Protein 7EFZ (pdb70)

Organism: Thermotoga maritima (strain ATCC 43589 / DSM 3109 / JCM 10099 / NBRC 100826 / MSB8) (NCBI:txid243274)

Foldseek 3Di:
DFAAAAEACQQPDCPHPLADDLVLLVVVLVLVGAEYEYAHEQCVQAPLVGLQGGNPVSCVSVVVVLVSSVVRRHAYEYEHCHAQQDHLDVPDDHPHHCLPDPRSLVSLLSVLLVVLQVCLVPAQSRYAYASYFEAAAQPVVRHHLCSVQVSVVVSLVSSCVNRVRHAYEYAAYNRRQHDNDPNLDPRYAYAHAACPACLFAVAVPPSDPRPPADQQAPQQHDHPHDTHHLVNVLVSVVVVCVCVVSVHHYAHEEHFHFQVHDPVRRLVSLLSNVVSCVVSVHYYHYHHCQECRHQKVNPHPPAPFDDDPNITGRVSVSVSSSVD/DFAAAAEACQQPDPPHDLADDLVLLVVVLVLPGAEYEYAHEQCVQAPLVQLQGGNPVSCVSVVVVLVSSVVRNHAYEYEHCHAQADHLQVPDDHPHHCLPDPRSLVSLLSVLLVVLLVCAVVAQSRYAYESYFEAAAQPVVRHHLCSVQVSVVVSLVSSCVNHVRHAYEYAAYRRRQHDNDPNLDPRYAYAHAACPACLFAVAVPPSDPRPPADQAAPQQHDHPHDGHHLVNLLVRVVVVCVCVVSVHHYAHEEHFHFQAHDPVRRLVSVLSNVVSCVVSVHYYHYHHCQECRHQKVNPHPHADFDDDPNITGRVSVSVSSSVD

Secondary structure (DSSP, 8-state):
---EEEE--TTSSTT------HHHHHHHHHTT--EEEEEEEGGGTS-SS-TT---GGGHHHHHHHHHHHHHHT-EEEEEEEEETTEES-TTS--SS-TTT-HHHHHHHHHHHHHHHHHTTTS-TTTEEEE-SS------TTT--HHHHHHHHHHHHHHHHHH-TT--EEEE-HHHHTB--TT---TTEEEEEEE---HHHHSTT-TTS--TT-----SSSEEETTEEE-HHHHHHHHHHHHGGGGGT-EEEEEEE---TTS-HHHHHHHHHHHHHHHHHHT-EEEES-SBSTTSSBS---TT--PEEETTEEE-HHHHHHHHH-/---EEEE--TTSSTT------HHHHHHHHHTT--EEEEEEEGGGTS-SS-TT---GGGGHHHHHHHHHHHHHT-EEEEEEEEETTEES-TTS--SS-TTT-HHHHHHHHHHHHHHHHHTTTS-TTTEEEE-SS------TTT--HHHHHHHHHHHHHHHHHH-TT--EEEE-HHHHTB--TT---TTEEEEEEE---HHHHSTT-TTS--TTPPPP-SSSEEETTEEE-HHHHHHHHHHHHGGGGGT-EEEEEEE---TTS-HHHHHHHHHHHHHHHHHHT-EEEES-SBSTTSSBS---TT--PEEETTEEE-HHHHHHHHH-

Solvent-accessible surface area: 25927 Å² total; per-residue (Å²): 133,58,40,32,1,0,0,5,50,32,0,42,18,72,177,28,92,0,66,13,89,53,61,0,0,83,24,0,28,69,10,102,6,40,0,0,3,0,0,0,1,3,19,31,1,4,55,115,78,64,32,74,61,40,106,60,103,21,0,87,56,0,52,118,0,7,118,31,1,71,119,43,54,2,11,1,0,0,0,0,8,3,0,2,4,25,22,57,30,96,72,24,163,45,104,67,40,0,2,50,52,70,79,2,23,93,0,0,23,77,0,0,24,51,0,0,164,86,9,46,79,45,62,26,102,67,0,0,0,0,2,4,0,18,0,14,32,25,26,46,64,89,0,22,71,102,13,1,10,43,2,2,91,105,0,6,69,54,1,40,147,43,15,87,129,2,22,0,2,4,3,0,5,9,68,0,38,61,37,2,67,66,0,75,39,83,72,9,17,0,1,0,2,0,23,8,0,27,1,0,0,10,38,122,1,131,143,40,114,15,166,113,27,55,112,7,90,15,82,72,1,57,31,46,27,72,124,29,66,94,132,75,0,61,55,32,0,75,68,0,32,84,8,75,159,93,72,3,76,2,7,0,0,6,0,1,2,17,13,91,3,54,13,94,16,1,30,83,0,1,43,26,0,0,50,1,0,77,95,16,84,0,2,0,0,2,28,6,1,65,12,52,7,0,0,0,46,0,143,11,114,81,25,178,52,63,116,34,156,77,40,96,0,1,78,143,3,0,63,26,0,78,124,29,137,62,40,33,1,0,1,5,50,36,0,44,19,42,170,29,81,1,69,12,86,50,65,0,0,82,23,0,28,85,6,98,6,42,0,0,4,0,0,0,1,3,21,33,0,4,59,166,69,63,31,70,65,40,114,46,113,20,0,92,62,0,50,113,0,18,115,23,1,106,114,44,50,1,9,1,1,0,0,0,8,3,0,2,4,26,21,56,29,97,72,14,93,53,110,69,39,0,2,50,50,72,78,2,22,93,0,0,20,71,0,0,16,34,0,0,134,83,9,117,74,57,57,27,109,61,0,0,0,0,1,4,0,18,0,14,17,20,25,58,68,90,0,23,73,107,12,0,8,41,1,1,78,106,0,8,72,55,1,40,149,34,13,9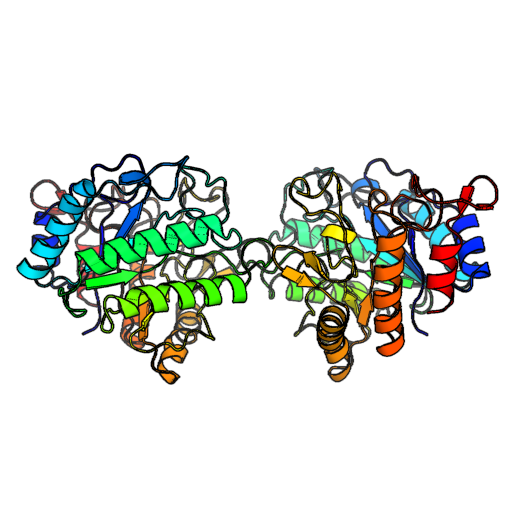0,94,2,22,0,4,2,3,0,5,0,62,0,35,66,21,2,103,91,0,79,37,82,72,6,13,0,1,0,2,0,23,8,0,26,1,0,0,10,30,119,1,133,140,45,113,15,163,113,25,52,109,9,94,16,83,73,0,54,32,42,27,84,135,40,60,87,130,28,0,56,124,36,0,75,76,1,32,86,7,77,155,104,67,2,78,3,7,0,0,6,0,1,3,18,12,90,2,56,16,93,18,1,33,83,0,2,63,30,0,0,53,1,0,127,93,17,86,0,3,0,0,2,28,6,1,64,14,49,7,0,0,0,46,0,140,9,113,80,24,105,53,64,119,23,160,74,44,93,0,1,75,145,2,0,67,20,1,81,140,20

Structure (mmCIF, N/CA/C/O backbone):
data_7EFZ
#
_entry.id   7EFZ
#
_cell.length_a   61.000
_cell.length_b   61.610
_cell.length_c   201.680
_cell.angle_alpha   90.000
_cell.angle_beta   90.000
_cell.angle_gamma   90.000
#
_symmetry.space_group_name_H-M   'P 21 21 21'
#
loop_
_entity.id
_entity.type
_entity.pdbx_description
1 polymer Endoglucanase
2 non-polymer 2-AMINO-2-HYDROXYMETHYL-PROPANE-1,3-DIOL
3 non-polymer 'ISOPROPYL ALCOHOL'
4 water water
#
loop_
_atom_site.group_PDB
_atom_site.id
_atom_site.type_symbol
_atom_site.label_atom_id
_atom_site.label_alt_id
_atom_site.label_comp_id
_atom_site.label_asym_id
_atom_site.label_entity_id
_atom_site.label_seq_id
_atom_site.pdbx_PDB_ins_code
_atom_site.Cartn_x
_atom_site.Cartn_y
_atom_site.Cartn_z
_atom_site.occupancy
_atom_site.B_iso_or_equiv
_atom_site.auth_seq_id
_atom_site.auth_comp_id
_atom_site.auth_asym_id
_atom_site.auth_atom_id
_atom_site.pdbx_PDB_model_num
ATOM 1 N N . PRO A 1 18 ? 0.730 26.435 17.685 1.00 30.46 6 PRO A N 1
ATOM 2 C CA . PRO A 1 18 ? 0.709 26.007 16.275 1.00 43.83 6 PRO A CA 1
ATOM 3 C C . PRO A 1 18 ? 0.693 24.481 16.128 1.00 31.84 6 PRO A C 1
ATOM 4 O O . PRO A 1 18 ? 1.217 23.790 17.002 1.00 28.71 6 PRO A O 1
ATOM 7 N N . ARG A 1 19 ? 0.095 23.974 15.051 1.00 23.72 7 ARG A N 1
ATOM 8 C CA . ARG A 1 19 ? -0.036 22.527 14.878 1.00 15.31 7 ARG A CA 1
ATOM 9 C C . ARG A 1 19 ? 1.341 21.864 14.856 1.00 12.25 7 ARG A C 1
ATOM 10 O O . ARG A 1 19 ? 2.259 22.336 14.172 1.00 12.96 7 ARG A O 1
ATOM 31 N N . TRP A 1 20 ? 1.492 20.789 15.628 1.00 11.35 8 TRP A N 1
ATOM 32 C CA . TRP A 1 20 ? 2.749 20.065 15.704 1.00 11.14 8 TRP A CA 1
ATOM 33 C C . TRP A 1 20 ? 2.926 19.193 14.466 1.00 11.37 8 TRP A C 1
ATOM 34 O O . TRP A 1 20 ? 2.009 18.455 14.082 1.00 8.64 8 TRP A O 1
ATOM 55 N N . ARG A 1 21 ? 4.104 19.306 13.842 1.00 8.35 9 ARG A N 1
ATOM 56 C CA . ARG A 1 21 ? 4.479 18.524 12.671 1.00 7.87 9 ARG A CA 1
ATOM 57 C C . ARG A 1 21 ? 5.930 18.097 12.805 1.00 8.18 9 ARG A C 1
ATOM 58 O O . ARG A 1 21 ? 6.821 18.954 12.882 1.00 10.55 9 ARG A O 1
ATOM 79 N N . GLY A 1 22 ? 6.178 16.791 12.797 1.00 7.40 10 GLY A N 1
ATOM 80 C CA . GLY A 1 22 ? 7.546 16.324 12.974 1.00 7.34 10 GLY A CA 1
ATOM 81 C C . GLY A 1 22 ? 7.723 14.829 13.058 1.00 9.41 10 GLY A C 1
ATOM 82 O O . GLY A 1 22 ? 7.142 14.077 12.270 1.00 6.60 10 GLY A O 1
ATOM 86 N N . PHE A 1 23 ? 8.542 14.393 14.021 1.00 8.50 11 PHE A N 1
ATOM 87 C CA . PHE A 1 23 ? 9.054 13.035 14.055 1.00 8.81 11 PHE A CA 1
ATOM 88 C C . PHE A 1 23 ? 9.197 12.525 15.479 1.00 6.80 11 PHE A C 1
ATOM 89 O O . PHE A 1 23 ? 9.248 13.299 16.432 1.00 9.62 11 PHE A O 1
ATOM 106 N N . ASN A 1 24 ? 9.290 11.196 15.589 1.00 6.79 12 ASN A N 1
ATOM 107 C CA . ASN A 1 24 ? 9.838 10.543 16.767 1.00 5.65 12 ASN A CA 1
ATOM 108 C C . ASN A 1 24 ? 11.323 10.260 16.544 1.00 8.59 12 ASN A C 1
ATOM 109 O O . ASN A 1 24 ? 11.742 9.898 15.436 1.00 8.26 12 ASN A O 1
ATOM 120 N N . LEU A 1 25 ? 12.112 10.413 17.610 1.00 8.94 13 LEU A N 1
ATOM 121 C CA . LEU A 1 25 ? 13.534 10.086 17.618 1.00 7.77 13 LEU A CA 1
ATOM 122 C C . LEU A 1 25 ? 13.725 8.952 18.620 1.00 9.51 13 LEU A C 1
ATOM 123 O O . LEU A 1 25 ? 13.179 9.014 19.736 1.00 9.31 13 LEU A O 1
ATOM 139 N N . LEU A 1 26 ? 14.482 7.934 18.229 1.00 10.59 14 LEU A N 1
ATOM 140 C CA . LEU A 1 26 ? 14.498 6.657 18.925 1.00 8.65 14 LEU A CA 1
ATOM 141 C C . LEU A 1 26 ? 15.820 6.356 19.652 1.00 10.25 14 LEU A C 1
ATOM 142 O O . LEU A 1 26 ? 16.066 5.207 20.045 1.00 11.07 14 LEU A O 1
ATOM 158 N N . GLU A 1 27 ? 16.647 7.369 19.898 1.00 8.75 15 GLU A N 1
ATOM 159 C CA . GLU A 1 27 ? 17.928 7.090 20.539 1.00 8.37 15 GLU A CA 1
ATOM 160 C C . GLU A 1 27 ? 17.804 6.741 22.019 1.00 10.23 15 GLU A C 1
ATOM 161 O O . GLU A 1 27 ? 18.828 6.405 22.626 1.00 9.52 15 GLU A O 1
ATOM 173 N N . ALA A 1 28 ? 16.607 6.801 22.619 1.00 8.03 16 ALA A N 1
ATOM 174 C CA . ALA A 1 28 ? 16.391 6.279 23.966 1.00 10.05 16 ALA A CA 1
ATOM 175 C C . ALA A 1 28 ? 15.268 5.240 23.998 1.00 7.63 16 ALA A C 1
ATOM 176 O O . ALA A 1 28 ? 14.664 5.002 25.045 1.00 9.01 16 ALA A O 1
ATOM 183 N N . PHE A 1 29 ? 15.020 4.589 22.863 1.00 7.11 17 PHE A N 1
ATOM 184 C CA . PHE A 1 29 ? 13.849 3.725 22.678 1.00 8.26 17 PHE A CA 1
ATOM 185 C C . PHE A 1 29 ? 14.012 2.324 23.258 1.00 11.48 17 PHE A C 1
ATOM 186 O O . PHE A 1 29 ? 13.035 1.758 23.779 1.00 9.55 17 PHE A O 1
ATOM 203 N N . SER A 1 30 ? 15.203 1.724 23.131 1.00 11.06 18 SER A N 1
ATOM 204 C CA . SER A 1 30 ? 15.452 0.321 23.446 1.00 10.10 18 SER A CA 1
ATOM 205 C C . SER A 1 30 ? 16.462 0.189 24.586 1.00 11.27 18 SER A C 1
ATOM 206 O O . SER A 1 30 ? 17.256 1.094 24.845 1.00 9.54 18 SER A O 1
ATOM 214 N N . ILE A 1 31 ? 16.441 -0.975 25.253 1.00 10.35 19 ILE A N 1
ATOM 215 C CA . ILE A 1 31 ? 17.440 -1.259 26.274 1.00 11.15 19 ILE A CA 1
ATOM 216 C C . ILE A 1 31 ? 18.846 -1.245 25.700 1.00 12.25 19 ILE A C 1
ATOM 217 O O . ILE A 1 31 ? 19.825 -1.118 26.448 1.00 12.33 19 ILE A O 1
ATOM 233 N N . LYS A 1 32 ? 18.980 -1.387 24.394 1.00 12.59 20 LYS A N 1
ATOM 234 C CA . LYS A 1 32 ? 20.297 -1.347 23.759 1.00 15.38 20 LYS A CA 1
ATOM 235 C C . LYS A 1 32 ? 20.620 0.025 23.182 1.00 14.00 20 LYS A C 1
ATOM 236 O O . LYS A 1 32 ? 21.700 0.201 22.607 1.00 14.82 20 LYS A O 1
ATOM 255 N N . SER A 1 33 ? 19.735 1.003 23.351 1.00 10.68 21 SER A N 1
ATOM 256 C CA . SER A 1 33 ? 19.960 2.326 22.773 1.00 10.20 21 SER A CA 1
ATOM 257 C C . SER A 1 33 ? 21.066 3.070 23.513 1.00 12.44 21 SER A C 1
ATOM 258 O O . SER A 1 33 ? 21.311 2.843 24.700 1.00 15.42 21 SER A O 1
ATOM 266 N N . THR A 1 34 ? 21.739 3.971 22.782 1.00 13.66 22 THR A N 1
ATOM 267 C CA . THR A 1 34 ? 22.858 4.731 23.325 1.00 18.84 22 THR A CA 1
ATOM 268 C C . THR A 1 34 ? 22.417 5.910 24.172 1.00 18.52 22 THR A C 1
ATOM 269 O O . THR A 1 34 ? 23.200 6.391 24.999 1.00 17.77 22 THR A O 1
ATOM 280 N N . GLY A 1 35 ? 21.212 6.424 23.943 1.00 16.09 23 GLY A N 1
ATOM 281 C CA . GLY A 1 35 ? 20.787 7.647 24.578 1.00 14.17 23 GLY A CA 1
ATOM 282 C C . GLY A 1 35 ? 21.340 8.914 23.961 1.00 12.77 23 GLY A C 1
ATOM 283 O O . GLY A 1 35 ? 20.973 10.011 24.404 1.00 19.53 23 GLY A O 1
ATOM 287 N N . ASN A 1 36 ? 22.182 8.812 22.940 1.00 13.65 24 ASN A N 1
ATOM 288 C CA . ASN A 1 36 ? 22.866 9.970 22.377 1.00 20.06 24 ASN A CA 1
ATOM 289 C C . ASN A 1 36 ? 22.154 10.439 21.114 1.00 13.73 24 ASN A C 1
ATOM 290 O O . ASN A 1 36 ? 22.383 9.938 20.015 1.00 14.13 24 ASN A O 1
ATOM 301 N N . PHE A 1 37 ? 21.323 11.441 21.282 1.00 11.76 25 PHE A N 1
ATOM 302 C CA . PHE A 1 37 ? 20.626 12.015 20.158 1.00 10.52 25 PHE A CA 1
ATOM 303 C C . PHE A 1 37 ? 21.573 12.866 19.334 1.00 10.67 25 PHE A C 1
ATOM 304 O O . PHE A 1 37 ? 22.626 13.310 19.801 1.00 11.73 25 PHE A O 1
ATOM 321 N N . LYS A 1 38 ? 21.192 13.061 18.080 1.00 12.13 26 LYS A N 1
ATOM 322 C CA . LYS A 1 38 ? 22.043 13.690 17.079 1.00 12.19 26 LYS A CA 1
ATOM 323 C C . LYS A 1 38 ? 21.532 15.097 16.814 1.00 13.58 26 LYS A C 1
ATOM 324 O O . LYS A 1 38 ?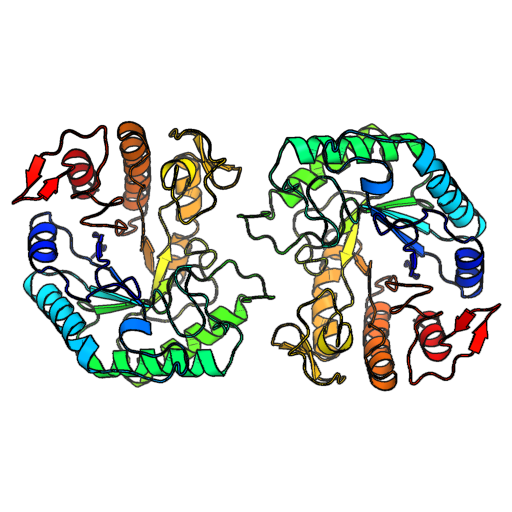 20.408 15.276 16.315 1.00 13.08 26 LYS A O 1
ATOM 343 N N . GLU A 1 39 ? 22.363 16.088 17.101 1.00 14.23 27 GLU A N 1
ATOM 344 C CA . GLU A 1 39 ? 21.945 17.466 16.896 1.00 13.78 27 GLU A CA 1
ATOM 345 C C . GLU A 1 39 ? 21.535 17.728 15.456 1.00 13.98 27 GLU A C 1
ATOM 346 O O . GLU A 1 39 ? 20.587 18.484 15.205 1.00 13.92 27 GLU A O 1
ATOM 358 N N . GLU A 1 40 ? 22.212 17.102 14.490 1.00 12.75 28 GLU A N 1
ATOM 359 C CA . GLU A 1 40 ? 21.907 17.422 13.096 1.00 14.13 28 GLU A CA 1
ATOM 360 C C . GLU A 1 40 ? 20.486 17.021 12.722 1.00 10.90 28 GLU A C 1
ATOM 361 O O . GLU A 1 40 ? 19.903 17.611 11.797 1.00 10.93 28 GLU A O 1
ATOM 373 N N . ASP A 1 41 ? 19.898 16.028 13.419 1.00 10.39 29 ASP A N 1
ATOM 374 C CA . ASP A 1 41 ? 18.492 15.697 13.179 1.00 10.12 29 ASP A CA 1
ATOM 375 C C . ASP A 1 41 ? 17.615 16.923 13.399 1.00 12.22 29 ASP A C 1
ATOM 376 O O . ASP A 1 41 ? 16.710 17.206 12.602 1.00 9.92 29 ASP A O 1
ATOM 385 N N . PHE A 1 42 ? 17.882 17.671 14.472 1.00 9.92 30 PHE A N 1
ATOM 386 C CA . PHE A 1 42 ? 17.080 18.845 14.806 1.00 9.98 30 PHE A CA 1
ATOM 387 C C . PHE A 1 42 ? 17.334 19.969 13.822 1.00 10.50 30 PHE A C 1
ATOM 388 O O . PHE A 1 42 ? 16.403 20.640 13.377 1.00 13.48 30 PHE A O 1
ATOM 405 N N . LEU A 1 43 ? 18.609 20.186 13.473 1.00 11.00 31 LEU A N 1
ATOM 406 C CA . LEU A 1 43 ? 18.957 21.170 12.462 1.00 11.57 31 LEU A CA 1
ATOM 407 C C . LEU A 1 43 ? 18.223 20.891 11.159 1.00 11.38 31 LEU A C 1
ATOM 408 O O . LEU A 1 43 ? 17.624 21.794 10.559 1.00 11.99 31 LEU A O 1
ATOM 424 N N . TRP A 1 44 ? 18.277 19.648 10.694 1.00 11.05 32 TRP A N 1
ATOM 425 C CA . TRP A 1 44 ? 17.690 19.328 9.402 1.00 10.98 32 TRP A CA 1
ATOM 426 C C . TRP A 1 44 ? 16.179 19.475 9.430 1.00 12.33 32 TRP A C 1
ATOM 427 O O . TRP A 1 44 ? 15.583 20.074 8.517 1.00 11.66 32 TRP A O 1
ATOM 448 N N . MET A 1 45 ? 15.521 18.935 10.467 1.00 11.58 33 MET A N 1
ATOM 449 C CA . MET A 1 45 ? 14.070 19.045 10.484 1.00 9.91 33 MET A CA 1
ATOM 450 C C . MET A 1 45 ? 13.640 20.501 10.633 1.00 10.29 33 MET A C 1
ATOM 451 O O . MET A 1 45 ? 12.641 20.916 10.037 1.00 10.78 33 MET A O 1
ATOM 465 N N . ALA A 1 46 ? 14.411 21.324 11.334 1.00 10.61 34 ALA A N 1
ATOM 466 C CA . ALA A 1 46 ? 14.069 22.744 11.393 1.00 11.90 34 ALA A CA 1
ATOM 467 C C . ALA A 1 46 ? 14.230 23.421 10.033 1.00 12.20 34 ALA A C 1
ATOM 468 O O . ALA A 1 46 ? 13.400 24.252 9.651 1.00 14.68 34 ALA A O 1
ATOM 475 N N . GLN A 1 47 ? 15.295 23.098 9.295 1.00 11.79 35 GLN A N 1
ATOM 476 C CA . GLN A 1 47 ? 15.473 23.690 7.978 1.00 12.30 35 GLN A CA 1
ATOM 477 C C . GLN A 1 47 ? 14.365 23.248 7.022 1.00 16.16 35 GLN A C 1
ATOM 478 O O . GLN A 1 47 ? 14.078 23.950 6.046 1.00 15.44 35 GLN A O 1
ATOM 482 N N . TRP A 1 48 ? 13.750 22.102 7.287 1.00 11.81 36 TRP A N 1
ATOM 483 C CA . TRP A 1 48 ? 12.607 21.621 6.523 1.00 11.71 36 TRP A CA 1
ATOM 484 C C . TRP A 1 48 ? 11.282 22.107 7.096 1.00 14.53 36 TRP A C 1
ATOM 485 O O . TRP A 1 48 ? 10.223 21.680 6.625 1.00 12.33 36 TRP A O 1
ATOM 506 N N . ASP A 1 49 ? 11.331 23.000 8.086 1.00 11.48 37 ASP A N 1
ATOM 507 C CA . ASP A 1 49 ? 10.180 23.715 8.631 1.00 11.70 37 ASP A CA 1
ATOM 508 C C . ASP A 1 49 ? 9.287 22.855 9.521 1.00 11.18 37 ASP A C 1
ATOM 509 O O . ASP A 1 49 ? 8.108 23.179 9.706 1.00 11.53 37 ASP A O 1
ATOM 518 N N . PHE A 1 50 ? 9.819 21.789 10.108 1.00 10.63 38 PHE A N 1
ATOM 519 C CA . PHE A 1 50 ? 9.116 21.006 11.126 1.00 10.19 38 PHE A CA 1
ATOM 520 C C . PHE A 1 50 ? 9.343 21.625 12.502 1.00 10.57 38 PHE A C 1
ATOM 521 O O . PHE A 1 50 ? 10.262 22.414 12.705 1.00 10.94 38 PHE A O 1
ATOM 538 N N . ASN A 1 51 ? 8.467 21.271 13.457 1.00 10.06 39 ASN A N 1
ATOM 539 C CA . ASN A 1 51 ? 8.490 21.985 14.730 1.00 10.26 39 ASN A CA 1
ATOM 540 C C . ASN A 1 51 ? 8.233 21.088 15.945 1.00 9.82 39 ASN A C 1
ATOM 541 O O . ASN A 1 51 ? 7.957 21.616 17.037 1.00 11.03 39 ASN A O 1
ATOM 552 N N . PHE A 1 52 ? 8.360 19.769 15.805 1.00 9.30 40 PHE A N 1
ATOM 553 C CA . PHE A 1 52 ? 8.001 18.852 16.873 1.00 8.95 40 PHE A CA 1
ATOM 554 C C . PHE A 1 52 ? 8.811 17.569 16.836 1.00 10.71 40 PHE A C 1
ATOM 555 O O . PHE A 1 52 ? 8.974 16.957 15.775 1.00 10.11 40 PHE A O 1
ATOM 572 N N . VAL A 1 53 ? 9.271 17.111 18.013 1.00 8.99 41 VAL A N 1
ATOM 573 C CA . VAL A 1 53 ? 9.782 15.750 18.141 1.00 7.98 41 VAL A CA 1
ATOM 574 C C . VAL A 1 53 ? 9.218 15.110 19.395 1.00 7.81 41 VAL A C 1
ATOM 575 O O . VAL A 1 53 ? 9.126 15.753 20.450 1.00 7.92 41 VAL A O 1
ATOM 588 N N . ARG A 1 54 ? 8.886 13.833 19.266 1.00 7.61 42 ARG A N 1
ATOM 589 C CA . ARG A 1 54 ? 8.535 12.958 20.377 1.00 7.48 42 ARG A CA 1
ATOM 590 C C . ARG A 1 54 ? 9.698 12.023 20.652 1.00 10.60 42 ARG A C 1
ATOM 591 O O . ARG A 1 54 ? 10.329 11.499 19.724 1.00 7.38 42 ARG A O 1
ATOM 612 N N . ILE A 1 55 ? 9.987 11.839 21.936 1.00 8.07 43 ILE A N 1
ATOM 613 C CA . ILE A 1 55 ? 11.082 11.009 22.409 1.00 8.28 43 ILE A CA 1
ATOM 614 C C . ILE A 1 55 ? 10.536 9.796 23.161 1.00 8.09 43 ILE A C 1
ATOM 615 O O . ILE A 1 55 ? 10.302 9.882 24.374 1.00 8.28 43 ILE A O 1
ATOM 631 N N . PRO A 1 56 ? 10.302 8.663 22.493 1.00 7.31 44 PRO A N 1
ATOM 632 C CA . PRO A 1 56 ? 9.828 7.470 23.209 1.00 7.38 44 PRO A CA 1
ATOM 633 C C . PRO A 1 56 ? 10.962 6.840 24.008 1.00 8.36 44 PRO A C 1
ATOM 634 O O . PRO A 1 56 ? 11.922 6.350 23.399 1.00 7.64 44 PRO A O 1
ATOM 645 N N . MET A 1 57 ? 10.882 6.857 25.335 1.00 8.26 45 MET A N 1
ATOM 646 C CA . MET A 1 57 ? 11.995 6.449 26.190 1.00 9.79 45 MET A CA 1
ATOM 647 C C . MET A 1 57 ? 11.732 5.117 26.881 1.00 10.77 45 MET A C 1
ATOM 648 O O . MET A 1 57 ? 10.605 4.815 27.294 1.00 8.27 45 MET A O 1
ATOM 662 N N . CYS A 1 58 ? 12.792 4.337 27.031 1.00 8.19 46 CYS A N 1
ATOM 663 C CA . CYS A 1 58 ? 12.753 3.054 27.730 1.00 8.45 46 CYS A CA 1
ATOM 664 C C . CYS A 1 58 ? 13.307 3.243 29.139 1.00 8.56 46 CYS A C 1
ATOM 665 O O . CYS A 1 58 ? 14.520 3.471 29.309 1.00 9.21 46 CYS A O 1
ATOM 673 N N . HIS A 1 59 ? 12.456 3.080 30.164 1.00 9.09 47 HIS A N 1
ATOM 674 C CA . HIS A 1 59 ? 12.891 3.433 31.518 1.00 8.65 47 HIS A CA 1
ATOM 675 C C . HIS A 1 59 ? 14.041 2.555 31.987 1.00 10.34 47 HIS A C 1
ATOM 676 O O . HIS A 1 59 ? 14.794 2.980 32.868 1.00 9.27 47 HIS A O 1
ATOM 690 N N . LEU A 1 60 ? 14.195 1.350 31.432 1.00 9.42 48 LEU A N 1
ATOM 691 C CA . LEU A 1 60 ? 15.311 0.494 31.836 1.00 11.15 48 LEU A CA 1
ATOM 692 C C . LEU A 1 60 ? 16.668 1.090 31.479 1.00 11.48 48 LEU A C 1
ATOM 693 O O . LEU A 1 60 ? 17.699 0.626 32.012 1.00 13.62 48 LEU A O 1
ATOM 709 N N . LEU A 1 61 ? 16.709 2.118 30.629 1.00 10.47 49 LEU A N 1
ATOM 710 C CA . LEU A 1 61 ? 17.985 2.789 30.367 1.00 10.20 49 LEU A CA 1
ATOM 711 C C . LEU A 1 61 ? 18.510 3.487 31.611 1.00 12.48 49 LEU A C 1
ATOM 712 O O . LEU A 1 61 ? 19.721 3.682 31.732 1.00 12.86 49 LEU A O 1
ATOM 728 N N . TRP A 1 62 ? 17.622 3.871 32.531 1.00 9.83 50 TRP A N 1
ATOM 729 C CA . TRP A 1 62 ? 18.021 4.482 33.785 1.00 10.04 50 TRP A CA 1
ATOM 730 C C . TRP A 1 62 ? 17.496 3.746 35.007 1.00 10.19 50 TRP A C 1
ATOM 731 O O . TRP A 1 62 ? 17.674 4.237 36.122 1.00 10.38 50 TRP A O 1
ATOM 752 N N . SER A 1 63 ? 16.872 2.586 34.837 1.00 10.23 51 SER A N 1
ATOM 753 C CA . SER A 1 63 ? 16.272 1.864 35.953 1.00 11.57 51 SER A CA 1
ATOM 754 C C . SER A 1 63 ? 16.645 0.383 35.859 1.00 10.91 51 SER A C 1
ATOM 755 O O . SER A 1 63 ? 17.610 -0.003 35.185 1.00 16.13 51 SER A O 1
ATOM 763 N N . ASP A 1 64 ? 15.872 -0.473 36.543 1.00 13.40 52 ASP A N 1
ATOM 764 C CA A ASP A 1 64 ? 16.192 -1.889 36.701 0.50 15.28 52 ASP A CA 1
ATOM 765 C CA B ASP A 1 64 ? 16.193 -1.887 36.658 0.50 15.00 52 ASP A CA 1
ATOM 766 C C . ASP A 1 64 ? 14.953 -2.742 36.461 1.00 14.86 52 ASP A C 1
ATOM 767 O O . ASP A 1 64 ? 13.849 -2.379 36.891 1.00 14.27 52 ASP A O 1
ATOM 784 N N . ARG A 1 65 ? 15.143 -3.897 35.803 1.00 16.89 53 ARG A N 1
ATOM 785 C CA . ARG A 1 65 ? 14.028 -4.823 35.587 1.00 18.25 53 ARG A CA 1
ATOM 786 C C . ARG A 1 65 ? 13.489 -5.347 36.907 1.00 20.99 53 ARG A C 1
ATOM 787 O O . ARG A 1 65 ? 12.275 -5.560 37.060 1.00 17.37 53 ARG A O 1
ATOM 797 N N . GLY A 1 66 ? 14.389 -5.586 37.859 1.00 14.96 54 GLY A N 1
ATOM 798 C CA . GLY A 1 66 ? 14.040 -6.194 39.122 1.00 16.09 54 GLY A CA 1
ATOM 799 C C . GLY A 1 66 ? 13.641 -5.198 40.193 1.00 21.88 54 GLY A C 1
ATOM 800 O O . GLY A 1 66 ? 13.032 -5.568 41.196 1.00 29.04 54 GLY A O 1
ATOM 804 N N . ASN A 1 67 ? 13.973 -3.924 39.993 1.00 14.49 55 ASN A N 1
ATOM 805 C CA . ASN A 1 67 ? 13.657 -2.884 40.971 1.00 13.08 55 ASN A CA 1
ATOM 806 C C . ASN A 1 67 ? 13.260 -1.617 40.223 1.00 11.63 55 ASN A C 1
ATOM 807 O O . ASN A 1 67 ? 14.129 -0.849 39.781 1.00 11.72 55 ASN A O 1
ATOM 818 N N . PRO A 1 68 ? 11.957 -1.352 40.078 1.00 11.30 56 PRO A N 1
ATOM 819 C CA . PRO A 1 68 ? 11.518 -0.223 39.255 1.00 12.91 56 PRO A CA 1
ATOM 820 C C . PRO A 1 68 ? 11.681 1.135 39.904 1.00 14.06 56 PRO A C 1
ATOM 821 O O . PRO A 1 68 ? 11.357 2.137 39.260 1.00 11.53 56 PRO A O 1
ATOM 832 N N . PHE A 1 69 ? 12.158 1.203 41.153 1.00 10.82 57 PHE A N 1
ATOM 833 C CA . PHE A 1 69 ? 12.381 2.467 41.825 1.00 11.55 57 PHE A CA 1
ATOM 834 C C . PHE A 1 69 ? 13.786 3.015 41.613 1.00 14.51 57 PHE A C 1
ATOM 835 O O . PHE A 1 69 ? 14.071 4.126 42.065 1.00 12.37 57 PHE A O 1
ATOM 852 N N . ILE A 1 70 ? 14.662 2.264 40.944 1.00 12.74 58 ILE A N 1
ATOM 853 C CA . ILE A 1 70 ? 16.014 2.737 40.675 1.00 11.18 58 ILE A CA 1
ATOM 854 C C . ILE A 1 70 ? 15.953 3.855 39.639 1.00 12.10 58 ILE A C 1
ATOM 855 O O . ILE A 1 70 ? 15.282 3.728 38.606 1.00 12.50 58 ILE A O 1
ATOM 871 N N . ILE A 1 71 ? 16.647 4.960 39.913 1.00 13.39 59 ILE A N 1
ATOM 872 C CA . ILE A 1 71 ? 16.830 6.007 38.919 1.00 10.93 59 ILE A CA 1
ATOM 873 C C . ILE A 1 71 ? 18.303 6.371 38.895 1.00 11.02 59 ILE A C 1
ATOM 874 O O . ILE A 1 71 ? 18.850 6.818 39.911 1.00 12.68 59 ILE A O 1
ATOM 890 N N . ARG A 1 72 ? 18.943 6.171 37.749 1.00 11.95 60 ARG A N 1
ATOM 891 C CA . ARG A 1 72 ? 20.312 6.630 37.519 1.00 15.38 60 ARG A CA 1
ATOM 892 C C . ARG A 1 72 ? 20.197 7.991 36.843 1.00 12.38 60 ARG A C 1
ATOM 893 O O . ARG A 1 72 ? 19.980 8.083 35.633 1.00 14.85 60 ARG A O 1
ATOM 914 N N . GLU A 1 73 ? 20.370 9.060 37.630 1.00 16.51 61 GLU A N 1
ATOM 915 C CA . GLU A 1 73 ? 20.019 10.392 37.147 1.00 15.32 61 GLU A CA 1
ATOM 916 C C . GLU A 1 73 ? 20.949 10.859 36.036 1.00 17.20 61 GLU A C 1
ATOM 917 O O . GLU A 1 73 ? 20.552 11.686 35.208 1.00 17.06 61 GLU A O 1
ATOM 924 N N . ASP A 1 74 ? 22.184 10.339 36.002 1.00 21.50 62 ASP A N 1
ATOM 925 C CA . ASP A 1 74 ? 23.157 10.787 35.011 1.00 19.83 62 ASP A CA 1
ATOM 926 C C . ASP A 1 74 ? 22.646 10.585 33.595 1.00 15.97 62 ASP A C 1
ATOM 927 O O . ASP A 1 74 ? 23.015 11.339 32.678 1.00 17.87 62 ASP A O 1
ATOM 936 N N . PHE A 1 75 ? 21.784 9.583 33.390 1.00 15.27 63 PHE A N 1
ATOM 937 C CA . PHE A 1 75 ? 21.230 9.361 32.071 1.00 14.55 63 PHE A CA 1
ATOM 938 C C . PHE A 1 75 ? 20.578 10.632 31.521 1.00 14.08 63 PHE A C 1
ATOM 939 O O . PHE A 1 75 ? 20.649 10.911 30.323 1.00 15.43 63 PHE A O 1
ATOM 956 N N . PHE A 1 76 ? 19.935 11.414 32.389 1.00 11.86 64 PHE A N 1
ATOM 957 C CA . PHE A 1 76 ? 19.149 12.537 31.902 1.00 11.37 64 PHE A CA 1
ATOM 958 C C . PHE A 1 76 ? 19.995 13.713 31.451 1.00 11.70 64 PHE A C 1
ATOM 959 O O . PHE A 1 76 ? 19.450 14.661 30.880 1.00 11.55 64 PHE A O 1
ATOM 976 N N . GLU A 1 77 ? 21.311 13.653 31.644 1.00 12.48 65 GLU A N 1
ATOM 977 C CA . GLU A 1 77 ? 22.169 14.625 30.978 1.00 14.10 65 GLU A CA 1
ATOM 978 C C . GLU A 1 77 ? 21.978 14.560 29.472 1.00 16.15 65 GLU A C 1
ATOM 979 O O . GLU A 1 77 ? 22.048 15.586 28.787 1.00 13.18 65 GLU A O 1
ATOM 991 N N . LYS A 1 78 ? 21.652 13.370 28.943 1.00 14.60 66 LYS A N 1
ATOM 992 C CA . LYS A 1 78 ? 21.432 13.227 27.501 1.00 15.68 66 LYS A CA 1
ATOM 993 C C . LYS A 1 78 ? 20.127 13.880 27.067 1.00 12.95 66 LYS A C 1
ATOM 994 O O . LYS A 1 78 ? 20.049 14.480 25.989 1.00 12.90 66 LYS A O 1
ATOM 1013 N N . ILE A 1 79 ? 19.082 13.755 27.886 1.00 12.15 67 ILE A N 1
ATOM 1014 C CA . ILE A 1 79 ? 17.810 14.383 27.581 1.00 13.54 67 ILE A CA 1
ATOM 1015 C C . ILE A 1 79 ? 17.901 15.900 27.732 1.00 13.88 67 ILE A C 1
ATOM 1016 O O . ILE A 1 79 ? 17.224 16.655 27.010 1.00 11.37 67 ILE A O 1
ATOM 1032 N N . ASP A 1 80 ? 18.723 16.373 28.658 1.00 10.74 68 ASP A N 1
ATOM 1033 C CA . ASP A 1 80 ? 18.961 17.806 28.765 1.00 11.03 68 ASP A CA 1
ATOM 1034 C C . ASP A 1 80 ? 19.430 18.371 27.431 1.00 11.80 68 ASP A C 1
ATOM 1035 O O . ASP A 1 80 ? 19.032 19.472 27.026 1.00 12.09 68 ASP A O 1
ATOM 1044 N N . ARG A 1 81 ? 20.307 17.629 26.737 1.00 12.86 69 ARG A N 1
ATOM 1045 C CA . ARG A 1 81 ? 20.807 18.102 25.455 1.00 12.59 69 ARG A CA 1
ATOM 1046 C C . ARG A 1 81 ? 19.674 18.227 24.449 1.00 10.62 69 ARG A C 1
ATOM 1047 O O . ARG A 1 81 ? 19.621 19.199 23.688 1.00 11.93 69 ARG A O 1
ATOM 1068 N N . VAL A 1 82 ? 18.778 17.234 24.429 1.00 10.08 70 VAL A N 1
ATOM 1069 C CA . VAL A 1 82 ? 17.640 17.254 23.513 1.00 9.95 70 VAL A CA 1
ATOM 1070 C C . VAL A 1 82 ? 16.807 18.496 23.739 1.00 11.41 70 VAL A C 1
ATOM 1071 O O . VAL A 1 82 ? 16.369 19.163 22.786 1.00 10.24 70 VAL A O 1
ATOM 1084 N N . ILE A 1 83 ? 16.573 18.838 25.002 1.00 11.26 71 ILE A N 1
ATOM 1085 C CA . ILE A 1 83 ? 15.773 20.028 25.305 1.00 11.38 71 ILE A CA 1
ATOM 1086 C C . ILE A 1 83 ? 16.490 21.275 24.822 1.00 10.92 71 ILE A C 1
ATOM 1087 O O . ILE A 1 83 ? 15.873 22.171 24.232 1.00 12.31 71 ILE A O 1
ATOM 1103 N N . PHE A 1 84 ? 17.810 21.340 25.021 1.00 10.72 72 PHE A N 1
ATOM 1104 C CA . PHE A 1 84 ? 18.563 22.471 24.493 1.00 11.25 72 PHE A CA 1
ATOM 1105 C C . PHE A 1 84 ? 18.402 22.570 22.983 1.00 11.09 72 PHE A C 1
ATOM 1106 O O . PHE A 1 84 ? 18.173 23.657 22.444 1.00 11.34 72 PHE A O 1
ATOM 1123 N N . TRP A 1 85 ? 18.551 21.448 22.276 1.00 10.97 73 TRP A N 1
ATOM 1124 C CA . TRP A 1 85 ? 18.424 21.497 20.828 1.00 13.01 73 TRP A CA 1
ATOM 1125 C C . TRP A 1 85 ? 16.994 21.835 20.418 1.00 10.45 73 TRP A C 1
ATOM 1126 O O . TRP A 1 85 ? 16.791 22.528 19.423 1.00 12.07 73 TRP A O 1
ATOM 1147 N N . GLY A 1 86 ? 16.005 21.387 21.188 1.00 11.42 74 GLY A N 1
ATOM 1148 C CA . GLY A 1 86 ? 14.640 21.804 20.914 1.00 9.86 74 GLY A CA 1
ATOM 1149 C C . GLY A 1 86 ? 14.484 23.309 20.969 1.00 10.31 74 GLY A C 1
ATOM 1150 O O . GLY A 1 86 ? 13.877 23.920 20.084 1.00 12.01 74 GLY A O 1
ATOM 1154 N N . GLU A 1 87 ? 15.058 23.931 21.995 1.00 12.14 75 GLU A N 1
ATOM 1155 C CA . GLU A 1 87 ? 14.986 25.380 22.122 1.00 18.95 75 GLU A CA 1
ATOM 1156 C C . GLU A 1 87 ? 15.793 26.078 21.037 1.00 17.51 75 GLU A C 1
ATOM 1157 O O . GLU A 1 87 ? 15.335 27.066 20.453 1.00 16.73 75 GLU A O 1
ATOM 1169 N N . LYS A 1 88 ? 16.983 25.558 20.736 1.00 14.64 76 LYS A N 1
ATOM 1170 C CA . LYS A 1 88 ? 17.845 26.194 19.748 1.00 19.80 76 LYS A CA 1
ATOM 1171 C C . LYS A 1 88 ? 17.199 26.206 18.370 1.00 17.64 76 LYS A C 1
ATOM 1172 O O . LYS A 1 88 ? 17.314 27.199 17.633 1.00 17.99 76 LYS A O 1
ATOM 1191 N N . TYR A 1 89 ? 16.511 25.126 18.003 1.00 11.96 77 TYR A N 1
ATOM 1192 C CA . TYR A 1 89 ? 16.023 24.949 16.636 1.00 15.38 77 TYR A CA 1
ATOM 1193 C C . TYR A 1 89 ? 14.517 25.139 16.502 1.00 13.76 77 TYR A C 1
ATOM 1194 O O . TYR A 1 89 ? 13.972 24.949 15.403 1.00 16.24 77 TYR A O 1
ATOM 1212 N N . GLY A 1 90 ? 13.825 25.521 17.574 1.00 14.24 78 GLY A N 1
ATOM 1213 C CA . GLY A 1 90 ? 12.393 25.772 17.481 1.00 13.22 78 GLY A CA 1
ATOM 1214 C C . GLY A 1 90 ? 11.551 24.524 17.347 1.00 13.86 78 GLY A C 1
ATOM 1215 O O . GLY A 1 90 ? 10.514 24.540 16.657 1.00 15.05 78 GLY A O 1
ATOM 1219 N N . ILE A 1 91 ? 11.951 23.446 18.025 1.00 10.35 79 ILE A N 1
ATOM 1220 C CA . ILE A 1 91 ? 11.318 22.141 17.930 1.00 10.20 79 ILE A CA 1
ATOM 1221 C C . ILE A 1 91 ? 10.786 21.808 19.313 1.00 13.81 79 ILE A C 1
ATOM 1222 O O . ILE A 1 91 ? 11.555 21.692 20.272 1.00 11.35 79 ILE A O 1
ATOM 1238 N N . HIS A 1 92 ? 9.476 21.682 19.416 1.00 10.43 80 HIS A N 1
ATOM 1239 C CA . HIS A 1 92 ? 8.895 21.244 20.678 1.00 9.37 80 HIS A CA 1
ATOM 1240 C C . HIS A 1 92 ? 9.328 19.819 21.004 1.00 8.84 80 HIS A C 1
ATOM 1241 O O . HIS A 1 92 ? 9.347 18.950 20.129 1.00 9.09 80 HIS A O 1
ATOM 1255 N N . ILE A 1 93 ? 9.636 19.570 22.280 1.00 8.73 81 ILE A N 1
ATOM 1256 C CA . ILE A 1 93 ? 10.056 18.255 22.758 1.00 8.38 81 ILE A CA 1
ATOM 1257 C C . ILE A 1 93 ? 8.936 17.634 23.577 1.00 8.30 81 ILE A C 1
ATOM 1258 O O . ILE A 1 93 ? 8.543 18.180 24.615 1.00 10.25 81 ILE A O 1
ATOM 1274 N N . CYS A 1 94 ? 8.469 16.470 23.153 1.00 7.98 82 CYS A N 1
ATOM 1275 C CA . CYS A 1 94 ? 7.528 15.679 23.935 1.00 7.88 82 CYS A CA 1
ATOM 1276 C C . CYS A 1 94 ? 8.249 14.427 24.421 1.00 10.35 82 CYS A C 1
ATOM 1277 O O . CYS A 1 94 ? 8.555 13.546 23.615 1.00 9.26 82 CYS A O 1
ATOM 1285 N N . ILE A 1 95 ? 8.509 14.328 25.734 1.00 8.75 83 ILE A N 1
ATOM 1286 C CA . ILE A 1 95 ? 9.164 13.144 26.276 1.00 8.23 83 ILE A CA 1
ATOM 1287 C C . ILE A 1 95 ? 8.102 12.146 26.728 1.00 7.65 83 ILE A C 1
ATOM 1288 O O . ILE A 1 95 ? 7.109 12.518 27.360 1.00 8.81 83 ILE A O 1
ATOM 1304 N N . SER A 1 96 ? 8.301 10.905 26.362 1.00 9.34 84 SER A N 1
ATOM 1305 C CA . SER A 1 96 ? 7.316 9.846 26.525 1.00 7.32 84 SER A CA 1
ATOM 1306 C C . SER A 1 96 ? 7.955 8.625 27.156 1.00 8.77 84 SER A C 1
ATOM 1307 O O . SER A 1 96 ? 9.102 8.296 26.886 1.00 7.87 84 SER A O 1
ATOM 1315 N N . LEU A 1 97 ? 7.190 7.897 27.960 1.00 7.81 85 LEU A N 1
ATOM 1316 C CA . LEU A 1 97 ? 7.655 6.600 28.456 1.00 7.54 85 LEU A CA 1
ATOM 1317 C C . LEU A 1 97 ? 7.098 5.519 27.532 1.00 7.84 85 LEU A C 1
ATOM 1318 O O . LEU A 1 97 ? 5.902 5.205 27.574 1.00 9.10 85 LEU A O 1
ATOM 1334 N N . HIS A 1 98 ? 7.960 4.988 26.669 1.00 7.55 86 HIS A N 1
ATOM 1335 C CA . HIS A 1 98 ? 7.597 3.872 25.818 1.00 7.45 86 HIS A CA 1
ATOM 1336 C C . HIS A 1 98 ? 7.602 2.578 26.606 1.00 7.79 86 HIS A C 1
ATOM 1337 O O . HIS A 1 98 ? 6.774 1.696 26.374 1.00 8.61 86 HIS A O 1
ATOM 1351 N N . ARG A 1 99 ? 8.538 2.454 27.545 1.00 8.12 87 ARG A N 1
ATOM 1352 C CA . ARG A 1 99 ? 8.484 1.423 28.571 1.00 8.12 87 ARG A CA 1
ATOM 1353 C C . ARG A 1 99 ? 8.537 2.128 29.916 1.00 8.25 87 ARG A C 1
ATOM 1354 O O . ARG A 1 99 ? 9.364 3.025 30.113 1.00 8.43 87 ARG A O 1
ATOM 1375 N N . ALA A 1 100 ? 7.637 1.746 30.798 1.00 9.16 88 ALA A N 1
ATOM 1376 C CA . ALA A 1 100 ? 7.577 2.220 32.176 1.00 9.84 88 ALA A CA 1
ATOM 1377 C C . ALA A 1 100 ? 7.442 0.992 33.044 1.00 10.73 88 ALA A C 1
ATOM 1378 O O . ALA A 1 100 ? 7.177 -0.106 32.546 1.00 8.80 88 ALA A O 1
ATOM 1385 N N . PRO A 1 101 ? 7.601 1.142 34.362 1.00 9.64 89 PRO A N 1
ATOM 1386 C CA . PRO A 1 101 ? 7.387 -0.004 35.252 1.00 11.88 89 PRO A CA 1
ATOM 1387 C C . PRO A 1 101 ? 6.024 -0.627 35.003 1.00 10.55 89 PRO A C 1
ATOM 1388 O O . PRO A 1 101 ? 4.999 0.043 35.132 1.00 13.94 89 PRO A O 1
ATOM 1399 N N . GLY A 1 102 ? 6.006 -1.884 34.592 1.00 10.88 90 GLY A N 1
ATOM 1400 C CA . GLY A 1 102 ? 4.765 -2.601 34.415 1.00 11.93 90 GLY A CA 1
ATOM 1401 C C . GLY A 1 102 ? 4.097 -2.434 33.063 1.00 11.13 90 GLY A C 1
ATOM 1402 O O . GLY A 1 102 ? 2.997 -2.970 32.870 1.00 10.44 90 GLY A O 1
ATOM 1406 N N . TYR A 1 103 ? 4.699 -1.721 32.113 1.00 8.89 91 TYR A N 1
ATOM 1407 C CA . TYR A 1 103 ? 4.042 -1.655 30.801 1.00 10.20 91 TYR A CA 1
ATOM 1408 C C . TYR A 1 103 ? 4.968 -1.251 29.666 1.00 9.24 91 TYR A C 1
ATOM 1409 O O . TYR A 1 103 ? 5.663 -0.234 29.751 1.00 8.28 91 TYR A O 1
ATOM 1427 N N . SER A 1 104 ? 4.891 -1.986 28.559 1.00 7.20 92 SER A N 1
ATOM 1428 C CA . SER A 1 104 ? 5.418 -1.537 27.276 1.00 6.68 92 SER A CA 1
ATOM 1429 C C . SER A 1 104 ? 4.808 -2.408 26.183 1.00 7.94 92 SER A C 1
ATOM 1430 O O . SER A 1 104 ? 4.613 -3.597 26.385 1.00 8.74 92 SER A O 1
ATOM 1438 N N . VAL A 1 105 ? 4.549 -1.802 25.020 1.00 6.84 93 VAL A N 1
ATOM 1439 C CA . VAL A 1 105 ? 4.233 -2.599 23.843 1.00 7.22 93 VAL A CA 1
ATOM 1440 C C . VAL A 1 105 ? 5.453 -3.292 23.272 1.00 11.09 93 VAL A C 1
ATOM 1441 O O . VAL A 1 105 ? 5.311 -4.198 22.433 1.00 9.92 93 VAL A O 1
ATOM 1454 N N . ASN A 1 106 ? 6.656 -2.867 23.673 1.00 10.58 94 ASN A N 1
ATOM 1455 C CA . ASN A 1 106 ? 7.885 -3.442 23.142 1.00 8.85 94 ASN A CA 1
ATOM 1456 C C . ASN A 1 106 ? 8.157 -4.787 23.816 1.00 10.18 94 ASN A C 1
ATOM 1457 O O . ASN A 1 106 ? 8.248 -4.857 25.042 1.00 11.72 94 ASN A O 1
ATOM 1468 N N . LYS A 1 107 ? 8.289 -5.844 23.020 1.00 11.02 95 LYS A N 1
ATOM 1469 C CA . LYS A 1 107 ? 8.463 -7.196 23.553 1.00 11.66 95 LYS A CA 1
ATOM 1470 C C . LYS A 1 107 ? 9.918 -7.549 23.862 1.00 14.68 95 LYS A C 1
ATOM 1471 O O . LYS A 1 107 ? 10.192 -8.686 24.258 1.00 15.24 95 LYS A O 1
ATOM 1475 N N . GLU A 1 108 ? 10.861 -6.617 23.690 1.00 11.27 96 GLU A N 1
ATOM 1476 C CA . GLU A 1 108 ? 12.271 -6.977 23.867 1.00 16.08 96 GLU A CA 1
ATOM 1477 C C . GLU A 1 108 ? 12.540 -7.420 25.303 1.00 13.24 96 GLU A C 1
ATOM 1478 O O . GLU A 1 108 ? 13.466 -8.216 25.550 1.00 13.59 96 GLU A O 1
ATOM 1490 N N . VAL A 1 109 ? 11.740 -6.909 26.240 1.00 15.02 97 VAL A N 1
ATOM 1491 C CA . VAL A 1 109 ? 11.716 -7.311 27.640 1.00 15.19 97 VAL A CA 1
ATOM 1492 C C . VAL A 1 109 ? 10.259 -7.517 28.041 1.00 13.99 97 VAL A C 1
ATOM 1493 O O . VAL A 1 109 ? 9.405 -6.670 27.758 1.00 15.43 97 VAL A O 1
ATOM 1506 N N . GLU A 1 110 ? 9.986 -8.625 28.728 1.00 15.72 98 GLU A N 1
ATOM 1507 C CA . GLU A 1 110 ? 8.668 -8.898 29.277 1.00 21.20 98 GLU A CA 1
ATOM 1508 C C . GLU A 1 110 ? 8.572 -8.272 30.664 1.00 18.38 98 GLU A C 1
ATOM 1509 O O . GLU A 1 110 ? 9.380 -8.576 31.548 1.00 18.00 98 GLU A O 1
ATOM 1521 N N . GLU A 1 111 ? 7.608 -7.384 30.850 1.00 13.90 99 GLU A N 1
ATOM 1522 C CA . GLU A 1 111 ? 7.366 -6.825 32.175 1.00 13.61 99 GLU A CA 1
ATOM 1523 C C . GLU A 1 111 ? 6.813 -7.909 33.091 1.00 13.44 99 GLU A C 1
ATOM 1524 O O . GLU A 1 111 ? 5.921 -8.674 32.701 1.00 21.03 99 GLU A O 1
ATOM 1536 N N . LYS A 1 112 ? 7.364 -7.996 34.302 1.00 15.65 100 LYS A N 1
ATOM 1537 C CA . LYS A 1 112 ? 6.902 -8.963 35.292 1.00 29.92 100 LYS A CA 1
ATOM 1538 C C . LYS A 1 112 ? 5.656 -8.503 36.034 1.00 22.53 100 LYS A C 1
ATOM 1539 O O . LYS A 1 112 ? 5.019 -9.318 36.709 1.00 24.92 100 LYS A O 1
ATOM 1543 N N . THR A 1 113 ? 5.316 -7.222 35.951 1.00 16.56 101 THR A N 1
ATOM 1544 C CA . THR A 1 113 ? 4.187 -6.642 36.649 1.00 13.93 101 THR A CA 1
ATOM 1545 C C . THR A 1 113 ? 3.291 -5.960 35.629 1.00 13.20 101 THR A C 1
ATOM 1546 O O . THR A 1 113 ? 3.679 -5.765 34.473 1.00 12.10 101 THR A O 1
ATOM 1557 N N . ASN A 1 114 ? 2.080 -5.608 36.076 1.00 11.33 102 ASN A N 1
ATOM 1558 C CA . ASN A 1 114 ? 1.072 -4.982 35.227 1.00 9.60 102 ASN A CA 1
ATOM 1559 C C . ASN A 1 114 ? 0.771 -3.589 35.779 1.00 11.31 102 ASN A C 1
ATOM 1560 O O . ASN A 1 114 ? 0.096 -3.452 36.804 1.00 12.55 102 ASN A O 1
ATOM 1571 N N . LEU A 1 115 ? 1.276 -2.558 35.094 1.00 11.62 103 LEU A N 1
ATOM 1572 C CA . LEU A 1 115 ? 1.112 -1.184 35.556 1.00 8.12 103 LEU A CA 1
ATOM 1573 C C . LEU A 1 115 ? -0.345 -0.855 35.850 1.00 9.01 103 LEU A C 1
ATOM 1574 O O . LEU A 1 115 ? -0.650 -0.102 36.785 1.00 11.20 103 LEU A O 1
ATOM 1590 N N . TRP A 1 116 ? -1.261 -1.392 35.049 1.00 10.69 104 TRP A N 1
ATOM 1591 C CA . TRP A 1 116 ? -2.648 -0.974 35.139 1.00 11.63 104 TRP A CA 1
ATOM 1592 C C . TRP A 1 116 ? -3.358 -1.538 36.358 1.00 14.03 104 TRP A C 1
ATOM 1593 O O . TRP A 1 116 ? -4.447 -1.063 36.691 1.00 15.63 104 TRP A O 1
ATOM 1614 N N . LYS A 1 117 ? -2.776 -2.549 37.013 1.00 11.74 105 LYS A N 1
ATOM 1615 C CA . LYS A 1 117 ? -3.386 -3.196 38.165 1.00 16.05 105 LYS A CA 1
ATOM 1616 C C . LYS A 1 117 ? -2.539 -3.182 39.427 1.00 14.98 105 LYS A C 1
ATOM 1617 O O . LYS A 1 117 ? -3.099 -3.317 40.524 1.00 17.11 105 LYS A O 1
ATOM 1636 N N . ASP A 1 118 ? -1.222 -3.069 39.304 1.00 14.52 106 ASP A N 1
ATOM 1637 C CA A ASP A 1 118 ? -0.312 -3.329 40.411 0.50 13.79 106 ASP A CA 1
ATOM 1638 C CA B ASP A 1 118 ? -0.289 -3.324 40.396 0.50 13.81 106 ASP A CA 1
ATOM 1639 C C . ASP A 1 118 ? 0.066 -2.019 41.103 1.00 14.99 106 ASP A C 1
ATOM 1640 O O . ASP A 1 118 ? 0.654 -1.115 40.489 1.00 12.99 106 ASP A O 1
ATOM 1657 N N . GLU A 1 119 ? -0.278 -1.933 42.391 1.00 16.55 107 GLU A N 1
ATOM 1658 C CA . GLU A 1 119 ? -0.025 -0.717 43.163 1.00 17.88 107 GLU A CA 1
ATOM 1659 C C . GLU A 1 119 ? 1.456 -0.371 43.185 1.00 12.97 107 GLU A C 1
ATOM 1660 O O . GLU A 1 119 ? 1.819 0.805 43.153 1.00 15.73 107 GLU A O 1
ATOM 1664 N N . THR A 1 120 ? 2.333 -1.380 43.277 1.00 14.57 108 THR A N 1
ATOM 1665 C CA . THR A 1 120 ? 3.764 -1.098 43.353 1.00 13.65 108 THR A CA 1
ATOM 1666 C C . THR A 1 120 ? 4.281 -0.519 42.038 1.00 13.44 108 THR A C 1
ATOM 1667 O O . THR A 1 120 ? 5.060 0.439 42.028 1.00 12.60 108 THR A O 1
ATOM 1678 N N . ALA A 1 121 ? 3.851 -1.084 40.905 1.00 14.28 109 ALA A N 1
ATOM 1679 C CA . ALA A 1 121 ? 4.275 -0.529 39.617 1.00 9.66 109 ALA A CA 1
ATOM 1680 C C . ALA A 1 121 ? 3.797 0.909 39.452 1.00 11.07 109 ALA A C 1
ATOM 1681 O O . ALA A 1 121 ? 4.510 1.753 38.897 1.00 10.72 109 ALA A O 1
ATOM 1688 N N . GLN A 1 122 ? 2.594 1.208 39.943 1.00 10.79 110 GLN A N 1
ATOM 1689 C CA . GLN A 1 122 ? 2.051 2.556 39.840 1.00 11.32 110 GLN A CA 1
ATOM 1690 C C . GLN A 1 122 ? 2.838 3.525 40.713 1.00 11.32 110 GLN A C 1
ATOM 1691 O O . GLN A 1 122 ? 3.116 4.650 40.292 1.00 12.54 110 GLN A O 1
ATOM 1705 N N . GLU A 1 123 ? 3.228 3.088 41.908 1.00 12.23 111 GLU A N 1
ATOM 1706 C CA . GLU A 1 123 ? 4.103 3.914 42.735 1.00 12.95 111 GLU A CA 1
ATOM 1707 C C . GLU A 1 123 ? 5.386 4.227 41.988 1.00 13.74 111 GLU A C 1
ATOM 1708 O O . GLU A 1 123 ? 5.876 5.367 42.009 1.00 13.92 111 GLU A O 1
ATOM 1720 N N . ALA A 1 124 ? 5.971 3.214 41.342 1.00 12.31 112 ALA A N 1
ATOM 1721 C CA . ALA A 1 124 ? 7.229 3.441 40.637 1.00 10.47 112 ALA A CA 1
ATOM 1722 C C . ALA A 1 124 ? 7.022 4.366 39.452 1.00 10.78 112 ALA A C 1
ATOM 1723 O O . ALA A 1 124 ? 7.832 5.271 39.220 1.00 11.14 112 ALA A O 1
ATOM 1730 N N . PHE A 1 125 ? 5.941 4.148 38.689 1.00 10.21 113 PHE A N 1
ATOM 1731 C CA . PHE A 1 125 ? 5.549 5.041 37.602 1.00 7.95 113 PHE A CA 1
ATOM 1732 C C . PHE A 1 125 ? 5.528 6.489 38.046 1.00 10.92 113 PHE A C 1
ATOM 1733 O O . PHE A 1 125 ? 6.113 7.375 37.396 1.00 8.97 113 PHE A O 1
ATOM 1750 N N . ILE A 1 126 ? 4.869 6.752 39.176 1.00 12.29 114 ILE A N 1
ATOM 1751 C CA . ILE A 1 126 ? 4.729 8.120 39.670 1.00 11.91 114 ILE A CA 1
ATOM 1752 C C . ILE A 1 126 ? 6.067 8.645 40.164 1.00 13.40 114 ILE A C 1
ATOM 1753 O O . ILE A 1 126 ? 6.391 9.828 39.983 1.00 12.93 114 ILE A O 1
ATOM 1769 N N . HIS A 1 127 ? 6.873 7.766 40.770 1.00 12.01 115 HIS A N 1
ATOM 1770 C CA . HIS A 1 127 ? 8.234 8.110 41.183 1.00 14.31 115 HIS A CA 1
ATOM 1771 C C . HIS A 1 127 ? 9.071 8.597 39.996 1.00 12.18 115 HIS A C 1
ATOM 1772 O O . HIS A 1 127 ? 9.747 9.631 40.082 1.00 13.61 115 HIS A O 1
ATOM 1786 N N . HIS A 1 128 ? 9.033 7.872 38.871 1.00 10.09 116 HIS A N 1
ATOM 1787 C CA . HIS A 1 128 ? 9.765 8.310 37.686 1.00 7.75 116 HIS A CA 1
ATOM 1788 C C . HIS A 1 128 ? 9.233 9.630 37.147 1.00 9.84 116 HIS A C 1
ATOM 1789 O O . HIS A 1 128 ? 10.005 10.532 36.798 1.00 11.76 116 HIS A O 1
ATOM 1803 N N . TRP A 1 129 ? 7.919 9.759 37.035 1.00 9.28 117 TRP A N 1
ATOM 1804 C CA . TRP A 1 129 ? 7.397 10.996 36.458 1.00 7.99 117 TRP A CA 1
ATOM 1805 C C . TRP A 1 129 ? 7.593 12.176 37.393 1.00 10.26 117 TRP A C 1
ATOM 1806 O O . TRP A 1 129 ? 7.771 13.304 36.924 1.00 10.38 117 TRP A O 1
ATOM 1827 N N . SER A 1 130 ? 7.611 11.937 38.702 1.00 11.07 118 SER A N 1
ATOM 1828 C CA . SER A 1 130 ? 7.902 12.999 39.647 1.00 10.41 118 SER A CA 1
ATOM 1829 C C . SER A 1 130 ? 9.343 13.462 39.504 1.00 11.54 118 SER A C 1
ATOM 1830 O O . SER A 1 130 ? 9.623 14.661 39.542 1.00 13.24 118 SER A O 1
ATOM 1838 N N . PHE A 1 131 ? 10.261 12.512 39.330 1.00 11.61 119 PHE A N 1
ATOM 1839 C CA . PHE A 1 131 ? 11.655 12.862 39.125 1.00 12.61 119 PHE A CA 1
ATOM 1840 C C . PHE A 1 131 ? 11.818 13.739 37.898 1.00 15.22 119 PHE A C 1
ATOM 1841 O O . PHE A 1 131 ? 12.499 14.777 37.942 1.00 13.73 119 PHE A O 1
ATOM 1858 N N . ILE A 1 132 ? 11.183 13.338 36.792 1.00 12.43 120 ILE A N 1
ATOM 1859 C CA . ILE A 1 132 ? 11.307 14.067 35.535 1.00 12.29 120 ILE A CA 1
ATOM 1860 C C . ILE A 1 132 ? 10.646 15.436 35.636 1.00 11.48 120 ILE A C 1
ATOM 1861 O O . ILE A 1 132 ? 11.196 16.450 35.151 1.00 9.37 120 ILE A O 1
ATOM 1877 N N . ALA A 1 133 ? 9.469 15.497 36.260 1.00 9.35 121 ALA A N 1
ATOM 1878 C CA . ALA A 1 133 ? 8.787 16.772 36.460 1.00 10.84 121 ALA A CA 1
ATOM 1879 C C . ALA A 1 133 ? 9.656 17.749 37.235 1.00 12.79 121 ALA A C 1
ATOM 1880 O O . ALA A 1 133 ? 9.768 18.925 36.872 1.00 12.25 121 ALA A O 1
ATOM 1887 N N . ARG A 1 134 ? 10.275 17.279 38.323 1.00 11.07 122 ARG A N 1
ATOM 1888 C CA . ARG A 1 134 ? 11.131 18.140 39.117 1.00 14.24 122 ARG A CA 1
ATOM 1889 C C . ARG A 1 134 ? 12.329 18.620 38.313 1.00 12.00 122 ARG A C 1
ATOM 1890 O O . ARG A 1 134 ? 12.705 19.797 38.394 1.00 12.81 122 ARG A O 1
ATOM 1911 N N . ARG A 1 135 ? 12.943 17.728 37.534 1.00 10.58 123 ARG A N 1
ATOM 1912 C CA . ARG A 1 135 ? 14.154 18.106 36.808 1.00 10.42 123 ARG A CA 1
ATOM 1913 C C . ARG A 1 135 ? 13.891 19.253 35.843 1.00 11.51 123 ARG A C 1
ATOM 1914 O O . ARG A 1 135 ? 14.725 20.155 35.712 1.00 13.41 123 ARG A O 1
ATOM 1935 N N . TYR A 1 136 ? 12.729 19.247 35.174 1.00 13.19 124 TYR A N 1
ATOM 1936 C CA . TYR A 1 136 ? 12.429 20.208 34.116 1.00 13.23 124 TYR A CA 1
ATOM 1937 C C . TYR A 1 136 ? 11.358 21.227 34.517 1.00 13.35 124 TYR A C 1
ATOM 1938 O O . TYR A 1 136 ? 10.765 21.861 33.639 1.00 12.80 124 TYR A O 1
ATOM 1956 N N . LYS A 1 137 ? 11.152 21.448 35.827 1.00 11.58 125 LYS A N 1
ATOM 1957 C CA . LYS A 1 137 ? 10.137 22.395 36.292 1.00 19.16 125 LYS A CA 1
ATOM 1958 C C . LYS A 1 137 ? 10.326 23.789 35.691 1.00 17.45 125 LYS A C 1
ATOM 1959 O O . LYS A 1 137 ? 9.348 24.520 35.496 1.00 19.99 125 LYS A O 1
ATOM 1963 N N . GLY A 1 138 ? 11.560 24.175 35.394 1.00 16.12 126 GLY A N 1
ATOM 1964 C CA . GLY A 1 138 ? 11.803 25.489 34.834 1.00 20.90 126 GLY A CA 1
ATOM 1965 C C . GLY A 1 138 ? 11.610 25.634 33.331 1.00 21.10 126 GLY A C 1
ATOM 1966 O O . GLY A 1 138 ? 11.788 26.731 32.788 1.00 20.52 126 GLY A O 1
ATOM 1970 N N . ILE A 1 139 ? 11.231 24.567 32.646 1.00 13.09 127 ILE A N 1
ATOM 1971 C CA . ILE A 1 139 ? 11.117 24.551 31.193 1.00 17.35 127 ILE A CA 1
ATOM 1972 C C . ILE A 1 139 ? 9.644 24.687 30.838 1.00 12.82 127 ILE A C 1
ATOM 1973 O O . ILE A 1 139 ? 8.819 23.852 31.249 1.00 12.41 127 ILE A O 1
ATOM 1989 N N . SER A 1 140 ? 9.333 25.714 30.047 1.00 14.04 128 SER A N 1
ATOM 1990 C CA A SER A 1 140 ? 7.959 26.014 29.652 0.50 12.03 128 SER A CA 1
ATOM 1991 C CA B SER A 1 140 ? 7.951 25.996 29.688 0.50 13.26 128 SER A CA 1
ATOM 1992 C C . SER A 1 140 ? 7.361 24.899 28.801 1.00 13.27 128 SER A C 1
ATOM 1993 O O . SER A 1 140 ? 8.067 24.169 28.093 1.00 11.91 128 SER A O 1
ATOM 2008 N N . SER A 1 141 ? 6.028 24.792 28.846 1.00 13.54 129 SER A N 1
ATOM 2009 C CA . SER A 1 141 ? 5.329 23.831 27.992 1.00 11.96 129 SER A CA 1
ATOM 2010 C C . SER A 1 141 ? 5.342 24.231 26.516 1.00 15.69 129 SER A C 1
ATOM 2011 O O . SER A 1 141 ? 5.044 23.393 25.665 1.00 15.79 129 SER A O 1
ATOM 2019 N N . THR A 1 142 ? 5.638 25.496 26.196 1.00 15.80 130 THR A N 1
ATOM 2020 C CA . THR A 1 142 ? 5.988 25.838 24.819 1.00 14.90 130 THR A CA 1
ATOM 2021 C C . THR A 1 142 ? 7.086 24.917 24.289 1.00 12.87 130 THR A C 1
ATOM 2022 O O . THR A 1 142 ? 7.038 24.461 23.134 1.00 13.02 130 THR A O 1
ATOM 2033 N N . HIS A 1 143 ? 8.066 24.606 25.131 1.00 12.32 131 HIS A N 1
ATOM 2034 C CA . HIS A 1 143 ? 9.229 23.826 24.730 1.00 10.66 131 HIS A CA 1
ATOM 2035 C C . HIS A 1 143 ? 9.146 22.349 25.094 1.00 12.51 131 HIS A C 1
ATOM 2036 O O . HIS A 1 143 ? 9.878 21.541 24.501 1.00 11.84 131 HIS A O 1
ATOM 2050 N N . LEU A 1 144 ? 8.309 21.970 26.058 1.00 10.42 132 LEU A N 1
ATOM 2051 C CA . LEU A 1 144 ? 8.388 20.632 26.634 1.00 8.88 132 LEU A CA 1
ATOM 2052 C C . LEU A 1 144 ? 7.033 20.139 27.127 1.00 8.37 132 LEU A C 1
ATOM 2053 O O . LEU A 1 144 ? 6.352 20.825 27.896 1.00 11.29 132 LEU A O 1
ATOM 2069 N N . SER A 1 145 ? 6.656 18.958 26.681 1.00 7.49 133 SER A N 1
ATOM 2070 C CA . SER A 1 145 ? 5.473 18.270 27.167 1.00 7.74 133 SER A CA 1
ATOM 2071 C C . SER A 1 145 ? 5.839 16.853 27.598 1.00 6.76 133 SER A C 1
ATOM 2072 O O . SER A 1 145 ? 6.873 16.314 27.202 1.00 9.34 133 SER A O 1
ATOM 2080 N N . PHE A 1 146 ? 4.949 16.253 28.409 1.00 7.65 134 PHE A N 1
ATOM 2081 C CA . PHE A 1 146 ? 5.103 14.899 28.929 1.00 11.64 134 PHE A CA 1
ATOM 2082 C C . PHE A 1 146 ? 3.984 14.014 28.398 1.00 10.77 134 PHE A C 1
ATOM 2083 O O . PHE A 1 146 ? 2.807 14.320 28.597 1.00 10.65 134 PHE A O 1
ATOM 2100 N N . ASN A 1 147 ? 4.354 12.895 27.792 1.00 9.40 135 ASN A N 1
ATOM 2101 C CA . ASN A 1 147 ? 3.416 11.864 27.318 1.00 11.71 135 ASN A CA 1
ATOM 2102 C C . ASN A 1 147 ? 3.589 10.672 28.255 1.00 8.64 135 ASN A C 1
ATOM 2103 O O . ASN A 1 147 ? 4.575 9.941 28.176 1.00 7.15 135 ASN A O 1
ATOM 2114 N N . LEU A 1 148 ? 2.629 10.483 29.172 1.00 9.98 136 LEU A N 1
ATOM 2115 C CA . LEU A 1 148 ? 2.903 9.686 30.362 1.00 11.32 136 LEU A CA 1
ATOM 2116 C C . LEU A 1 148 ? 3.202 8.225 30.023 1.00 7.24 136 LEU A C 1
ATOM 2117 O O . LEU A 1 148 ? 4.054 7.595 30.669 1.00 8.07 136 LEU A O 1
ATOM 2133 N N . ILE A 1 149 ? 2.506 7.661 29.041 1.00 8.83 137 ILE A N 1
ATOM 2134 C CA . ILE A 1 149 ? 2.701 6.248 28.715 1.00 10.04 137 ILE A CA 1
ATOM 2135 C C . ILE A 1 149 ? 2.265 6.009 27.281 1.00 10.49 137 ILE A C 1
ATOM 2136 O O . ILE A 1 149 ? 1.211 6.484 26.841 1.00 10.62 137 ILE A O 1
ATOM 2152 N N . ASN A 1 150 ? 3.078 5.250 26.566 1.00 8.26 138 ASN A N 1
ATOM 2153 C CA . ASN A 1 150 ? 2.826 4.974 25.168 1.00 7.39 138 ASN A CA 1
ATOM 2154 C C . ASN A 1 150 ? 1.841 3.820 25.012 1.00 8.17 138 ASN A C 1
ATOM 2155 O O . ASN A 1 150 ? 2.019 2.756 25.622 1.00 7.78 138 ASN A O 1
ATOM 2166 N N . GLU A 1 151 ? 0.820 4.040 24.199 1.00 8.35 139 GLU A N 1
ATOM 2167 C CA . GLU A 1 151 ? -0.080 3.027 23.644 1.00 8.46 139 GLU A CA 1
ATOM 2168 C C . GLU A 1 151 ? -0.631 2.032 24.671 1.00 10.31 139 GLU A C 1
ATOM 2169 O O . GLU A 1 151 ? -0.321 0.834 24.605 1.00 8.75 139 GLU A O 1
ATOM 2181 N N . PRO A 1 152 ? -1.482 2.478 25.596 1.00 7.99 140 PRO A N 1
ATOM 2182 C CA . PRO A 1 152 ? -2.227 1.528 26.445 1.00 6.58 140 PRO A CA 1
ATOM 2183 C C . PRO A 1 152 ? -3.043 0.590 25.570 1.00 7.45 140 PRO A C 1
ATOM 2184 O O . PRO A 1 152 ? -3.423 0.967 24.458 1.00 8.44 140 PRO A O 1
ATOM 2195 N N . PRO A 1 153 ? -3.367 -0.598 26.056 1.00 9.88 141 PRO A N 1
ATOM 2196 C CA . PRO A 1 153 ? -4.062 -1.595 25.233 1.00 9.83 141 PRO A CA 1
ATOM 2197 C C . PRO A 1 153 ? -5.559 -1.305 25.160 1.00 10.10 141 PRO A C 1
ATOM 2198 O O . PRO A 1 153 ? -6.051 -0.308 25.677 1.00 9.54 141 PRO A O 1
ATOM 2209 N N . PHE A 1 154 ? -6.278 -2.178 24.472 1.00 10.40 142 PHE A N 1
ATOM 2210 C CA A PHE A 1 154 ? -7.729 -2.136 24.533 0.50 10.40 142 PHE A CA 1
ATOM 2211 C CA B PHE A 1 154 ? -7.731 -2.120 24.536 0.50 10.46 142 PHE A CA 1
ATOM 2212 C C . PHE A 1 154 ? -8.167 -2.382 25.975 1.00 9.75 142 PHE A C 1
ATOM 2213 O O . PHE A 1 154 ? -7.539 -3.177 26.672 1.00 10.26 142 PHE A O 1
ATOM 2244 N N . PRO A 1 155 ? -9.235 -1.714 26.463 1.00 10.57 143 PRO A N 1
ATOM 2245 C CA . PRO A 1 155 ? -9.532 -1.773 27.907 1.00 12.04 143 PRO A CA 1
ATOM 2246 C C . PRO A 1 155 ? -10.311 -3.015 28.330 1.00 12.96 143 PRO A C 1
ATOM 2247 O O . PRO A 1 155 ? -11.435 -2.941 28.830 1.00 16.06 143 PRO A O 1
ATOM 2258 N N . ASP A 1 156 ? -9.707 -4.172 28.119 1.00 13.81 144 ASP A N 1
ATOM 2259 C CA . ASP A 1 156 ? -10.156 -5.427 28.717 1.00 16.39 144 ASP A CA 1
ATOM 2260 C C . ASP A 1 156 ? -9.927 -5.366 30.221 1.00 17.24 144 ASP A C 1
ATOM 2261 O O . ASP A 1 156 ? -8.782 -5.270 30.645 1.00 15.09 144 ASP A O 1
ATOM 2270 N N . PRO A 1 157 ? -10.972 -5.416 31.062 1.00 15.31 145 PRO A N 1
ATOM 2271 C CA . PRO A 1 157 ? -10.768 -5.126 32.497 1.00 17.41 145 PRO A CA 1
ATOM 2272 C C . PRO A 1 157 ? -10.042 -6.225 33.255 1.00 17.32 145 PRO A C 1
ATOM 2273 O O . PRO A 1 157 ? -9.722 -6.032 34.436 1.00 16.71 145 PRO A O 1
ATOM 2284 N N . GLN A 1 158 ? -9.753 -7.355 32.624 1.00 18.16 146 GLN A N 1
ATOM 2285 C CA . GLN A 1 158 ? -8.845 -8.326 33.227 1.00 15.40 146 GLN A CA 1
ATOM 2286 C C . GLN A 1 158 ? -7.386 -7.901 33.101 1.00 15.57 146 GLN A C 1
ATOM 2287 O O . GLN A 1 158 ? -6.526 -8.473 33.779 1.00 15.54 146 GLN A O 1
ATOM 2301 N N . ILE A 1 159 ? -7.097 -6.889 32.291 1.00 15.53 147 ILE A N 1
ATOM 2302 C CA . ILE A 1 159 ? -5.756 -6.337 32.142 1.00 12.88 147 ILE A CA 1
ATOM 2303 C C . ILE A 1 159 ? -5.729 -4.854 32.502 1.00 11.17 147 ILE A C 1
ATOM 2304 O O . ILE A 1 159 ? -4.917 -4.413 33.326 1.00 12.55 147 ILE A O 1
ATOM 2320 N N . MET A 1 160 ? -6.648 -4.075 31.922 1.00 12.91 148 MET A N 1
ATOM 2321 C CA . MET A 1 160 ? -6.726 -2.637 32.168 1.00 13.10 148 MET A CA 1
ATOM 2322 C C . MET A 1 160 ? -8.159 -2.218 31.875 1.00 12.53 148 MET A C 1
ATOM 2323 O O . MET A 1 160 ? -8.568 -2.210 30.707 1.00 11.61 148 MET A O 1
ATOM 2337 N N . SER A 1 161 ? -8.902 -1.841 32.911 1.00 10.53 149 SER A N 1
ATOM 2338 C CA . SER A 1 161 ? -10.200 -1.249 32.648 1.00 12.19 149 SER A CA 1
ATOM 2339 C C . SER A 1 161 ? -10.041 0.223 32.269 1.00 10.30 149 SER A C 1
ATOM 2340 O O . SER A 1 161 ? -9.027 0.861 32.541 1.00 9.71 149 SER A O 1
ATOM 2348 N N . VAL A 1 162 ? -11.095 0.781 31.667 1.00 11.91 150 VAL A N 1
ATOM 2349 C CA . VAL A 1 162 ? -11.073 2.216 31.399 1.00 11.15 150 VAL A CA 1
ATOM 2350 C C . VAL A 1 162 ? -10.823 2.973 32.692 1.00 12.93 150 VAL A C 1
ATOM 2351 O O . VAL A 1 162 ? -10.051 3.946 32.714 1.00 14.15 150 VAL A O 1
ATOM 2364 N N . GLU A 1 163 ? -11.441 2.518 33.797 1.00 14.15 151 GLU A N 1
ATOM 2365 C CA A GLU A 1 163 ? -11.293 3.214 35.072 0.50 13.39 151 GLU A CA 1
ATOM 2366 C CA B GLU A 1 163 ? -11.287 3.228 35.062 0.50 13.38 151 GLU A CA 1
ATOM 2367 C C . GLU A 1 163 ? -9.886 3.047 35.632 1.00 15.16 151 GLU A C 1
ATOM 2368 O O . GLU A 1 163 ? -9.348 3.982 36.249 1.00 13.25 151 GLU A O 1
ATOM 2391 N N . ASP A 1 164 ? -9.268 1.872 35.418 1.00 12.64 152 ASP A N 1
ATOM 2392 C CA . ASP A 1 164 ? -7.878 1.683 35.825 1.00 12.29 152 ASP A CA 1
ATOM 2393 C C . ASP A 1 164 ? -7.006 2.741 35.173 1.00 13.81 152 ASP A C 1
ATOM 2394 O O . ASP A 1 164 ? -6.168 3.381 35.826 1.00 11.17 152 ASP A O 1
ATOM 2403 N N . HIS A 1 165 ? -7.163 2.883 33.861 1.00 10.42 153 HIS A N 1
ATOM 2404 C CA . HIS A 1 165 ? -6.340 3.808 33.095 1.00 9.51 153 HIS A CA 1
ATOM 2405 C C . HIS A 1 165 ? -6.578 5.233 33.546 1.00 14.78 153 HIS A C 1
ATOM 2406 O O . HIS A 1 165 ? -5.631 5.972 33.833 1.00 11.94 153 HIS A O 1
ATOM 2420 N N . ASN A 1 166 ? -7.848 5.636 33.611 1.00 10.39 154 ASN A N 1
ATOM 2421 C CA . ASN A 1 166 ? -8.130 7.043 33.903 1.00 14.89 154 ASN A CA 1
ATOM 2422 C C . ASN A 1 166 ? -7.715 7.407 35.323 1.00 12.07 154 ASN A C 1
ATOM 2423 O O . ASN A 1 166 ? -7.215 8.515 35.567 1.00 14.07 154 ASN A O 1
ATOM 2434 N N . SER A 1 167 ? -7.917 6.504 36.281 1.00 14.69 155 SER A N 1
ATOM 2435 C CA . SER A 1 167 ? -7.559 6.855 37.652 1.00 15.01 155 SER A CA 1
ATOM 2436 C C . SER A 1 167 ? -6.047 6.981 37.790 1.00 13.49 155 SER A C 1
ATOM 2437 O O . SER A 1 167 ? -5.557 7.877 38.490 1.00 14.25 155 SER A O 1
ATOM 2445 N N . LEU A 1 168 ? -5.290 6.141 37.082 1.00 14.79 156 LEU A N 1
ATOM 2446 C CA . LEU A 1 168 ? -3.837 6.230 37.164 1.00 11.55 156 LEU A CA 1
ATOM 2447 C C . LEU A 1 168 ? -3.331 7.489 36.482 1.00 15.27 156 LEU A C 1
ATOM 2448 O O . LEU A 1 168 ? -2.432 8.168 37.005 1.00 11.91 156 LEU A O 1
ATOM 2464 N N . ILE A 1 169 ? -3.874 7.809 35.309 1.00 10.84 157 ILE A N 1
ATOM 2465 C CA . ILE A 1 169 ? -3.423 9.006 34.601 1.00 11.21 157 ILE A CA 1
ATOM 2466 C C . ILE A 1 169 ? -3.764 10.246 35.421 1.00 9.61 157 ILE A C 1
ATOM 2467 O O . ILE A 1 169 ? -2.953 11.170 35.554 1.00 11.79 157 ILE A O 1
ATOM 2483 N N . LYS A 1 170 ? -4.958 10.269 36.019 1.00 10.41 158 LYS A N 1
ATOM 2484 C CA . LYS A 1 170 ? -5.339 11.411 36.851 1.00 11.58 158 LYS A CA 1
ATOM 2485 C C . LYS A 1 170 ? -4.406 11.557 38.049 1.00 13.58 158 LYS A C 1
ATOM 2486 O O . LYS A 1 170 ? -3.964 12.670 38.355 1.00 14.07 158 LYS A O 1
ATOM 2505 N N . ARG A 1 171 ? -4.079 10.442 38.719 1.00 11.79 159 ARG A N 1
ATOM 2506 C CA . ARG A 1 171 ? -3.195 10.479 39.888 1.00 12.30 159 ARG A CA 1
ATOM 2507 C C . ARG A 1 171 ? -1.816 10.984 39.501 1.00 11.57 159 ARG A C 1
ATOM 2508 O O . ARG A 1 171 ? -1.191 11.764 40.235 1.00 15.51 159 ARG A O 1
ATOM 2529 N N . THR A 1 172 ? -1.313 10.491 38.372 1.00 13.06 160 THR A N 1
ATOM 2530 C CA . THR A 1 172 ? 0.012 10.870 37.911 1.00 13.90 160 THR A CA 1
ATOM 2531 C C . THR A 1 172 ? 0.050 12.336 37.518 1.00 14.73 160 THR A C 1
ATOM 2532 O O . THR A 1 172 ? 0.966 13.055 37.910 1.00 12.31 160 THR A O 1
ATOM 2543 N N . ILE A 1 173 ? -0.964 12.810 36.800 1.00 11.00 161 ILE A N 1
ATOM 2544 C CA . ILE A 1 173 ? -1.017 14.230 36.473 1.00 12.39 161 ILE A CA 1
ATOM 2545 C C . ILE A 1 173 ? -1.083 15.066 37.745 1.00 10.78 161 ILE A C 1
ATOM 2546 O O . ILE A 1 173 ? -0.419 16.098 37.859 1.00 13.88 161 ILE A O 1
ATOM 2562 N N . THR A 1 174 ? -1.885 14.632 38.722 1.00 12.56 162 THR A N 1
ATOM 2563 C CA . THR A 1 174 ? -1.960 15.381 39.974 1.00 13.58 162 THR A CA 1
ATOM 2564 C C . THR A 1 174 ? -0.584 15.521 40.620 1.00 16.06 162 THR A C 1
ATOM 2565 O O . THR A 1 174 ? -0.212 16.607 41.071 1.00 14.20 162 THR A O 1
ATOM 2576 N N . GLU A 1 175 ? 0.190 14.431 40.670 1.00 12.16 163 GLU A N 1
ATOM 2577 C CA . GLU A 1 175 ? 1.502 14.514 41.306 1.00 16.17 163 GLU A CA 1
ATOM 2578 C C . GLU A 1 175 ? 2.467 15.360 40.479 1.00 13.69 163 GLU A C 1
ATOM 2579 O O . GLU A 1 175 ? 3.254 16.135 41.039 1.00 14.75 163 GLU A O 1
ATOM 2591 N N . ILE A 1 176 ? 2.427 15.226 39.149 1.00 13.33 164 ILE A N 1
ATOM 2592 C CA . ILE A 1 176 ? 3.274 16.067 38.303 1.00 12.19 164 ILE A CA 1
ATOM 2593 C C . ILE A 1 176 ? 2.970 17.542 38.546 1.00 14.96 164 ILE A C 1
ATOM 2594 O O . ILE A 1 176 ? 3.874 18.377 38.646 1.00 14.29 164 ILE A O 1
ATOM 2610 N N . ARG A 1 177 ? 1.690 17.883 38.663 1.00 11.36 165 ARG A N 1
ATOM 2611 C CA . ARG A 1 177 ? 1.333 19.299 38.751 1.00 12.75 165 ARG A CA 1
ATOM 2612 C C . ARG A 1 177 ? 1.426 19.855 40.153 1.00 15.06 165 ARG A C 1
ATOM 2613 O O . ARG A 1 177 ? 1.392 21.080 40.305 1.00 14.44 165 ARG A O 1
ATOM 2634 N N . LYS A 1 178 ? 1.572 19.013 41.176 1.00 15.93 166 LYS A N 1
ATOM 2635 C CA . LYS A 1 178 ? 2.011 19.540 42.464 1.00 16.98 166 LYS A CA 1
ATOM 2636 C C . LYS A 1 178 ? 3.427 20.087 42.358 1.00 14.01 166 LYS A C 1
ATOM 2637 O O . LYS A 1 178 ? 3.784 21.031 43.063 1.00 16.61 166 LYS A O 1
ATOM 2656 N N . ILE A 1 179 ? 4.226 19.507 41.475 1.00 16.27 167 ILE A N 1
ATOM 2657 C CA . ILE A 1 179 ? 5.608 19.930 41.281 1.00 16.70 167 ILE A CA 1
ATOM 2658 C C . ILE A 1 179 ? 5.696 21.072 40.279 1.00 17.39 167 ILE A C 1
ATOM 2659 O O . ILE A 1 179 ? 6.440 22.039 40.491 1.00 16.93 167 ILE A O 1
ATOM 2675 N N . ASP A 1 180 ? 4.944 20.961 39.184 1.00 13.47 168 ASP A N 1
ATOM 2676 C CA . ASP A 1 180 ? 4.985 21.918 38.078 1.00 13.94 168 ASP A CA 1
ATOM 2677 C C . ASP A 1 180 ? 3.559 22.118 37.594 1.00 12.26 168 ASP A C 1
ATOM 2678 O O . ASP A 1 180 ? 3.078 21.395 36.712 1.00 13.67 168 ASP A O 1
ATOM 2687 N N . PRO A 1 181 ? 2.852 23.109 38.140 1.00 15.77 169 PRO A N 1
ATOM 2688 C CA . PRO A 1 181 ? 1.412 23.221 37.870 1.00 13.47 169 PRO A CA 1
ATOM 2689 C C . PRO A 1 181 ? 1.045 23.439 36.424 1.00 16.37 169 PRO A C 1
ATOM 2690 O O . PRO A 1 181 ? -0.083 23.111 36.037 1.00 18.76 169 PRO A O 1
ATOM 2701 N N . GLU A 1 182 ? 1.944 23.974 35.609 1.00 19.02 170 GLU A N 1
ATOM 2702 C CA . GLU A 1 182 ? 1.600 24.372 34.253 1.00 22.46 170 GLU A CA 1
ATOM 2703 C C . GLU A 1 182 ? 2.010 23.354 33.196 1.00 17.89 170 GLU A C 1
ATOM 2704 O O . GLU A 1 182 ? 1.800 23.614 32.008 1.00 15.25 170 GLU A O 1
ATOM 2716 N N . ARG A 1 183 ? 2.553 22.206 33.583 1.00 11.27 171 ARG A N 1
ATOM 2717 C CA . ARG A 1 183 ? 3.098 21.272 32.603 1.00 10.50 171 ARG A CA 1
ATOM 2718 C C . ARG A 1 183 ? 2.000 20.675 31.724 1.00 10.20 171 ARG A C 1
ATOM 2719 O O . ARG A 1 183 ? 1.051 20.069 32.213 1.00 12.03 171 ARG A O 1
ATOM 2740 N N . LEU A 1 184 ? 2.175 20.822 30.414 1.00 12.58 172 LEU A N 1
ATOM 2741 C CA . LEU A 1 184 ? 1.305 20.202 29.424 1.00 10.22 172 LEU A CA 1
ATOM 2742 C C . LEU A 1 184 ? 1.504 18.689 29.363 1.00 10.83 172 LEU A C 1
ATOM 2743 O O . LEU A 1 184 ? 2.631 18.211 29.302 1.00 9.48 172 LEU A O 1
ATOM 2759 N N . ILE A 1 185 ? 0.397 17.935 29.353 1.00 9.85 173 ILE A N 1
ATOM 2760 C CA . ILE A 1 185 ? 0.428 16.483 29.347 1.00 8.22 173 ILE A CA 1
ATOM 2761 C C . ILE A 1 185 ? -0.257 15.957 28.093 1.00 10.51 173 ILE A C 1
ATOM 2762 O O . ILE A 1 185 ? -1.356 16.395 27.741 1.00 9.63 173 ILE A O 1
ATOM 2778 N N . ILE A 1 186 ? 0.375 14.969 27.458 1.00 7.59 174 ILE A N 1
ATOM 2779 C CA . ILE A 1 186 ? -0.143 14.299 26.264 1.00 9.67 174 ILE A CA 1
ATOM 2780 C C . ILE A 1 186 ? -0.579 12.899 26.671 1.00 8.66 174 ILE A C 1
ATOM 2781 O O . ILE A 1 186 ? 0.195 12.161 27.296 1.00 9.34 174 ILE A O 1
ATOM 2797 N N . ILE A 1 187 ? -1.810 12.535 26.318 1.00 8.21 175 ILE A N 1
ATOM 2798 C CA . ILE A 1 187 ? -2.445 11.285 26.742 1.00 8.34 175 ILE A CA 1
ATOM 2799 C C . ILE A 1 187 ? -2.773 10.437 25.514 1.00 7.64 175 ILE A C 1
ATOM 2800 O O . ILE A 1 187 ? -3.570 10.855 24.663 1.00 8.15 175 ILE A O 1
ATOM 2816 N N . ASP A 1 188 ? -2.131 9.274 25.404 1.00 7.09 176 ASP A N 1
ATOM 2817 C CA . ASP A 1 188 ? -2.380 8.377 24.279 1.00 6.55 176 ASP A CA 1
ATOM 2818 C C . ASP A 1 188 ? -3.787 7.796 24.391 1.00 7.47 176 ASP A C 1
ATOM 2819 O O . ASP A 1 188 ? -4.255 7.494 25.489 1.00 9.60 176 ASP A O 1
ATOM 2828 N N . GLY A 1 189 ? -4.433 7.609 23.248 1.00 6.70 177 GLY A N 1
ATOM 2829 C CA . GLY A 1 189 ? -5.690 6.887 23.221 1.00 12.01 177 GLY A CA 1
ATOM 2830 C C . GLY A 1 189 ? -5.540 5.429 23.631 1.00 7.60 177 GLY A C 1
ATOM 2831 O O . GLY A 1 189 ? -4.474 4.828 23.602 1.00 7.98 177 GLY A O 1
ATOM 2835 N N . LEU A 1 190 ? -6.672 4.836 24.032 1.00 8.64 178 LEU A N 1
ATOM 2836 C CA . LEU A 1 190 ? -6.675 3.415 24.338 1.00 9.11 178 LEU A CA 1
ATOM 2837 C C . LEU A 1 190 ? -6.641 2.612 23.033 1.00 7.03 178 LEU A C 1
ATOM 2838 O O . LEU A 1 190 ? -6.619 3.160 21.926 1.00 8.08 178 LEU A O 1
ATOM 2854 N N . GLY A 1 191 ? -6.599 1.298 23.157 1.00 9.17 179 GLY A N 1
ATOM 2855 C CA . GLY A 1 191 ? -6.493 0.481 21.955 1.00 13.80 179 GLY A CA 1
ATOM 2856 C C . GLY A 1 191 ? -5.250 0.832 21.169 1.00 13.93 179 GLY A C 1
ATOM 2857 O O . GLY A 1 191 ? -5.308 0.978 19.941 1.00 11.09 179 GLY A O 1
ATOM 2861 N N . TYR A 1 192 ? -4.124 0.992 21.865 1.00 10.99 180 TYR A N 1
ATOM 2862 C CA . TYR A 1 192 ? -2.841 1.310 21.255 1.00 7.83 180 TYR A CA 1
ATOM 2863 C C . TYR A 1 192 ? -2.892 2.638 20.510 1.00 9.70 180 TYR A C 1
ATOM 2864 O O . TYR A 1 192 ? -2.373 2.775 19.391 1.00 10.64 180 TYR A O 1
ATOM 2882 N N . GLY A 1 193 ? -3.493 3.640 21.139 1.00 10.17 181 GLY A N 1
ATOM 2883 C CA . GLY A 1 193 ? -3.477 4.980 20.567 1.00 10.00 181 GLY A CA 1
ATOM 2884 C C . GLY A 1 193 ? -4.544 5.213 19.525 1.00 9.88 181 GLY A C 1
ATOM 2885 O O . GLY A 1 193 ? -4.464 6.189 18.772 1.00 8.42 181 GLY A O 1
ATOM 2889 N N . ASN A 1 194 ? -5.566 4.353 19.459 1.00 9.39 182 ASN A N 1
ATOM 2890 C CA . ASN A 1 194 ? -6.596 4.504 18.436 1.00 7.10 182 ASN A CA 1
ATOM 2891 C C . ASN A 1 194 ? -7.982 4.913 18.927 1.00 12.45 182 ASN A C 1
ATOM 2892 O O . ASN A 1 194 ? -8.830 5.256 18.088 1.00 10.86 182 ASN A O 1
ATOM 2903 N N . ILE A 1 195 ? -8.250 4.864 20.222 1.00 11.26 183 ILE A N 1
ATOM 2904 C CA . ILE A 1 195 ? -9.577 5.104 20.781 1.00 8.78 183 ILE A CA 1
ATOM 2905 C C . ILE A 1 195 ? -9.518 6.347 21.663 1.00 9.13 183 ILE A C 1
ATOM 2906 O O . ILE A 1 195 ? -8.773 6.355 22.643 1.00 10.79 183 ILE A O 1
ATOM 2922 N N . PRO A 1 196 ? -10.300 7.387 21.394 1.00 9.54 184 PRO A N 1
ATOM 2923 C CA . PRO A 1 196 ? -10.311 8.550 22.292 1.00 10.02 184 PRO A CA 1
ATOM 2924 C C . PRO A 1 196 ? -10.731 8.158 23.700 1.00 10.75 184 PRO A C 1
ATOM 2925 O O . PRO A 1 196 ? -11.524 7.230 23.906 1.00 11.93 184 PRO A O 1
ATOM 2936 N N . VAL A 1 197 ? -10.188 8.869 24.683 1.00 13.90 185 VAL A N 1
ATOM 2937 C CA . VAL A 1 197 ? -10.518 8.642 26.087 1.00 12.65 185 VAL A CA 1
ATOM 2938 C C . VAL A 1 197 ? -11.616 9.627 26.481 1.00 15.46 185 VAL A C 1
ATOM 2939 O O . VAL A 1 197 ? -11.375 10.834 26.618 1.00 13.03 185 VAL A O 1
ATOM 2952 N N . ASP A 1 198 ? -12.834 9.110 26.681 1.00 22.07 186 ASP A N 1
ATOM 2953 C CA . ASP A 1 198 ? -14.001 9.981 26.831 1.00 29.18 186 ASP A CA 1
ATOM 2954 C C . ASP A 1 198 ? -13.965 10.787 28.126 1.00 25.13 186 ASP A C 1
ATOM 2955 O O . ASP A 1 198 ? -14.292 11.981 28.125 1.00 38.13 186 ASP A O 1
ATOM 2959 N N . ASP A 1 199 ? -13.595 10.167 29.246 1.00 23.14 187 ASP A N 1
ATOM 2960 C CA . ASP A 1 199 ? -13.776 10.798 30.553 1.00 28.07 187 ASP A CA 1
ATOM 2961 C C . ASP A 1 199 ? -12.476 11.352 31.137 1.00 34.24 187 ASP A C 1
ATOM 2962 O O . ASP A 1 199 ? -12.320 11.403 32.359 1.00 34.18 187 ASP A O 1
ATOM 2966 N N . LEU A 1 200 ? -11.532 11.761 30.289 1.00 32.75 188 LEU A N 1
ATOM 2967 C CA . LEU A 1 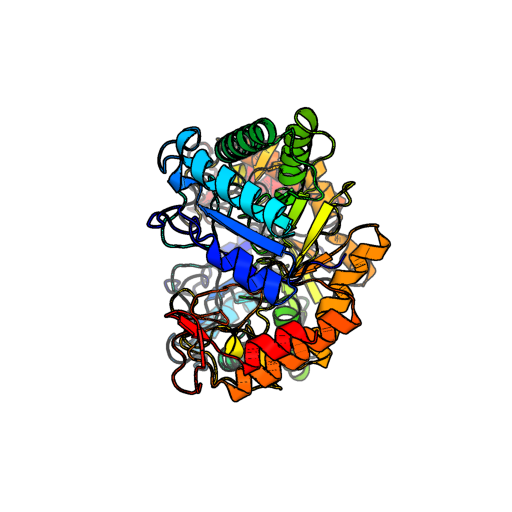200 ? -10.313 12.445 30.720 1.00 29.33 188 LEU A CA 1
ATOM 2968 C C . LEU A 1 200 ? -10.346 13.843 30.109 1.00 35.80 188 LEU A C 1
ATOM 2969 O O . LEU A 1 200 ? -9.686 14.110 29.104 1.00 45.93 188 LEU A O 1
ATOM 2985 N N . THR A 1 201 ? -11.129 14.730 30.711 1.00 26.66 189 THR A N 1
ATOM 2986 C CA . THR A 1 201 ? -11.215 16.120 30.269 1.00 32.27 189 THR A CA 1
ATOM 2987 C C . THR A 1 201 ? -10.504 16.965 31.321 1.00 36.09 189 THR A C 1
ATOM 2988 O O . THR A 1 201 ? -11.126 17.580 32.191 1.00 35.10 189 THR A O 1
ATOM 2999 N N . ILE A 1 202 ? -9.175 16.952 31.249 1.00 27.11 190 ILE A N 1
ATOM 3000 C CA . ILE A 1 202 ? -8.303 17.600 32.217 1.00 21.77 190 ILE A CA 1
ATOM 3001 C C . ILE A 1 202 ? -7.694 18.821 31.550 1.00 16.54 190 ILE A C 1
ATOM 3002 O O . ILE A 1 202 ? -7.269 18.756 30.391 1.00 20.42 190 ILE A O 1
ATOM 3018 N N . GLU A 1 203 ? -7.620 19.924 32.292 1.00 16.59 191 GLU A N 1
ATOM 3019 C CA . GLU A 1 203 ? -7.086 21.161 31.730 1.00 16.35 191 GLU A CA 1
ATOM 3020 C C . GLU A 1 203 ? -5.671 20.950 31.206 1.00 16.83 191 GLU A C 1
ATOM 3021 O O . GLU A 1 203 ? -4.877 20.215 31.797 1.00 16.27 191 GLU A O 1
ATOM 3025 N N . ASN A 1 204 ? -5.361 21.604 30.080 1.00 16.96 192 ASN A N 1
ATOM 3026 C CA . ASN A 1 204 ? -3.996 21.660 29.560 1.00 15.57 192 ASN A CA 1
ATOM 3027 C C . ASN A 1 204 ? -3.486 20.261 29.231 1.00 16.19 192 ASN A C 1
ATOM 3028 O O . ASN A 1 204 ? -2.362 19.876 29.572 1.00 13.73 192 ASN A O 1
ATOM 3039 N N . THR A 1 205 ? -4.340 19.488 28.571 1.00 14.33 193 THR A N 1
ATOM 3040 C CA . THR A 1 205 ? -3.930 18.205 28.027 1.00 12.04 193 THR A CA 1
ATOM 3041 C C . THR A 1 205 ? -4.323 18.091 26.567 1.00 14.46 193 THR A C 1
ATOM 3042 O O . THR A 1 205 ? -5.210 18.782 26.061 1.00 12.49 193 THR A O 1
ATOM 3053 N N . VAL A 1 206 ? -3.632 17.186 25.896 1.00 11.43 194 VAL A N 1
ATOM 3054 C CA . VAL A 1 206 ? -3.849 16.837 24.505 1.00 11.38 194 VAL A CA 1
ATOM 3055 C C . VAL A 1 206 ? -3.921 15.322 24.420 1.00 9.44 194 VAL A C 1
ATOM 3056 O O . VAL A 1 206 ? -3.131 14.630 25.060 1.00 10.43 194 VAL A O 1
ATOM 3069 N N . GLN A 1 207 ? -4.861 14.793 23.631 1.00 9.33 195 GLN A N 1
ATOM 3070 C CA . GLN A 1 207 ? -4.890 13.353 23.411 1.00 9.52 195 GLN A CA 1
ATOM 3071 C C . GLN A 1 207 ? -4.226 13.026 22.079 1.00 8.28 195 GLN A C 1
ATOM 3072 O O . GLN A 1 207 ? -4.280 13.808 21.129 1.00 9.86 195 GLN A O 1
ATOM 3086 N N . SER A 1 208 ? -3.610 11.856 22.027 1.00 8.64 196 SER A N 1
ATOM 3087 C CA . SER A 1 208 ? -2.770 11.465 20.903 1.00 7.71 196 SER A CA 1
ATOM 3088 C C . SER A 1 208 ? -3.284 10.180 20.266 1.00 7.74 196 SER A C 1
ATOM 3089 O O . SER A 1 208 ? -3.409 9.146 20.938 1.00 7.17 196 SER A O 1
ATOM 3097 N N . CYS A 1 209 ? -3.561 10.253 18.965 1.00 9.95 197 CYS A N 1
ATOM 3098 C CA . CYS A 1 209 ? -4.031 9.133 18.182 1.00 8.82 197 CYS A CA 1
ATOM 3099 C C . CYS A 1 209 ? -2.869 8.541 17.370 1.00 10.10 197 CYS A C 1
ATOM 3100 O O . CYS A 1 209 ? -1.687 8.841 17.600 1.00 8.53 197 CYS A O 1
ATOM 3108 N N . ARG A 1 210 ? -3.201 7.681 16.402 1.00 8.18 198 ARG A N 1
ATOM 3109 C CA . ARG A 1 210 ? -2.184 6.942 15.659 1.00 6.53 198 ARG A CA 1
ATOM 3110 C C . ARG A 1 210 ? -2.549 6.926 14.183 1.00 6.42 198 ARG A C 1
ATOM 3111 O O . ARG A 1 210 ? -3.724 7.025 13.809 1.00 10.11 198 ARG A O 1
ATOM 3132 N N . GLY A 1 211 ? -1.527 6.806 13.342 1.00 6.80 199 GLY A N 1
ATOM 3133 C CA . GLY A 1 211 ? -1.680 6.759 11.908 1.00 6.71 199 GLY A CA 1
ATOM 3134 C C . GLY A 1 211 ? -1.019 5.546 11.285 1.00 8.43 199 GLY A C 1
ATOM 3135 O O . GLY A 1 211 ? -0.131 5.677 10.434 1.00 7.07 199 GLY A O 1
ATOM 3139 N N . TYR A 1 212 ? -1.445 4.359 11.715 1.00 7.46 200 TYR A N 1
ATOM 3140 C CA . TYR A 1 212 ? -0.942 3.095 11.192 1.00 8.51 200 TYR A CA 1
ATOM 3141 C C . TYR A 1 212 ? -2.043 2.304 10.516 1.00 8.56 200 TYR A C 1
ATOM 3142 O O . TYR A 1 212 ? -1.809 1.162 10.111 1.00 8.97 200 TYR A O 1
ATOM 3160 N N . ILE A 1 213 ? -3.245 2.873 10.410 1.00 9.50 201 ILE A N 1
ATOM 3161 C CA . ILE A 1 213 ? -4.356 2.209 9.760 1.00 9.76 201 ILE A CA 1
ATOM 3162 C C . ILE A 1 213 ? -4.186 2.431 8.263 1.00 8.49 201 ILE A C 1
ATOM 3163 O O . ILE A 1 213 ? -4.151 3.589 7.834 1.00 8.61 201 ILE A O 1
ATOM 3179 N N . PRO A 1 214 ? -4.093 1.376 7.427 1.00 8.79 202 PRO A N 1
ATOM 3180 C CA . PRO A 1 214 ? -4.224 -0.039 7.746 1.00 10.63 202 PRO A CA 1
ATOM 3181 C C . PRO A 1 214 ? -2.890 -0.783 7.832 1.00 8.83 202 PRO A C 1
ATOM 3182 O O . PRO A 1 214 ? -1.954 -0.454 7.101 1.00 7.85 202 PRO A O 1
ATOM 3193 N N . PHE A 1 215 ? -2.863 -1.823 8.665 1.00 9.96 203 PHE A N 1
ATOM 3194 C CA . PHE A 1 215 ? -1.648 -2.591 8.897 1.00 10.14 203 PHE A CA 1
ATOM 3195 C C . PHE A 1 215 ? -1.122 -3.278 7.638 1.00 8.35 203 PHE A C 1
ATOM 3196 O O . PHE A 1 215 ? 0.090 -3.456 7.497 1.00 9.82 203 PHE A O 1
ATOM 3213 N N . SER A 1 216 ? -1.988 -3.678 6.704 1.00 8.32 204 SER A N 1
ATOM 3214 C CA . SER A 1 216 ? -1.464 -4.345 5.519 1.00 8.96 204 SER A CA 1
ATOM 3215 C C . SER A 1 216 ? -0.566 -3.421 4.711 1.00 9.38 204 SER A C 1
ATOM 3216 O O . SER A 1 216 ? 0.299 -3.890 3.951 1.00 10.06 204 SER A O 1
ATOM 3224 N N . VAL A 1 217 ? -0.745 -2.113 4.872 1.00 10.19 205 VAL A N 1
ATOM 3225 C CA . VAL A 1 217 ? 0.125 -1.134 4.235 1.00 11.92 205 VAL A CA 1
ATOM 3226 C C . VAL A 1 217 ? 1.272 -0.742 5.150 1.00 9.42 205 VAL A C 1
ATOM 3227 O O . VAL A 1 217 ? 2.427 -0.635 4.704 1.00 12.72 205 VAL A O 1
ATOM 3240 N N . THR A 1 218 ? 0.971 -0.495 6.421 1.00 8.75 206 THR A N 1
ATOM 3241 C CA . THR A 1 218 ? 1.954 0.143 7.290 1.00 9.12 206 THR A CA 1
ATOM 3242 C C . THR A 1 218 ? 2.839 -0.850 8.005 1.00 11.03 206 THR A C 1
ATOM 3243 O O . THR A 1 218 ? 3.921 -0.462 8.460 1.00 8.94 206 THR A O 1
ATOM 3254 N N . HIS A 1 219 ? 2.403 -2.102 8.145 1.00 8.64 207 HIS A N 1
ATOM 3255 C CA . HIS A 1 219 ? 3.161 -3.096 8.896 1.00 10.44 207 HIS A CA 1
ATOM 3256 C C . HIS A 1 219 ? 3.387 -4.370 8.091 1.00 11.45 207 HIS A C 1
ATOM 3257 O O . HIS A 1 219 ? 3.639 -5.436 8.667 1.00 10.18 207 HIS A O 1
ATOM 3271 N N . TYR A 1 220 ? 3.330 -4.282 6.768 1.00 10.12 208 TYR A N 1
ATOM 3272 C CA . TYR A 1 220 ? 3.592 -5.438 5.923 1.00 12.88 208 TYR A CA 1
ATOM 3273 C C . TYR A 1 220 ? 4.964 -6.002 6.248 1.00 11.54 208 TYR A C 1
ATOM 3274 O O . TYR A 1 220 ? 5.958 -5.278 6.213 1.00 13.28 208 TYR A O 1
ATOM 3292 N N . LYS A 1 221 ? 5.007 -7.295 6.589 1.00 12.57 209 LYS A N 1
ATOM 3293 C CA . LYS A 1 221 ? 6.246 -8.018 6.886 1.00 12.60 209 LYS A CA 1
ATOM 3294 C C . LYS A 1 221 ? 6.973 -7.471 8.122 1.00 12.24 209 LYS A C 1
ATOM 3295 O O . LYS A 1 221 ? 8.181 -7.724 8.303 1.00 14.66 209 LYS A O 1
ATOM 3314 N N . ALA A 1 222 ? 6.266 -6.753 8.987 1.00 12.73 210 ALA A N 1
ATOM 3315 C CA . ALA A 1 222 ? 6.849 -6.307 10.249 1.00 11.33 210 ALA A CA 1
ATOM 3316 C C . ALA A 1 222 ? 7.085 -7.513 11.143 1.00 13.14 210 ALA A C 1
ATOM 3317 O O . ALA A 1 222 ? 6.200 -8.352 11.322 1.00 15.64 210 ALA A O 1
ATOM 3324 N N . GLU A 1 223 ? 8.297 -7.603 11.687 1.00 15.87 211 GLU A N 1
ATOM 3325 C CA . GLU A 1 223 ? 8.692 -8.772 12.447 1.00 20.78 211 GLU A CA 1
ATOM 3326 C C . GLU A 1 223 ? 8.076 -8.805 13.834 1.00 21.30 211 GLU A C 1
ATOM 3327 O O . GLU A 1 223 ? 7.934 -9.881 14.415 1.00 18.27 211 GLU A O 1
ATOM 3339 N N . TRP A 1 224 ? 7.736 -7.648 14.391 1.00 13.99 212 TRP A N 1
ATOM 3340 C CA . TRP A 1 224 ? 7.307 -7.549 15.777 1.00 17.38 212 TRP A CA 1
ATOM 3341 C C . TRP A 1 224 ? 5.795 -7.598 15.908 1.00 16.03 212 TRP A C 1
ATOM 3342 O O . TRP A 1 224 ? 5.278 -7.452 17.016 1.00 19.41 212 TRP A O 1
ATOM 3363 N N . VAL A 1 225 ? 5.093 -7.815 14.796 1.00 14.25 213 VAL A N 1
ATOM 3364 C CA . VAL A 1 225 ? 3.648 -7.963 14.729 1.00 18.19 213 VAL A CA 1
ATOM 3365 C C . VAL A 1 225 ? 3.365 -9.281 14.027 1.00 15.70 213 VAL A C 1
ATOM 3366 O O . VAL A 1 225 ? 4.174 -9.758 13.227 1.00 18.35 213 VAL A O 1
ATOM 3379 N N . ASP A 1 226 ? 2.220 -9.887 14.333 1.00 17.46 214 ASP A N 1
ATOM 3380 C CA . ASP A 1 226 ? 1.860 -11.150 13.678 1.00 17.33 214 ASP A CA 1
ATOM 3381 C C . ASP A 1 226 ? 1.322 -10.816 12.290 1.00 22.02 214 ASP A C 1
ATOM 3382 O O . ASP A 1 226 ? 0.114 -10.635 12.086 1.00 19.42 214 ASP A O 1
ATOM 3391 N N . SER A 1 227 ? 2.236 -10.755 11.320 1.00 14.48 215 SER A N 1
ATOM 3392 C CA . SER A 1 227 ? 1.963 -10.210 9.992 1.00 13.85 215 SER A CA 1
ATOM 3393 C C . SER A 1 227 ? 2.021 -11.251 8.889 1.00 14.80 215 SER A C 1
ATOM 3394 O O . SER A 1 227 ? 1.859 -10.900 7.715 1.00 15.95 215 SER A O 1
ATOM 3402 N N . LYS A 1 228 ? 2.272 -12.514 9.226 1.00 16.10 216 LYS A N 1
ATOM 3403 C CA . LYS A 1 228 ? 2.515 -13.515 8.188 1.00 22.41 216 LYS A CA 1
ATOM 3404 C C . LYS A 1 228 ? 1.349 -13.659 7.211 1.00 21.72 216 LYS A C 1
ATOM 3405 O O . LYS A 1 228 ? 1.569 -14.031 6.056 1.00 21.97 216 LYS A O 1
ATOM 3424 N N . ASP A 1 229 ? 0.118 -13.347 7.623 1.00 22.04 217 ASP A N 1
ATOM 3425 C CA . ASP A 1 229 ? -1.050 -13.545 6.773 1.00 21.59 217 ASP A CA 1
ATOM 3426 C C . ASP A 1 229 ? -1.618 -12.253 6.181 1.00 29.12 217 ASP A C 1
ATOM 3427 O O . ASP A 1 229 ? -2.727 -12.267 5.632 1.00 22.23 217 ASP A O 1
ATOM 3436 N N . PHE A 1 230 ? -0.900 -11.142 6.277 1.00 22.61 218 PHE A N 1
ATOM 3437 C CA . PHE A 1 230 ? -1.399 -9.906 5.683 1.00 16.43 218 PHE A CA 1
ATOM 3438 C C . PHE A 1 230 ? -1.471 -10.046 4.165 1.00 14.61 218 PHE A C 1
ATOM 3439 O O . PHE A 1 230 ? -0.593 -10.667 3.556 1.00 17.09 218 PHE A O 1
ATOM 3456 N N . PRO A 1 231 ? -2.468 -9.450 3.518 1.00 14.98 219 PRO A N 1
ATOM 3457 C CA . PRO A 1 231 ? -2.500 -9.445 2.053 1.00 15.07 219 PRO A CA 1
ATOM 3458 C C . PRO A 1 231 ? -1.447 -8.504 1.477 1.00 13.58 219 PRO A C 1
ATOM 3459 O O . PRO A 1 231 ? -0.908 -7.633 2.170 1.00 18.52 219 PRO A O 1
ATOM 3470 N N . VAL A 1 232 ? -1.177 -8.691 0.186 1.00 19.26 220 VAL A N 1
ATOM 3471 C CA . VAL A 1 232 ? -0.335 -7.781 -0.596 1.00 17.07 220 VAL A CA 1
ATOM 3472 C C . VAL A 1 232 ? -0.771 -6.357 -0.263 1.00 16.67 220 VAL A C 1
ATOM 3473 O O . VAL A 1 232 ? -1.982 -6.075 -0.238 1.00 14.33 220 VAL A O 1
ATOM 3486 N N . PRO A 1 233 ? 0.146 -5.446 0.048 1.00 13.19 221 PRO A N 1
ATOM 3487 C CA . PRO A 1 233 ? -0.271 -4.066 0.312 1.00 12.49 221 PRO A CA 1
ATOM 3488 C C . PRO A 1 233 ? -0.965 -3.478 -0.899 1.00 12.08 221 PRO A C 1
ATOM 3489 O O . PRO A 1 233 ? -0.532 -3.664 -2.043 1.00 12.17 221 PRO A O 1
ATOM 3500 N N . GLU A 1 234 ? -2.054 -2.759 -0.637 1.00 10.63 222 GLU A N 1
ATOM 3501 C CA . GLU A 1 234 ? -2.675 -1.968 -1.681 1.00 15.59 222 GLU A CA 1
ATOM 3502 C C . GLU A 1 234 ? -3.406 -0.805 -1.031 1.00 10.34 222 GLU A C 1
ATOM 3503 O O . GLU A 1 234 ? -3.790 -0.858 0.143 1.00 10.60 222 GLU A O 1
ATOM 3515 N N . TRP A 1 235 ? -3.520 0.278 -1.789 1.00 11.58 223 TRP A N 1
ATOM 3516 C CA . TRP A 1 235 ? -4.244 1.434 -1.308 1.00 9.66 223 TRP A CA 1
ATOM 3517 C C . TRP A 1 235 ? -4.875 2.122 -2.514 1.00 11.04 223 TRP A C 1
ATOM 3518 O O . TRP A 1 235 ? -4.171 2.356 -3.514 1.00 11.06 223 TRP A O 1
ATOM 3539 N N . PRO A 1 236 ? -6.173 2.452 -2.465 1.00 11.71 224 PRO A N 1
ATOM 3540 C CA . PRO A 1 236 ? -7.117 2.188 -1.376 1.00 14.08 224 PRO A CA 1
ATOM 3541 C C . PRO A 1 236 ? -7.455 0.707 -1.230 1.00 10.69 224 PRO A C 1
ATOM 3542 O O . PRO A 1 236 ? -6.919 -0.146 -1.965 1.00 11.22 224 PRO A O 1
ATOM 3553 N N . ASN A 1 237 ? -8.360 0.423 -0.296 1.00 14.70 225 ASN A N 1
ATOM 3554 C CA . ASN A 1 237 ? -8.784 -0.936 0.037 1.00 16.24 225 ASN A CA 1
ATOM 3555 C C . ASN A 1 237 ? -7.664 -1.727 0.728 1.00 10.93 225 ASN A C 1
ATOM 3556 O O . ASN A 1 237 ? -7.515 -2.923 0.510 1.00 13.09 225 ASN A O 1
ATOM 3567 N N . GLY A 1 238 ? -6.895 -1.057 1.563 1.00 12.21 226 GLY A N 1
ATOM 3568 C CA . GLY A 1 238 ? -5.955 -1.752 2.430 1.00 10.45 226 GLY A CA 1
ATOM 3569 C C . GLY A 1 238 ? -6.703 -2.481 3.527 1.00 12.10 226 GLY A C 1
ATOM 3570 O O . GLY A 1 238 ? -7.889 -2.285 3.728 1.00 16.07 226 GLY A O 1
ATOM 3574 N N . TRP A 1 239 ? -5.993 -3.317 4.270 1.00 12.54 227 TRP A N 1
ATOM 3575 C CA . TRP A 1 239 ? -6.639 -4.264 5.180 1.00 11.12 227 TRP A CA 1
ATOM 3576 C C . TRP A 1 239 ? -6.076 -4.109 6.582 1.00 11.87 227 TRP A C 1
ATOM 3577 O O . TRP A 1 239 ? -4.867 -3.941 6.749 1.00 10.03 227 TRP A O 1
ATOM 3598 N N . HIS A 1 240 ? -6.964 -4.144 7.580 1.00 12.40 228 HIS A N 1
ATOM 3599 C CA . HIS A 1 240 ? -6.566 -3.867 8.963 1.00 10.95 228 HIS A CA 1
ATOM 3600 C C . HIS A 1 240 ? -7.412 -4.733 9.883 1.00 11.40 228 HIS A C 1
ATOM 3601 O O . HIS A 1 240 ? -8.608 -4.478 10.032 1.00 11.94 228 HIS A O 1
ATOM 3615 N N . PHE A 1 241 ? -6.800 -5.760 10.476 1.00 11.88 229 PHE A N 1
ATOM 3616 C CA . PHE A 1 241 ? -7.468 -6.656 11.428 1.00 12.88 229 PHE A CA 1
ATOM 3617 C C . PHE A 1 241 ? -8.857 -7.037 10.948 1.00 15.57 229 PHE A C 1
ATOM 3618 O O . PHE A 1 241 ? -9.848 -6.928 11.669 1.00 14.23 229 PHE A O 1
ATOM 3635 N N . GLY A 1 242 ? -8.913 -7.503 9.705 1.00 13.86 230 GLY A N 1
ATOM 3636 C CA . GLY A 1 242 ? -10.104 -8.081 9.148 1.00 16.57 230 GLY A CA 1
ATOM 3637 C C . GLY A 1 242 ? -10.969 -7.145 8.341 1.00 15.52 230 GLY A C 1
ATOM 3638 O O . GLY A 1 242 ? -11.915 -7.618 7.710 1.00 15.33 230 GLY A O 1
ATOM 3642 N N . GLU A 1 243 ? -10.681 -5.846 8.337 1.00 13.45 231 GLU A N 1
ATOM 3643 C CA . GLU A 1 243 ? -11.534 -4.840 7.708 1.00 13.26 231 GLU A CA 1
ATOM 3644 C C . GLU A 1 243 ? -10.773 -4.095 6.622 1.00 12.43 231 GLU A C 1
ATOM 3645 O O . GLU A 1 243 ? -9.566 -3.875 6.720 1.00 13.24 231 GLU A O 1
ATOM 3657 N N . TYR A 1 244 ? -11.508 -3.664 5.599 1.00 12.64 232 TYR A N 1
ATOM 3658 C CA . TYR A 1 244 ? -10.928 -2.931 4.486 1.00 14.51 232 TYR A CA 1
ATOM 3659 C C . TYR A 1 244 ? -11.147 -1.440 4.669 1.00 12.44 232 TYR A C 1
ATOM 3660 O O . TYR A 1 244 ? -12.212 -1.004 5.120 1.00 13.47 232 TYR A O 1
ATOM 3678 N N . TRP A 1 245 ? -10.127 -0.659 4.306 1.00 10.73 233 TRP A N 1
ATOM 3679 C CA . TRP A 1 245 ? -10.076 0.767 4.573 1.00 10.21 233 TRP A CA 1
ATOM 3680 C C . TRP A 1 245 ? -9.858 1.559 3.292 1.00 12.55 233 TRP A C 1
ATOM 3681 O O . TRP A 1 245 ? -9.178 1.103 2.367 1.00 12.75 233 TRP A O 1
ATOM 3702 N N . ASN A 1 246 ? -10.453 2.753 3.250 1.00 14.58 234 ASN A N 1
ATOM 3703 C CA . ASN A 1 246 ? -10.211 3.735 2.205 1.00 14.13 234 ASN A CA 1
ATOM 3704 C C . ASN A 1 246 ? -10.147 5.102 2.864 1.00 11.15 234 ASN A C 1
ATOM 3705 O O . ASN A 1 246 ? -10.226 5.215 4.086 1.00 10.93 234 ASN A O 1
ATOM 3716 N N . ARG A 1 247 ? -10.020 6.167 2.060 1.00 13.59 235 ARG A N 1
ATOM 3717 C CA . ARG A 1 247 ? -9.806 7.461 2.692 1.00 10.42 235 ARG A CA 1
ATOM 3718 C C . ARG A 1 247 ? -11.082 7.966 3.347 1.00 10.03 235 ARG A C 1
ATOM 3719 O O . ARG A 1 247 ? -11.011 8.727 4.305 1.00 13.30 235 ARG A O 1
ATOM 3740 N N . GLU A 1 248 ? -12.252 7.563 2.849 1.00 11.97 236 GLU A N 1
ATOM 3741 C CA . GLU A 1 248 ? -13.473 7.988 3.529 1.00 11.33 236 GLU A CA 1
ATOM 3742 C C . GLU A 1 248 ? -13.559 7.352 4.914 1.00 10.86 236 GLU A C 1
ATOM 3743 O O . GLU A 1 248 ? -13.986 7.995 5.878 1.00 15.21 236 GLU A O 1
ATOM 3755 N N . LYS A 1 249 ? -13.144 6.099 5.028 1.00 10.56 237 LYS A N 1
ATOM 3756 C CA . LYS A 1 249 ? -13.141 5.440 6.328 1.00 10.24 237 LYS A CA 1
ATOM 3757 C C . LYS A 1 249 ? -12.110 6.069 7.266 1.00 11.23 237 LYS A C 1
ATOM 3758 O O . LYS A 1 249 ? -12.373 6.224 8.467 1.00 11.04 237 LYS A O 1
ATOM 3777 N N . LEU A 1 250 ? -10.944 6.442 6.730 1.00 10.42 238 LEU A N 1
ATOM 3778 C CA . LEU A 1 250 ? -9.965 7.167 7.537 1.00 8.24 238 LEU A CA 1
ATOM 3779 C C . LEU A 1 250 ? -10.563 8.482 8.013 1.00 8.52 238 LEU A C 1
ATOM 3780 O O . LEU A 1 250 ? -10.458 8.845 9.183 1.00 10.54 238 LEU A O 1
ATOM 3796 N N . LEU A 1 251 ? -11.215 9.208 7.104 1.00 9.41 239 LEU A N 1
ATOM 3797 C CA . LEU A 1 251 ? -11.831 10.477 7.485 1.00 14.14 239 LEU A CA 1
ATOM 3798 C C . LEU A 1 251 ? -12.841 10.284 8.618 1.00 15.61 239 LEU A C 1
ATOM 3799 O O . LEU A 1 251 ? -12.843 11.036 9.608 1.00 10.38 239 LEU A O 1
ATOM 3815 N N . GLU A 1 252 ? -13.713 9.278 8.489 1.00 13.39 240 GLU A N 1
ATOM 3816 C CA . GLU A 1 252 ? -14.693 9.022 9.540 1.00 10.80 240 GLU A CA 1
ATOM 3817 C C . GLU A 1 252 ? -13.995 8.770 10.869 1.00 14.05 240 GLU A C 1
ATOM 3818 O O . GLU A 1 252 ? -14.425 9.280 11.913 1.00 12.98 240 GLU A O 1
ATOM 3822 N N . HIS A 1 253 ? -12.934 7.974 10.841 1.00 11.03 241 HIS A N 1
ATOM 3823 C CA . HIS A 1 253 ? -12.217 7.610 12.062 1.00 10.19 241 HIS A CA 1
ATOM 3824 C C . HIS A 1 253 ? -11.661 8.852 12.762 1.00 8.94 241 HIS A C 1
ATOM 3825 O O . HIS A 1 253 ? -11.814 9.015 13.982 1.00 9.38 241 HIS A O 1
ATOM 3839 N N . TYR A 1 254 ? -10.981 9.714 12.016 1.00 8.58 242 TYR A N 1
ATOM 3840 C CA . TYR A 1 254 ? -10.376 10.885 12.662 1.00 9.76 242 TYR A CA 1
ATOM 3841 C C . TYR A 1 254 ? -11.411 11.952 12.997 1.00 9.80 242 TYR A C 1
ATOM 3842 O O . TYR A 1 254 ? -11.164 12.788 13.875 1.00 10.38 242 TYR A O 1
ATOM 3860 N N . LEU A 1 255 ? -12.577 11.943 12.338 1.00 9.83 243 LEU A N 1
ATOM 3861 C CA . LEU A 1 255 ? -13.650 12.817 12.776 1.00 12.64 243 LEU A CA 1
ATOM 3862 C C . LEU A 1 255 ? -14.108 12.456 14.187 1.00 10.96 243 LEU A C 1
ATOM 3863 O O . LEU A 1 255 ? -14.434 13.343 14.984 1.00 12.74 243 LEU A O 1
ATOM 3879 N N . THR A 1 256 ? -14.108 11.161 14.538 1.00 12.87 244 THR A N 1
ATOM 3880 C CA . THR A 1 256 ? -14.479 10.820 15.906 1.00 17.64 244 THR A CA 1
ATOM 3881 C C . THR A 1 256 ? -13.454 11.359 16.892 1.00 16.38 244 THR A C 1
ATOM 3882 O O . THR A 1 256 ? -13.810 11.772 17.998 1.00 16.49 244 THR A O 1
ATOM 3893 N N . TRP A 1 257 ? -12.181 11.389 16.491 1.00 10.38 245 TRP A N 1
ATOM 3894 C CA . TRP A 1 257 ? -11.139 11.933 17.345 1.00 10.84 245 TRP A CA 1
ATOM 3895 C C . TRP A 1 257 ? -11.325 13.422 17.615 1.00 13.15 245 TRP A C 1
ATOM 3896 O O . TRP A 1 257 ? -11.245 13.856 18.768 1.00 15.88 245 TRP A O 1
ATOM 3917 N N . ILE A 1 258 ? -11.562 14.229 16.568 1.00 13.30 246 ILE A N 1
ATOM 3918 C CA . ILE A 1 258 ? -11.614 15.673 16.772 1.00 12.58 246 ILE A CA 1
ATOM 3919 C C . ILE A 1 258 ? -12.908 16.076 17.480 1.00 13.55 246 ILE A C 1
ATOM 3920 O O . ILE A 1 258 ? -13.091 17.250 17.833 1.00 15.21 246 ILE A O 1
ATOM 3936 N N . LYS A 1 259 ? -13.812 15.118 17.706 1.00 14.47 247 LYS A N 1
ATOM 3937 C CA . LYS A 1 259 ? -14.969 15.403 18.559 1.00 14.98 247 LYS A CA 1
ATOM 3938 C C . LYS A 1 259 ? -14.544 15.770 19.980 1.00 15.36 247 LYS A C 1
ATOM 3939 O O . LYS A 1 259 ? -15.285 16.463 20.696 1.00 14.75 247 LYS A O 1
ATOM 3949 N N . LEU A 1 260 ? -13.351 15.334 20.397 1.00 13.03 248 LEU A N 1
ATOM 3950 C CA . LEU A 1 260 ? -12.831 15.722 21.704 1.00 14.42 248 LEU A CA 1
ATOM 3951 C C . LEU A 1 260 ? -12.720 17.233 21.833 1.00 14.15 248 LEU A C 1
ATOM 3952 O O . LEU A 1 260 ? -12.749 17.767 22.947 1.00 14.97 248 LEU A O 1
ATOM 3968 N N . ARG A 1 261 ? -12.587 17.936 20.708 1.00 15.88 249 ARG A N 1
ATOM 3969 C CA . ARG A 1 261 ? -12.466 19.386 20.764 1.00 16.22 249 ARG A CA 1
ATOM 3970 C C . ARG A 1 261 ? -13.731 20.042 21.296 1.00 18.28 249 ARG A C 1
ATOM 3971 O O . ARG A 1 261 ? -13.664 21.169 21.803 1.00 18.36 249 ARG A O 1
ATOM 3992 N N . GLN A 1 262 ? -14.883 19.372 21.186 1.00 16.71 250 GLN A N 1
ATOM 3993 C CA . GLN A 1 262 ? -16.111 19.935 21.742 1.00 19.02 250 GLN A CA 1
ATOM 3994 C C . GLN A 1 262 ? -16.094 19.912 23.261 1.00 22.87 250 GLN A C 1
ATOM 3995 O O . GLN A 1 262 ? -16.923 20.573 23.888 1.00 19.51 250 GLN A O 1
ATOM 4009 N N . LYS A 1 263 ? -15.183 19.139 23.855 1.00 20.41 251 LYS A N 1
ATOM 4010 C CA . LYS A 1 263 ? -14.946 19.117 25.291 1.00 26.59 251 LYS A CA 1
ATOM 4011 C C . LYS A 1 263 ? -13.712 19.911 25.682 1.00 20.46 251 LYS A C 1
ATOM 4012 O O . LYS A 1 263 ? -13.218 19.756 26.798 1.00 24.07 251 LYS A O 1
ATOM 4031 N N . GLY A 1 264 ? -13.181 20.730 24.777 1.00 18.42 252 GLY A N 1
ATOM 4032 C CA . GLY A 1 264 ? -12.012 21.529 25.086 1.00 25.71 252 GLY A CA 1
ATOM 4033 C C . GLY A 1 264 ? -10.683 20.807 24.997 1.00 29.92 252 GLY A C 1
ATOM 4034 O O . GLY A 1 264 ? -9.682 21.324 25.495 1.00 27.12 252 GLY A O 1
ATOM 4038 N N . ILE A 1 265 ? -10.634 19.640 24.359 1.00 17.83 253 ILE A N 1
ATOM 4039 C CA . ILE A 1 265 ? -9.438 18.804 24.327 1.00 15.16 253 ILE A CA 1
ATOM 4040 C C . ILE A 1 265 ? -8.899 18.784 22.901 1.00 15.46 253 ILE A C 1
ATOM 4041 O O . ILE A 1 265 ? -9.597 18.372 21.962 1.00 16.36 253 ILE A O 1
ATOM 4057 N N . GLU A 1 266 ? -7.640 19.177 22.742 1.00 16.23 254 GLU A N 1
ATOM 4058 C CA . GLU A 1 266 ? -6.995 19.101 21.444 1.00 13.10 254 GLU A CA 1
ATOM 4059 C C . GLU A 1 266 ? -6.464 17.684 21.202 1.00 17.77 254 GLU A C 1
ATOM 4060 O O . GLU A 1 266 ? -6.247 16.895 22.129 1.00 16.83 254 GLU A O 1
ATOM 4072 N N . VAL A 1 267 ? -6.313 17.352 19.931 1.00 11.49 255 VAL A N 1
ATOM 4073 C CA . VAL A 1 267 ? -5.844 16.045 19.510 1.00 10.72 255 VAL A CA 1
ATOM 4074 C C . VAL A 1 267 ? -4.702 16.220 18.521 1.00 15.18 255 VAL A C 1
ATOM 4075 O O . VAL A 1 267 ? -4.626 17.223 17.809 1.00 13.51 255 VAL A O 1
ATOM 4088 N N . PHE A 1 268 ? -3.812 15.236 18.483 1.00 9.98 256 PHE A N 1
ATOM 4089 C CA . PHE A 1 268 ? -2.787 15.182 17.443 1.00 12.10 256 PHE A CA 1
ATOM 4090 C C . PHE A 1 268 ? -2.346 13.733 17.315 1.00 9.91 256 PHE A C 1
ATOM 4091 O O . PHE A 1 268 ? -2.651 12.891 18.169 1.00 9.29 256 PHE A O 1
ATOM 4108 N N . CYS A 1 269 ? -1.676 13.434 16.204 1.00 8.07 257 CYS A N 1
ATOM 4109 C CA . CYS A 1 269 ? -1.296 12.063 15.867 1.00 7.55 257 CYS A CA 1
ATOM 4110 C C . CYS A 1 269 ? 0.175 11.847 16.244 1.00 11.20 257 CYS A C 1
ATOM 4111 O O . CYS A 1 269 ? 1.087 12.247 15.514 1.00 7.81 257 CYS A O 1
ATOM 4119 N N . GLY A 1 270 ? 0.402 11.171 17.374 1.00 7.88 258 GLY A N 1
ATOM 4120 C CA . GLY A 1 270 ? 1.740 11.067 17.955 1.00 8.28 258 GLY A CA 1
ATOM 4121 C C . GLY A 1 270 ? 2.677 10.114 17.230 1.00 8.04 258 GLY A C 1
ATOM 4122 O O . GLY A 1 270 ? 3.892 10.207 17.408 1.00 8.46 258 GLY A O 1
ATOM 4126 N N . GLU A 1 271 ? 2.145 9.194 16.430 1.00 7.50 259 GLU A N 1
ATOM 4127 C CA . GLU A 1 271 ? 2.949 8.328 15.590 1.00 7.35 259 GLU A CA 1
ATOM 4128 C C . GLU A 1 271 ? 2.154 7.989 14.338 1.00 9.40 259 GLU A C 1
ATOM 4129 O O . GLU A 1 271 ? 0.955 7.728 14.424 1.00 7.75 259 GLU A O 1
ATOM 4141 N N . MET A 1 272 ? 2.842 7.931 13.202 1.00 7.69 260 MET A N 1
ATOM 4142 C CA . MET A 1 272 ? 2.255 7.485 11.956 1.00 8.24 260 MET A CA 1
ATOM 4143 C C . MET A 1 272 ? 3.360 7.000 11.030 1.00 6.69 260 MET A C 1
ATOM 4144 O O . MET A 1 272 ? 4.540 7.284 11.240 1.00 7.22 260 MET A O 1
ATOM 4158 N N . GLY A 1 273 ? 2.950 6.272 9.998 1.00 7.87 261 GLY A N 1
ATOM 4159 C CA . GLY A 1 273 ? 3.868 5.903 8.941 1.00 9.76 261 GLY A CA 1
ATOM 4160 C C . GLY A 1 273 ? 3.758 4.464 8.481 1.00 9.26 261 GLY A C 1
ATOM 4161 O O . GLY A 1 273 ? 2.937 3.689 8.987 1.00 7.49 261 GLY A O 1
ATOM 4165 N N . ALA A 1 274 ? 4.633 4.091 7.545 1.00 7.73 262 ALA A N 1
ATOM 4166 C CA . ALA A 1 274 ? 4.675 2.749 6.971 1.00 7.37 262 ALA A CA 1
ATOM 4167 C C . ALA A 1 274 ? 6.099 2.202 6.985 1.00 7.90 262 ALA A C 1
ATOM 4168 O O . ALA A 1 274 ? 7.075 2.921 6.714 1.00 8.65 262 ALA A O 1
ATOM 4175 N N . TYR A 1 275 ? 6.196 0.914 7.258 1.00 8.12 263 TYR A N 1
ATOM 4176 C CA . TYR A 1 275 ? 7.425 0.159 7.250 1.00 8.77 263 TYR A CA 1
ATOM 4177 C C . TYR A 1 275 ? 7.973 0.003 5.824 1.00 9.55 263 TYR A C 1
ATOM 4178 O O . TYR A 1 275 ? 7.336 0.351 4.823 1.00 9.11 263 TYR A O 1
ATOM 4196 N N . ASN A 1 276 ? 9.199 -0.501 5.740 1.00 11.62 264 ASN A N 1
ATOM 4197 C CA . ASN A 1 276 ? 10.020 -0.366 4.543 1.00 10.62 264 ASN A CA 1
ATOM 4198 C C . ASN A 1 276 ? 9.951 -1.571 3.612 1.00 11.15 264 ASN A C 1
ATOM 4199 O O . ASN A 1 276 ? 10.761 -1.674 2.683 1.00 13.57 264 ASN A O 1
ATOM 4210 N N . LYS A 1 277 ? 8.980 -2.463 3.800 1.00 11.32 265 LYS A N 1
ATOM 4211 C CA . LYS A 1 277 ? 8.786 -3.583 2.877 1.00 11.51 265 LYS A CA 1
ATOM 4212 C C . LYS A 1 277 ? 7.549 -3.384 2.004 1.00 11.98 265 LYS A C 1
ATOM 4213 O O . LYS A 1 277 ? 7.229 -4.249 1.180 1.00 13.36 265 LYS A O 1
ATOM 4232 N N . THR A 1 278 ? 6.860 -2.292 2.165 1.00 11.56 266 THR A N 1
ATOM 4233 C CA . THR A 1 278 ? 5.699 -1.946 1.370 1.00 12.69 266 THR A CA 1
ATOM 4234 C C . THR A 1 278 ? 6.131 -1.154 0.141 1.00 11.29 266 THR A C 1
ATOM 4235 O O . THR A 1 278 ? 6.938 -0.223 0.263 1.00 13.21 266 THR A O 1
ATOM 4246 N N . PRO A 1 279 ? 5.659 -1.506 -1.061 1.00 11.21 267 PRO A N 1
ATOM 4247 C CA . PRO A 1 279 ? 6.030 -0.734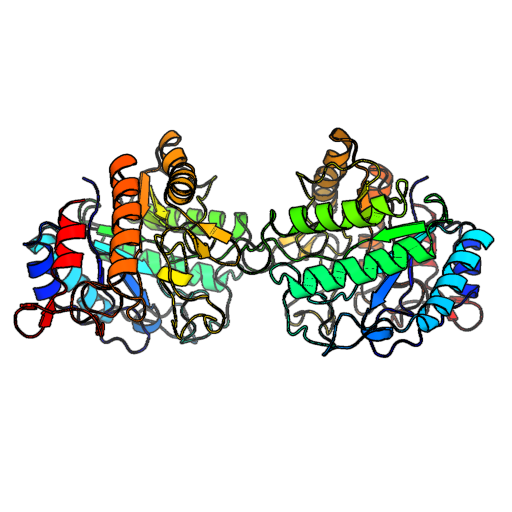 -2.251 1.00 14.30 267 PRO A CA 1
ATOM 4248 C C . PRO A 1 279 ? 5.816 0.759 -2.054 1.00 13.41 267 PRO A C 1
ATOM 4249 O O . PRO A 1 279 ? 4.814 1.202 -1.464 1.00 10.57 267 PRO A O 1
ATOM 4260 N N . HIS A 1 280 ? 6.796 1.528 -2.537 1.00 12.45 268 HIS A N 1
ATOM 4261 C CA . HIS A 1 280 ? 6.809 2.967 -2.316 1.00 12.51 268 HIS A CA 1
ATOM 4262 C C . HIS A 1 280 ? 5.569 3.632 -2.898 1.00 10.97 268 HIS A C 1
ATOM 4263 O O . HIS A 1 280 ? 5.051 4.596 -2.322 1.00 10.91 268 HIS A O 1
ATOM 4277 N N . ASP A 1 281 ? 5.099 3.158 -4.061 1.00 11.68 269 ASP A N 1
ATOM 4278 C CA . ASP A 1 281 ? 3.940 3.795 -4.674 1.00 12.79 269 ASP A CA 1
ATOM 4279 C C . ASP A 1 281 ? 2.706 3.631 -3.781 1.00 13.26 269 ASP A C 1
ATOM 4280 O O . ASP A 1 281 ? 1.916 4.564 -3.624 1.00 12.05 269 ASP A O 1
ATOM 4289 N N . VAL A 1 282 ? 2.570 2.469 -3.135 1.00 12.03 270 VAL A N 1
ATOM 4290 C CA . VAL A 1 282 ? 1.478 2.268 -2.190 1.00 13.38 270 VAL A CA 1
ATOM 4291 C C . VAL A 1 282 ? 1.646 3.165 -0.972 1.00 12.26 270 VAL A C 1
ATOM 4292 O O . VAL A 1 282 ? 0.686 3.803 -0.504 1.00 11.61 270 VAL A O 1
ATOM 4305 N N . VAL A 1 283 ? 2.871 3.234 -0.433 1.00 9.52 271 VAL A N 1
ATOM 4306 C CA . VAL A 1 283 ? 3.110 4.075 0.738 1.00 10.08 271 VAL A CA 1
ATOM 4307 C C . VAL A 1 283 ? 2.745 5.525 0.436 1.00 7.91 271 VAL A C 1
ATOM 4308 O O . VAL A 1 283 ? 2.084 6.190 1.235 1.00 8.93 271 VAL A O 1
ATOM 4321 N N . LEU A 1 284 ? 3.165 6.037 -0.718 1.00 9.29 272 LEU A N 1
ATOM 4322 C CA . LEU A 1 284 ? 2.926 7.449 -0.986 1.00 12.32 272 LEU A CA 1
ATOM 4323 C C . LEU A 1 284 ? 1.452 7.736 -1.239 1.00 9.80 272 LEU A C 1
ATOM 4324 O O . LEU A 1 284 ? 0.972 8.816 -0.901 1.00 10.37 272 LEU A O 1
ATOM 4340 N N . LYS A 1 285 ? 0.730 6.806 -1.862 1.00 9.55 273 LYS A N 1
ATOM 4341 C CA . LYS A 1 285 ? -0.698 6.997 -2.079 1.00 9.54 273 LYS A CA 1
ATOM 4342 C C . LYS A 1 285 ? -1.440 7.031 -0.748 1.00 8.98 273 LYS A C 1
ATOM 4343 O O . LYS A 1 285 ? -2.298 7.887 -0.518 1.00 10.09 273 LYS A O 1
ATOM 4353 N N . TRP A 1 286 ? -1.111 6.095 0.140 1.00 8.09 274 TRP A N 1
ATOM 4354 C CA . TRP A 1 286 ? -1.716 6.068 1.473 1.00 7.82 274 TRP A CA 1
ATOM 4355 C C . TRP A 1 286 ? -1.337 7.305 2.284 1.00 8.34 274 TRP A C 1
ATOM 4356 O O . TRP A 1 286 ? -2.184 7.963 2.891 1.00 8.59 274 TRP A O 1
ATOM 4377 N N . LEU A 1 287 ? -0.050 7.643 2.305 1.00 6.94 275 LEU A N 1
ATOM 4378 C CA . LEU A 1 287 ? 0.376 8.779 3.114 1.00 8.82 275 LEU A CA 1
ATOM 4379 C C . LEU A 1 287 ? -0.239 10.075 2.612 1.00 9.09 275 LEU A C 1
ATOM 4380 O O . LEU A 1 287 ? -0.608 10.952 3.407 1.00 8.64 275 LEU A O 1
ATOM 4396 N N . GLU A 1 288 ? -0.372 10.212 1.297 1.00 9.52 276 GLU A N 1
ATOM 4397 C CA . GLU A 1 288 ? -1.007 11.401 0.756 1.00 7.67 276 GLU A CA 1
ATOM 4398 C C . GLU A 1 288 ? -2.427 11.546 1.308 1.00 7.61 276 GLU A C 1
ATOM 4399 O O . GLU A 1 288 ? -2.828 12.631 1.742 1.00 9.18 276 GLU A O 1
ATOM 4411 N N . ASP A 1 289 ? -3.198 10.453 1.292 1.00 9.01 277 ASP A N 1
ATOM 4412 C CA . ASP A 1 289 ? -4.567 10.498 1.814 1.00 10.24 277 ASP A CA 1
ATOM 4413 C C . ASP A 1 289 ? -4.576 10.802 3.313 1.00 9.25 277 ASP A C 1
ATOM 4414 O O . ASP A 1 289 ? -5.388 11.607 3.785 1.00 8.73 277 ASP A O 1
ATOM 4423 N N . LEU A 1 290 ? -3.693 10.151 4.084 1.00 7.19 278 LEU A N 1
ATOM 4424 C CA . LEU A 1 290 ? -3.660 10.406 5.518 1.00 7.60 278 LEU A CA 1
ATOM 4425 C C . LEU A 1 290 ? -3.351 11.868 5.795 1.00 7.52 278 LEU A C 1
ATOM 4426 O O . LEU A 1 290 ? -3.995 12.507 6.630 1.00 6.92 278 LEU A O 1
ATOM 4442 N N . LEU A 1 291 ? -2.337 12.415 5.107 1.00 7.25 279 LEU A N 1
ATOM 4443 C CA . LEU A 1 291 ? -1.919 13.787 5.367 1.00 7.35 279 LEU A CA 1
ATOM 4444 C C . LEU A 1 291 ? -2.959 14.802 4.897 1.00 9.08 279 LEU A C 1
ATOM 4445 O O . LEU A 1 291 ? -3.117 15.860 5.530 1.00 9.62 279 LEU A O 1
ATOM 4461 N N . GLU A 1 292 ? -3.690 14.491 3.824 1.00 7.89 280 GLU A N 1
ATOM 4462 C CA . GLU A 1 292 ? -4.771 15.368 3.391 1.00 9.81 280 GLU A CA 1
ATOM 4463 C C . GLU A 1 292 ? -5.878 15.411 4.436 1.00 9.68 280 GLU A C 1
ATOM 4464 O O . GLU A 1 292 ? -6.457 16.479 4.702 1.00 8.32 280 GLU A O 1
ATOM 4476 N N . ILE A 1 293 ? -6.159 14.269 5.053 1.00 10.02 281 ILE A N 1
ATOM 4477 C CA . ILE A 1 293 ? -7.162 14.225 6.122 1.00 7.95 281 ILE A CA 1
ATOM 4478 C C . ILE A 1 293 ? -6.675 15.014 7.329 1.00 7.74 281 ILE A C 1
ATOM 4479 O O . ILE A 1 293 ? -7.427 15.784 7.931 1.00 8.78 281 ILE A O 1
ATOM 4495 N N . PHE A 1 294 ? -5.413 14.854 7.688 1.00 7.42 282 PHE A N 1
ATOM 4496 C CA . PHE A 1 294 ? -4.907 15.589 8.841 1.00 7.74 282 PHE A CA 1
ATOM 4497 C C . PHE A 1 294 ? -4.908 17.096 8.586 1.00 10.29 282 PHE A C 1
ATOM 4498 O O . PHE A 1 294 ? -5.222 17.879 9.491 1.00 8.58 282 PHE A O 1
ATOM 4515 N N . LYS A 1 295 ? -4.556 17.525 7.366 1.00 9.29 283 LYS A N 1
ATOM 4516 C CA . LYS A 1 295 ? -4.606 18.958 7.082 1.00 8.94 283 LYS A CA 1
ATOM 4517 C C . LYS A 1 295 ? -6.041 19.451 7.141 1.00 9.60 283 LYS A C 1
ATOM 4518 O O . LYS A 1 295 ? -6.325 20.498 7.733 1.00 9.79 283 LYS A O 1
ATOM 4528 N N . THR A 1 296 ? -6.960 18.669 6.566 1.00 10.50 284 THR A N 1
ATOM 4529 C CA . THR A 1 296 ? -8.377 19.007 6.586 1.00 12.29 284 THR A CA 1
ATOM 4530 C C . THR A 1 296 ? -8.873 19.241 8.004 1.00 11.59 284 THR A C 1
ATOM 4531 O O . THR A 1 296 ? -9.600 20.202 8.274 1.00 10.17 284 THR A O 1
ATOM 4542 N N . LEU A 1 297 ? -8.519 18.339 8.917 1.00 8.99 285 LEU A N 1
ATOM 4543 C CA . LEU A 1 297 ? -9.018 18.367 10.288 1.00 9.26 285 LEU A CA 1
ATOM 4544 C C . LEU A 1 297 ? -8.066 19.074 11.254 1.00 9.59 285 LEU A C 1
ATOM 4545 O O . LEU A 1 297 ? -8.335 19.096 12.468 1.00 10.00 285 LEU A O 1
ATOM 4561 N N . ASN A 1 298 ? -6.984 19.663 10.747 1.00 10.94 286 ASN A N 1
ATOM 4562 C CA . ASN A 1 298 ? -6.006 20.397 11.548 1.00 10.71 286 ASN A CA 1
ATOM 4563 C C . ASN A 1 298 ? -5.440 19.506 12.654 1.00 10.10 286 ASN A C 1
ATOM 4564 O O . ASN A 1 298 ? -5.325 19.912 13.812 1.00 13.31 286 ASN A O 1
ATOM 4575 N N . ILE A 1 299 ? -5.073 18.290 12.280 1.00 9.65 287 ILE A N 1
ATOM 4576 C CA . ILE A 1 299 ? -4.471 17.318 13.189 1.00 9.79 287 ILE A CA 1
ATOM 4577 C C . ILE A 1 299 ? -2.964 17.320 12.964 1.00 9.88 287 ILE A C 1
ATOM 4578 O O . ILE A 1 299 ? -2.501 17.048 11.854 1.00 8.62 287 ILE A O 1
ATOM 4594 N N . GLY A 1 300 ? -2.204 17.636 14.011 1.00 11.48 288 GLY A N 1
ATOM 4595 C CA . GLY A 1 300 ? -0.757 17.542 13.929 1.00 8.21 288 GLY A CA 1
ATOM 4596 C C . GLY A 1 300 ? -0.285 16.106 13.817 1.00 7.81 288 GLY A C 1
ATOM 4597 O O . GLY A 1 300 ? -1.022 15.165 14.067 1.00 7.78 288 GLY A O 1
ATOM 4601 N N . PHE A 1 301 ? 0.989 15.925 13.453 1.00 7.56 289 PHE A N 1
ATOM 4602 C CA . PHE A 1 301 ? 1.497 14.581 13.247 1.00 7.26 289 PHE A CA 1
ATOM 4603 C C . PHE A 1 301 ? 2.984 14.456 13.547 1.00 7.26 289 PHE A C 1
ATOM 4604 O O . PHE A 1 301 ? 3.746 15.433 13.496 1.00 8.22 289 PHE A O 1
ATOM 4621 N N . ALA A 1 302 ? 3.390 13.213 13.835 1.00 6.87 290 ALA A N 1
ATOM 4622 C CA . ALA A 1 302 ? 4.792 12.839 13.985 1.00 6.73 290 ALA A CA 1
ATOM 4623 C C . ALA A 1 302 ? 5.023 11.502 13.290 1.00 8.09 290 ALA A C 1
ATOM 4624 O O . ALA A 1 302 ? 4.390 10.491 13.620 1.00 7.47 290 ALA A O 1
ATOM 4631 N N . LEU A 1 303 ? 5.881 11.513 12.292 1.00 6.72 291 LEU A N 1
ATOM 4632 C CA . LEU A 1 303 ? 6.306 10.267 11.663 1.00 6.58 291 LEU A CA 1
ATOM 4633 C C . LEU A 1 303 ? 7.076 9.427 12.682 1.00 6.57 291 LEU A C 1
ATOM 4634 O O . LEU A 1 303 ? 7.851 9.964 13.500 1.00 6.96 291 LEU A O 1
ATOM 4650 N N . TRP A 1 304 ? 6.885 8.108 12.631 1.00 6.64 292 TRP A N 1
ATOM 4651 C CA . TRP A 1 304 ? 7.471 7.262 13.670 1.00 6.74 292 TRP A CA 1
ATOM 4652 C C . TRP A 1 304 ? 8.990 7.306 13.660 1.00 6.80 292 TRP A C 1
ATOM 4653 O O . TRP A 1 304 ? 9.604 7.193 14.718 1.00 6.92 292 TRP A O 1
ATOM 4674 N N . ASN A 1 305 ? 9.621 7.429 12.488 1.00 6.78 293 ASN A N 1
ATOM 4675 C CA . ASN A 1 305 ? 11.063 7.635 12.424 1.00 6.88 293 ASN A CA 1
ATOM 4676 C C . ASN A 1 305 ? 11.379 8.908 11.638 1.00 6.80 293 ASN A C 1
ATOM 4677 O O . ASN A 1 305 ? 10.602 9.339 10.774 1.00 7.31 293 ASN A O 1
ATOM 4688 N N . PHE A 1 306 ? 12.520 9.491 11.952 1.00 6.90 294 PHE A N 1
ATOM 4689 C CA . PHE A 1 306 ? 13.178 10.502 11.110 1.00 6.96 294 PHE A CA 1
ATOM 4690 C C . PHE A 1 306 ? 14.174 9.733 10.239 1.00 7.12 294 PHE A C 1
ATOM 4691 O O . PHE A 1 306 ? 13.926 9.504 9.051 1.00 7.13 294 PHE A O 1
ATOM 4708 N N . ARG A 1 307 ? 15.263 9.269 10.851 1.00 8.82 295 ARG A N 1
ATOM 4709 C CA . ARG A 1 307 ? 16.099 8.224 10.275 1.00 8.82 295 ARG A CA 1
ATOM 4710 C C . ARG A 1 307 ? 15.589 6.865 10.733 1.00 7.62 295 ARG A C 1
ATOM 4711 O O . ARG A 1 307 ? 15.417 6.633 11.934 1.00 7.74 295 ARG A O 1
ATOM 4732 N N . GLY A 1 308 ? 15.366 5.961 9.782 1.00 7.70 296 GLY A N 1
ATOM 4733 C CA . GLY A 1 308 ? 14.990 4.606 10.125 1.00 9.63 296 GLY A CA 1
ATOM 4734 C C . GLY A 1 308 ? 13.947 4.037 9.190 1.00 7.81 296 GLY A C 1
ATOM 4735 O O . GLY A 1 308 ? 13.527 4.680 8.226 1.00 8.39 296 GLY A O 1
ATOM 4739 N N . PRO A 1 309 ? 13.532 2.793 9.448 1.00 8.02 297 PRO A N 1
ATOM 4740 C CA . PRO A 1 309 ? 12.670 2.087 8.473 1.00 8.12 297 PRO A CA 1
ATOM 4741 C C . PRO A 1 309 ? 11.361 2.799 8.174 1.00 7.81 297 PRO A C 1
ATOM 4742 O O . PRO A 1 309 ? 10.858 2.689 7.053 1.00 9.52 297 PRO A O 1
ATOM 4753 N N . PHE A 1 310 ? 10.770 3.471 9.162 1.00 10.33 298 PHE A N 1
ATOM 4754 C CA . PHE A 1 310 ? 9.560 4.257 8.975 1.00 8.57 298 PHE A CA 1
ATOM 4755 C C . PHE A 1 310 ? 9.846 5.701 8.578 1.00 10.58 298 PHE A C 1
ATOM 4756 O O . PHE A 1 310 ? 8.918 6.511 8.517 1.00 11.31 298 PHE A O 1
ATOM 4773 N N . GLY A 1 311 ? 11.115 6.058 8.355 1.00 7.16 299 GLY A N 1
ATOM 4774 C CA . GLY A 1 311 ? 11.521 7.438 8.264 1.00 10.00 299 GLY A CA 1
ATOM 4775 C C . GLY A 1 311 ? 11.649 7.932 6.829 1.00 9.35 299 GLY A C 1
ATOM 4776 O O . GLY A 1 311 ? 11.401 7.220 5.867 1.00 8.60 299 GLY A O 1
ATOM 4780 N N . ILE A 1 312 ? 12.033 9.206 6.734 1.00 7.67 300 ILE A N 1
ATOM 4781 C CA . ILE A 1 312 ? 12.380 9.837 5.459 1.00 7.30 300 ILE A CA 1
ATOM 4782 C C . ILE A 1 312 ? 13.854 9.650 5.123 1.00 7.70 300 ILE A C 1
ATOM 4783 O O . ILE A 1 312 ? 14.252 9.866 3.966 1.00 8.00 300 ILE A O 1
ATOM 4799 N N . LEU A 1 313 ? 14.664 9.269 6.088 1.00 7.49 301 LEU A N 1
ATOM 4800 C CA . LEU A 1 313 ? 16.092 9.066 5.892 1.00 7.75 301 LEU A CA 1
ATOM 4801 C C . LEU A 1 313 ? 16.475 7.640 6.276 1.00 9.71 301 LEU A C 1
ATOM 4802 O O . LEU A 1 313 ? 15.974 7.093 7.260 1.00 11.48 301 LEU A O 1
ATOM 4818 N N . ASP A 1 314 ? 17.364 7.034 5.488 1.00 8.22 302 ASP A N 1
ATOM 4819 C CA . ASP A 1 314 ? 18.001 5.772 5.857 1.00 10.41 302 ASP A CA 1
ATOM 4820 C C . ASP A 1 314 ? 16.958 4.678 6.068 1.00 8.51 302 ASP A C 1
ATOM 4821 O O . ASP A 1 314 ? 17.097 3.835 6.954 1.00 9.59 302 ASP A O 1
ATOM 4830 N N . SER A 1 315 ? 15.927 4.680 5.232 1.00 8.32 303 SER A N 1
ATOM 4831 C CA . SER A 1 315 ? 14.802 3.772 5.414 1.00 10.24 303 SER A CA 1
ATOM 4832 C C . SER A 1 315 ? 14.978 2.434 4.698 1.00 10.01 303 SER A C 1
ATOM 4833 O O . SER A 1 315 ? 14.150 1.532 4.894 1.00 9.16 303 SER A O 1
ATOM 4841 N N . GLU A 1 316 ? 16.064 2.267 3.934 1.00 10.16 304 GLU A N 1
ATOM 4842 C CA . GLU A 1 316 ? 16.432 0.971 3.363 1.00 9.57 304 GLU A CA 1
ATOM 4843 C C . GLU A 1 316 ? 15.322 0.381 2.499 1.00 10.43 304 GLU A C 1
ATOM 4844 O O . GLU A 1 316 ? 15.132 -0.841 2.448 1.00 13.12 304 GLU A O 1
ATOM 4856 N N . ARG A 1 317 ? 14.607 1.245 1.784 1.00 10.45 305 ARG A N 1
ATOM 4857 C CA . ARG A 1 317 ? 13.628 0.789 0.799 1.00 9.71 305 ARG A CA 1
ATOM 4858 C C . ARG A 1 317 ? 14.330 0.401 -0.488 1.00 10.24 305 ARG A C 1
ATOM 4859 O O . ARG A 1 317 ? 15.236 1.097 -0.947 1.00 12.94 305 ARG A O 1
ATOM 4880 N N . LYS A 1 318 ? 13.886 -0.706 -1.080 1.00 12.19 306 LYS A N 1
ATOM 4881 C CA . LYS A 1 318 ? 14.526 -1.214 -2.284 1.00 11.31 306 LYS A CA 1
ATOM 4882 C C . LYS A 1 318 ? 14.163 -0.421 -3.529 1.00 15.96 306 LYS A C 1
ATOM 4883 O O . LYS A 1 318 ? 14.890 -0.502 -4.531 1.00 13.90 306 LYS A O 1
ATOM 4887 N N . ASP A 1 319 ? 13.063 0.332 -3.500 1.00 11.08 307 ASP A N 1
ATOM 4888 C CA . ASP A 1 319 ? 12.496 0.910 -4.715 1.00 12.44 307 ASP A CA 1
ATOM 4889 C C . ASP A 1 319 ? 12.474 2.436 -4.707 1.00 14.66 307 ASP A C 1
ATOM 4890 O O . ASP A 1 319 ? 11.632 3.051 -5.360 1.00 13.09 307 ASP A O 1
ATOM 4899 N N . VAL A 1 320 ? 13.425 3.067 -4.027 1.00 12.90 308 VAL A N 1
ATOM 4900 C CA . VAL A 1 320 ? 13.474 4.516 -3.915 1.00 13.39 308 VAL A CA 1
ATOM 4901 C C . VAL A 1 320 ? 14.795 4.992 -4.486 1.00 11.81 308 VAL A C 1
ATOM 4902 O O . VAL A 1 320 ? 15.835 4.389 -4.220 1.00 13.32 308 VAL A O 1
ATOM 4915 N N . GLU A 1 321 ? 14.751 6.063 -5.284 1.00 11.60 309 GLU A N 1
ATOM 4916 C CA . GLU A 1 321 ? 15.966 6.731 -5.754 1.00 10.93 309 GLU A CA 1
ATOM 4917 C C . GLU A 1 321 ? 16.330 7.742 -4.685 1.00 10.47 309 GLU A C 1
ATOM 4918 O O . GLU A 1 321 ? 15.795 8.859 -4.673 1.00 12.13 309 GLU A O 1
ATOM 4930 N N . TYR A 1 322 ? 17.209 7.352 -3.770 1.00 12.93 310 TYR A N 1
ATOM 4931 C CA . TYR A 1 322 ? 17.509 8.187 -2.626 1.00 12.47 310 TYR A CA 1
ATOM 4932 C C . TYR A 1 322 ? 18.403 9.360 -3.009 1.00 14.12 310 TYR A C 1
ATOM 4933 O O . TYR A 1 322 ? 19.313 9.229 -3.835 1.00 13.08 310 TYR A O 1
ATOM 4951 N N . GLU A 1 323 ? 18.154 10.498 -2.375 1.00 11.57 311 GLU A N 1
ATOM 4952 C CA . GLU A 1 323 ? 18.981 11.681 -2.501 1.00 10.08 311 GLU A CA 1
ATOM 4953 C C . GLU A 1 323 ? 20.088 11.656 -1.453 1.00 10.00 311 GLU A C 1
ATOM 4954 O O . GLU A 1 323 ? 19.846 11.318 -0.287 1.00 11.42 311 GLU A O 1
ATOM 4966 N N . GLU A 1 324 ? 21.304 11.997 -1.874 1.00 10.43 312 GLU A N 1
ATOM 4967 C CA . GLU A 1 324 ? 22.404 12.124 -0.921 1.00 10.47 312 GLU A CA 1
ATOM 4968 C C . GLU A 1 324 ? 22.055 13.206 0.080 1.00 10.25 312 GLU A C 1
ATOM 4969 O O . GLU A 1 324 ? 21.576 14.279 -0.295 1.00 15.06 312 GLU A O 1
ATOM 4981 N N . TRP A 1 325 ? 22.248 12.917 1.377 1.00 9.95 313 TRP A N 1
ATOM 4982 C CA . TRP A 1 325 ? 21.961 13.909 2.406 1.00 9.75 313 TRP A CA 1
ATOM 4983 C C . TRP A 1 325 ? 22.994 13.731 3.516 1.00 9.88 313 TRP A C 1
ATOM 4984 O O . TRP A 1 325 ? 22.750 13.027 4.497 1.00 11.88 313 TRP A O 1
ATOM 5005 N N . TYR A 1 326 ? 24.159 14.344 3.306 1.00 11.78 314 TYR A N 1
ATOM 5006 C CA . TYR A 1 326 ? 25.234 14.447 4.311 1.00 13.56 314 TYR A CA 1
ATOM 5007 C C . TYR A 1 326 ? 25.549 13.084 4.929 1.00 12.69 314 TYR A C 1
ATOM 5008 O O . TYR A 1 326 ? 25.667 12.923 6.152 1.00 11.23 314 TYR A O 1
ATOM 5026 N N . GLY A 1 327 ? 25.760 12.107 4.046 1.00 11.31 315 GLY A N 1
ATOM 5027 C CA . GLY A 1 327 ? 26.114 10.763 4.437 1.00 21.23 315 GLY A CA 1
ATOM 5028 C C . GLY A 1 327 ? 24.931 9.852 4.641 1.00 20.20 315 GLY A C 1
ATOM 5029 O O . GLY A 1 327 ? 25.115 8.647 4.877 1.00 15.37 315 GLY A O 1
ATOM 5033 N N . HIS A 1 328 ? 23.733 10.401 4.559 1.00 9.90 316 HIS A N 1
ATOM 5034 C CA . HIS A 1 328 ? 22.494 9.667 4.700 1.00 9.49 316 HIS A CA 1
ATOM 5035 C C . HIS A 1 328 ? 21.797 9.579 3.348 1.00 13.68 316 HIS A C 1
ATOM 5036 O O . HIS A 1 328 ? 22.230 10.171 2.354 1.00 11.14 316 HIS A O 1
ATOM 5050 N N . LYS A 1 329 ? 20.706 8.822 3.339 1.00 11.85 317 LYS A N 1
ATOM 5051 C CA . LYS A 1 329 ? 19.891 8.559 2.154 1.00 9.92 317 LYS A CA 1
ATOM 5052 C C . LYS A 1 329 ? 18.504 9.127 2.389 1.00 8.92 317 LYS A C 1
ATOM 5053 O O . LYS A 1 329 ? 17.793 8.667 3.283 1.00 9.89 317 LYS A O 1
ATOM 5072 N N . LEU A 1 330 ? 18.115 10.108 1.583 1.00 9.95 318 LEU A N 1
ATOM 5073 C CA . LEU A 1 330 ? 16.878 10.845 1.773 1.00 8.96 318 LEU A CA 1
ATOM 5074 C C . LEU A 1 330 ? 15.827 10.421 0.761 1.00 12.53 318 LEU A C 1
ATOM 5075 O O . LEU A 1 330 ? 16.084 10.417 -0.448 1.00 11.33 318 LEU A O 1
ATOM 5091 N N . ASP A 1 331 ? 14.630 10.106 1.270 1.00 8.33 319 ASP A N 1
ATOM 5092 C CA . ASP A 1 331 ? 13.440 9.844 0.453 1.00 8.42 319 ASP A CA 1
ATOM 5093 C C . ASP A 1 331 ? 12.761 11.184 0.200 1.00 12.08 319 ASP A C 1
ATOM 5094 O O . ASP A 1 331 ? 11.898 11.629 0.962 1.00 10.14 319 ASP A O 1
ATOM 5103 N N . ARG A 1 332 ? 13.184 11.861 -0.879 1.00 10.14 320 ARG A N 1
ATOM 5104 C CA . ARG A 1 332 ? 12.732 13.236 -1.103 1.00 10.16 320 ARG A CA 1
ATOM 5105 C C . ARG A 1 332 ? 11.225 13.294 -1.338 1.00 9.05 320 ARG A C 1
ATOM 5106 O O . ARG A 1 332 ? 10.557 14.215 -0.851 1.00 12.74 320 ARG A O 1
ATOM 5127 N N . LYS A 1 333 ? 10.671 12.332 -2.088 1.00 11.02 321 LYS A N 1
ATOM 5128 C CA . LYS A 1 333 ? 9.231 12.347 -2.340 1.00 11.34 321 LYS A CA 1
ATOM 5129 C C . LYS A 1 333 ? 8.444 12.299 -1.029 1.00 12.27 321 LYS A C 1
ATOM 5130 O O . LYS A 1 333 ? 7.474 13.051 -0.844 1.00 11.13 321 LYS A O 1
ATOM 5149 N N . MET A 1 334 ? 8.831 11.407 -0.112 1.00 10.09 322 MET A N 1
ATOM 5150 C CA . MET A 1 334 ? 8.146 11.340 1.178 1.00 8.90 322 MET A CA 1
ATOM 5151 C C . MET A 1 334 ? 8.312 12.643 1.952 1.00 8.09 322 MET A C 1
ATOM 5152 O O . MET A 1 334 ? 7.349 13.194 2.495 1.00 9.04 322 MET A O 1
ATOM 5166 N N . LEU A 1 335 ? 9.530 13.159 2.025 1.00 9.23 323 LEU A N 1
ATOM 5167 C CA . LEU A 1 335 ? 9.730 14.426 2.724 1.00 8.01 323 LEU A CA 1
ATOM 5168 C C . LEU A 1 335 ? 8.832 15.523 2.173 1.00 8.35 323 LEU A C 1
ATOM 5169 O O . LEU A 1 335 ? 8.203 16.267 2.933 1.00 9.52 323 LEU A O 1
ATOM 5185 N N . GLU A 1 336 ? 8.798 15.682 0.857 1.00 12.03 324 GLU A N 1
ATOM 5186 C CA . GLU A 1 336 ? 8.040 16.802 0.302 1.00 14.02 324 GLU A CA 1
ATOM 5187 C C . GLU A 1 336 ? 6.547 16.629 0.511 1.00 13.94 324 GLU A C 1
ATOM 5188 O O . GLU A 1 336 ? 5.828 17.630 0.596 1.00 13.91 324 GLU A O 1
ATOM 5200 N N . LEU A 1 337 ? 6.062 15.382 0.610 1.00 10.27 325 LEU A N 1
ATOM 5201 C CA . LEU A 1 337 ? 4.663 15.163 0.983 1.00 13.16 325 LEU A CA 1
ATOM 5202 C C . LEU A 1 337 ? 4.400 15.672 2.390 1.00 13.49 325 LEU A C 1
ATOM 5203 O O . LEU A 1 337 ? 3.447 16.407 2.637 1.00 15.15 325 LEU A O 1
ATOM 5219 N N . LEU A 1 338 ? 5.252 15.273 3.343 1.00 11.81 326 LEU A N 1
ATOM 5220 C CA . LEU A 1 338 ? 5.125 15.781 4.695 1.00 9.49 326 LEU A CA 1
ATOM 5221 C C . LEU A 1 338 ? 5.205 17.304 4.735 1.00 14.23 326 LEU A C 1
ATOM 5222 O O . LEU A 1 338 ? 4.447 17.950 5.468 1.00 13.44 326 LEU A O 1
ATOM 5238 N N . ARG A 1 339 ? 6.110 17.904 3.949 1.00 10.71 327 ARG A N 1
ATOM 5239 C CA . ARG A 1 339 ? 6.303 19.350 4.039 1.00 10.42 327 ARG A CA 1
ATOM 5240 C C . ARG A 1 339 ? 5.108 20.131 3.497 1.00 17.44 327 ARG A C 1
ATOM 5241 O O . ARG A 1 339 ? 4.902 21.288 3.886 1.00 14.42 327 ARG A O 1
ATOM 5262 N N . LYS A 1 340 ? 4.341 19.546 2.585 1.00 14.85 328 LYS A N 1
ATOM 5263 C CA . LYS A 1 340 ? 3.252 20.287 1.956 1.00 18.23 328 LYS A CA 1
ATOM 5264 C C . LYS A 1 340 ? 1.950 20.193 2.730 1.00 15.58 328 LYS A C 1
ATOM 5265 O O . LYS A 1 340 ? 1.006 20.931 2.408 1.00 14.72 328 LYS A O 1
ATOM 5284 N N . TYR A 1 341 ? 1.893 19.347 3.755 1.00 14.80 329 TYR A N 1
ATOM 5285 C CA . TYR A 1 341 ? 0.688 19.149 4.568 1.00 16.53 329 TYR A CA 1
ATOM 5286 C C . TYR A 1 341 ? 0.974 19.427 6.042 1.00 17.27 329 TYR A C 1
ATOM 5287 O O . TYR A 1 341 ? 0.143 19.134 6.907 1.00 20.15 329 TYR A O 1
ATOM 5306 N N . PRO B 1 18 ? -41.985 -18.698 32.697 1.00 42.84 6 PRO B N 1
ATOM 5307 C CA . PRO B 1 18 ? -41.448 -18.997 34.032 1.00 38.00 6 PRO B CA 1
ATOM 5308 C C . PRO B 1 18 ? -39.927 -18.799 34.143 1.00 29.91 6 PRO B C 1
ATOM 5309 O O . PRO B 1 18 ? -39.168 -19.149 33.227 1.00 39.07 6 PRO B O 1
ATOM 5312 N N . ARG B 1 19 ? -39.487 -18.249 35.272 1.00 24.55 7 ARG B N 1
ATOM 5313 C CA . ARG B 1 19 ? -38.065 -17.978 35.465 1.00 14.50 7 ARG B CA 1
ATOM 5314 C C . ARG B 1 19 ? -37.281 -19.289 35.529 1.00 11.29 7 ARG B C 1
ATOM 5315 O O . ARG B 1 19 ? -37.661 -20.221 36.246 1.00 13.22 7 ARG B O 1
ATOM 5336 N N . TRP B 1 20 ? -36.185 -19.361 34.786 1.00 10.58 8 TRP B N 1
ATOM 5337 C CA . TRP B 1 20 ? -35.361 -20.562 34.753 1.00 9.82 8 TRP B CA 1
ATOM 5338 C C . TRP B 1 20 ? -34.468 -20.635 35.988 1.00 9.67 8 TRP B C 1
ATOM 5339 O O . TRP B 1 20 ? -33.827 -19.646 36.361 1.00 10.96 8 TRP B O 1
ATOM 5360 N N . ARG B 1 21 ? -34.410 -21.827 36.598 1.00 9.66 9 ARG B N 1
ATOM 5361 C CA . ARG B 1 21 ? -33.626 -22.088 37.803 1.00 9.53 9 ARG B CA 1
ATOM 5362 C C . ARG B 1 21 ? -33.059 -23.499 37.694 1.00 9.30 9 ARG B C 1
ATOM 5363 O O . ARG B 1 21 ? -33.818 -24.475 37.658 1.00 9.28 9 ARG B O 1
ATOM 5384 N N . GLY B 1 22 ? -31.741 -23.609 37.635 1.00 9.35 10 GLY B N 1
ATOM 5385 C CA . GLY B 1 22 ? -31.168 -24.934 37.501 1.00 8.29 10 GLY B CA 1
ATOM 5386 C C . GLY B 1 22 ? -29.658 -25.006 37.417 1.00 7.86 10 GLY B C 1
ATOM 5387 O O . GLY B 1 22 ? -28.956 -24.364 38.209 1.00 8.43 10 GLY B O 1
ATOM 5391 N N . PHE B 1 23 ? -29.151 -25.810 36.481 1.00 8.03 11 PHE B N 1
ATOM 5392 C CA . PHE B 1 23 ? -27.754 -26.227 36.506 1.00 7.22 11 PHE B CA 1
ATOM 5393 C C . PHE B 1 23 ? -27.229 -26.387 35.090 1.00 7.54 11 PHE B C 1
ATOM 5394 O O . PHE B 1 23 ? -28.004 -26.568 34.154 1.00 9.16 11 PHE B O 1
ATOM 5411 N N . ASN B 1 24 ? -25.905 -26.329 34.945 1.00 6.62 12 ASN B N 1
ATOM 5412 C CA . ASN B 1 24 ? -25.213 -26.823 33.748 1.00 6.31 12 ASN B CA 1
ATOM 5413 C C . ASN B 1 24 ? -24.817 -28.283 33.989 1.00 6.48 12 ASN B C 1
ATOM 5414 O O . ASN B 1 24 ? -24.433 -28.649 35.096 1.00 8.10 12 ASN B O 1
ATOM 5425 N N . LEU B 1 25 ? -24.908 -29.114 32.954 1.00 9.12 13 LEU B N 1
ATOM 5426 C CA . LEU B 1 25 ? -24.446 -30.498 33.012 1.00 9.04 13 LEU B CA 1
ATOM 5427 C C . LEU B 1 25 ? -23.297 -30.648 32.018 1.00 7.38 13 LEU B C 1
ATOM 5428 O O . LEU B 1 25 ? -23.407 -30.171 30.884 1.00 9.75 13 LEU B O 1
ATOM 5444 N N . LEU B 1 26 ? -22.216 -31.301 32.434 1.00 8.60 14 LEU B N 1
ATOM 5445 C CA . LEU B 1 26 ? -20.953 -31.192 31.717 1.00 8.89 14 LEU B CA 1
ATOM 5446 C C . LEU B 1 26 ? -20.527 -32.464 30.994 1.00 8.89 14 LEU B C 1
ATOM 5447 O O . LEU B 1 26 ? -19.378 -32.545 30.551 1.00 10.80 14 LEU B O 1
ATOM 5463 N N . GLU B 1 27 ? -21.417 -33.429 30.816 1.00 9.14 15 GLU B N 1
ATOM 5464 C CA . GLU B 1 27 ? -21.033 -34.678 30.172 1.00 11.32 15 GLU B CA 1
ATOM 5465 C C . GLU B 1 27 ? -20.751 -34.533 28.677 1.00 14.01 15 GLU B C 1
ATOM 5466 O O . GLU B 1 27 ? -20.394 -35.529 28.054 1.00 10.29 15 GLU B O 1
ATOM 5478 N N . ALA B 1 28 ? -20.907 -33.348 28.079 1.00 7.20 16 ALA B N 1
ATOM 5479 C CA . ALA B 1 28 ? -20.475 -33.125 26.701 1.00 10.53 16 ALA B CA 1
ATOM 5480 C C . ALA B 1 28 ? -19.535 -31.935 26.602 1.00 7.17 16 ALA B C 1
ATOM 5481 O O . ALA B 1 28 ? -19.407 -31.323 25.538 1.00 7.90 16 ALA B O 1
ATOM 5488 N N . PHE B 1 29 ? -18.856 -31.620 27.700 1.00 11.38 17 PHE B N 1
ATOM 5489 C CA . PHE B 1 29 ? -18.138 -30.365 27.865 1.00 9.43 17 PHE B CA 1
ATOM 5490 C C . PHE B 1 29 ? -16.760 -30.357 27.210 1.00 8.46 17 PHE B C 1
ATOM 5491 O O . PHE B 1 29 ? -16.332 -29.318 26.682 1.00 10.05 17 PHE B O 1
ATOM 5508 N N . SER B 1 30 ? -16.054 -31.476 27.268 1.00 10.11 18 SER B N 1
ATOM 5509 C CA . SER B 1 30 ? -14.634 -31.584 26.965 1.00 8.04 18 SER B CA 1
ATOM 5510 C C . SER B 1 30 ? -14.401 -32.588 25.838 1.00 10.04 18 SER B C 1
ATOM 5511 O O . SER B 1 30 ? -15.209 -33.487 25.591 1.00 13.94 18 SER B O 1
ATOM 5519 N N . ILE B 1 31 ? -13.253 -32.465 25.173 1.00 11.86 19 ILE B N 1
ATOM 5520 C CA . ILE B 1 31 ? -12.878 -33.450 24.171 1.00 14.84 19 ILE B CA 1
ATOM 5521 C C . ILE B 1 31 ? -12.769 -34.855 24.752 1.00 12.93 19 ILE B C 1
ATOM 5522 O O . ILE B 1 31 ? -12.849 -35.843 24.005 1.00 21.30 19 ILE B O 1
ATOM 5538 N N . LYS B 1 32 ? -12.558 -34.972 26.062 1.00 14.87 20 LYS B N 1
ATOM 5539 C CA . LYS B 1 32 ? -12.455 -36.257 26.748 1.00 22.39 20 LYS B CA 1
ATOM 5540 C C . LYS B 1 32 ? -13.795 -36.793 27.251 1.00 21.19 20 LYS B C 1
ATOM 5541 O O . LYS B 1 32 ? -13.829 -37.897 27.796 1.00 20.62 20 LYS B O 1
ATOM 5560 N N . SER B 1 33 ? -14.885 -36.045 27.079 1.00 16.20 21 SER B N 1
ATOM 5561 C CA . SER B 1 33 ? -16.179 -36.397 27.647 1.00 12.97 21 SER B CA 1
ATOM 5562 C C . SER B 1 33 ? -16.813 -37.549 26.877 1.00 16.94 21 SER B C 1
ATOM 5563 O O . SER B 1 33 ? -16.530 -37.775 25.698 1.00 17.57 21 SER B O 1
ATOM 5571 N N . THR B 1 34 ? -17.711 -38.260 27.559 1.00 17.31 22 THR B N 1
ATOM 5572 C CA . THR B 1 34 ? -18.337 -39.447 26.991 1.00 14.17 22 THR B CA 1
ATOM 5573 C C . THR B 1 34 ? -19.687 -39.168 26.368 1.00 17.59 22 THR B C 1
ATOM 5574 O O . THR B 1 34 ? -20.217 -40.041 25.677 1.00 19.23 22 THR B O 1
ATOM 5585 N N . GLY B 1 35 ? -20.283 -38.022 26.661 1.00 13.19 23 GLY B N 1
ATOM 5586 C CA . GLY B 1 35 ? -21.615 -37.691 26.188 1.00 15.33 23 GLY B CA 1
ATOM 5587 C C . GLY B 1 35 ? -22.744 -38.401 26.897 1.00 18.28 23 GLY B C 1
ATOM 5588 O O . GLY B 1 35 ? -23.904 -38.247 26.494 1.00 19.21 23 GLY B O 1
ATOM 5592 N N . ASN B 1 36 ? -22.451 -39.147 27.950 1.00 18.08 24 ASN B N 1
ATOM 5593 C CA . ASN B 1 36 ? -23.450 -39.975 28.626 1.00 27.15 24 ASN B CA 1
ATOM 5594 C C . ASN B 1 36 ? -23.960 -39.224 29.849 1.00 16.50 24 ASN B C 1
ATOM 5595 O O . ASN B 1 36 ? -23.469 -39.370 30.968 1.00 14.86 24 ASN B O 1
ATOM 5606 N N . PHE B 1 37 ? -24.972 -38.421 29.606 1.00 14.46 25 PHE B N 1
ATOM 5607 C CA . PHE B 1 37 ? -25.660 -37.728 30.687 1.00 9.51 25 PHE B CA 1
ATOM 5608 C C . PHE B 1 37 ? -26.415 -38.734 31.544 1.00 9.76 25 PHE B C 1
ATOM 5609 O O . PHE B 1 37 ? -26.720 -39.864 31.124 1.00 11.91 25 PHE B O 1
ATOM 5626 N N . LYS B 1 38 ? -26.695 -38.325 32.777 1.00 9.81 26 LYS B N 1
ATOM 5627 C CA . LYS B 1 38 ? -27.263 -39.197 33.797 1.00 10.27 26 LYS B CA 1
ATOM 5628 C C . LYS B 1 38 ? -28.716 -38.821 34.049 1.00 12.47 26 LYS B C 1
ATOM 5629 O O . LYS B 1 38 ? -29.006 -37.708 34.499 1.00 10.18 26 LYS B O 1
ATOM 5648 N N . GLU B 1 39 ? -29.620 -39.758 33.785 1.00 12.89 27 GLU B N 1
ATOM 5649 C CA . GLU B 1 39 ? -31.040 -39.478 33.963 1.00 13.51 27 GLU B CA 1
ATOM 5650 C C . GLU B 1 39 ? -31.357 -39.086 35.403 1.00 13.59 27 GLU B C 1
ATOM 5651 O O . GLU B 1 39 ? -32.194 -38.210 35.640 1.00 14.92 27 GLU B O 1
ATOM 5663 N N . GLU B 1 40 ? -30.696 -39.711 36.381 1.00 11.44 28 GLU B N 1
ATOM 5664 C CA . GLU B 1 40 ? -31.016 -39.386 37.769 1.00 11.64 28 GLU B CA 1
ATOM 5665 C C . GLU B 1 40 ? -30.723 -37.918 38.095 1.00 10.92 28 GLU B C 1
ATOM 5666 O O . GLU B 1 40 ? -31.326 -37.361 39.023 1.00 11.78 28 GLU B O 1
ATOM 5678 N N . ASP B 1 41 ? -29.794 -37.271 37.382 1.00 10.55 29 ASP B N 1
ATOM 5679 C CA . ASP B 1 41 ? -29.611 -35.838 37.590 1.00 9.73 29 ASP B CA 1
ATOM 5680 C C . ASP B 1 41 ? -30.915 -35.087 37.337 1.00 9.69 29 ASP B C 1
ATOM 5681 O O . ASP B 1 41 ? -31.295 -34.193 38.107 1.00 11.04 29 ASP B O 1
ATOM 5690 N N . PHE B 1 42 ? -31.612 -35.427 36.234 1.00 9.77 30 PHE B N 1
ATOM 5691 C CA . PHE B 1 42 ? -32.890 -34.799 35.918 1.00 9.88 30 PHE B CA 1
ATOM 5692 C C . PHE B 1 42 ? -33.955 -35.147 36.950 1.00 10.54 30 PHE B C 1
ATOM 5693 O O . PHE B 1 42 ? -34.714 -34.273 37.380 1.00 10.69 30 PHE B O 1
ATOM 5710 N N . LEU B 1 43 ? -34.038 -36.416 37.339 1.00 11.10 31 LEU B N 1
ATOM 5711 C CA . LEU B 1 43 ? -34.986 -36.834 38.372 1.00 14.09 31 LEU B CA 1
ATOM 5712 C C . LEU B 1 43 ? -34.782 -36.031 39.652 1.00 12.21 31 LEU B C 1
ATOM 5713 O O . LEU B 1 43 ? -35.742 -35.511 40.243 1.00 14.03 31 LEU B O 1
ATOM 5729 N N . TRP B 1 44 ? -33.530 -35.947 40.111 1.00 13.23 32 TRP B N 1
ATOM 5730 C CA . TRP B 1 44 ? -33.266 -35.289 41.385 1.00 11.49 32 TRP B CA 1
ATOM 5731 C C . TRP B 1 44 ? -33.531 -33.794 41.306 1.00 11.14 32 TRP B C 1
ATOM 5732 O O . TRP B 1 44 ? -34.169 -33.223 42.193 1.00 15.72 32 TRP B O 1
ATOM 5753 N N . MET B 1 45 ? -33.063 -33.125 40.253 1.00 10.48 33 MET B N 1
ATOM 5754 C CA . MET B 1 45 ? -33.283 -31.684 40.242 1.00 12.40 33 MET B CA 1
ATOM 5755 C C . MET B 1 45 ? -34.769 -31.366 40.097 1.00 10.68 33 MET B C 1
ATOM 5756 O O . MET B 1 45 ? -35.246 -30.387 40.674 1.00 11.59 33 MET B O 1
ATOM 5770 N N . ALA B 1 46 ? -35.520 -32.194 39.377 1.00 10.92 34 ALA B N 1
ATOM 5771 C CA . ALA B 1 46 ? -36.966 -31.975 39.296 1.00 11.50 34 ALA B CA 1
ATOM 5772 C C . ALA B 1 46 ? -37.641 -32.098 40.663 1.00 14.78 34 ALA B C 1
ATOM 5773 O O . ALA B 1 46 ? -38.501 -31.275 41.014 1.00 15.57 34 ALA B O 1
ATOM 5780 N N . GLN B 1 47 ? -37.291 -33.116 41.457 1.00 13.07 35 GLN B N 1
ATOM 5781 C CA A GLN B 1 47 ? -37.938 -33.240 42.756 0.50 16.00 35 GLN B CA 1
ATOM 5782 C CA B GLN B 1 47 ? -37.935 -33.243 42.757 0.50 15.89 35 GLN B CA 1
ATOM 5783 C C . GLN B 1 47 ? -37.391 -32.239 43.770 1.00 13.19 35 GLN B C 1
ATOM 5784 O O . GLN B 1 47 ? -37.961 -32.115 44.862 1.00 16.21 35 GLN B O 1
ATOM 5811 N N . TRP B 1 48 ? -36.330 -31.514 43.432 1.00 16.12 36 TRP B N 1
ATOM 5812 C CA . TRP B 1 48 ? -35.936 -30.332 44.189 1.00 14.33 36 TRP B CA 1
ATOM 5813 C C . TRP B 1 48 ? -36.515 -29.047 43.590 1.00 12.76 36 TRP B C 1
ATOM 5814 O O . TRP B 1 48 ? -36.151 -27.951 44.027 1.00 13.53 36 TRP B O 1
ATOM 5835 N N . ASP B 1 49 ? -37.401 -29.164 42.601 1.00 13.53 37 ASP B N 1
ATOM 5836 C CA . ASP B 1 49 ? -38.196 -28.065 42.048 1.00 13.92 37 ASP B CA 1
ATOM 5837 C C . ASP B 1 49 ? -37.407 -27.139 41.130 1.00 15.30 37 ASP B C 1
ATOM 5838 O O . ASP B 1 49 ? -37.804 -25.986 40.932 1.00 13.35 37 ASP B O 1
ATOM 5847 N N . PHE B 1 50 ? -36.320 -27.620 40.526 1.00 11.14 38 PHE B N 1
ATOM 5848 C CA . PHE B 1 50 ? -35.634 -26.880 39.480 1.00 12.16 38 PHE B CA 1
ATOM 5849 C C . PHE B 1 50 ? -36.245 -27.216 38.120 1.00 11.57 38 PHE B C 1
ATOM 5850 O O . PHE B 1 50 ? -36.980 -28.195 37.959 1.00 12.69 38 PHE B O 1
ATOM 5867 N N . ASN B 1 51 ? -35.978 -26.347 37.143 1.00 10.54 39 ASN B N 1
ATOM 5868 C CA . ASN B 1 51 ? -36.693 -26.479 35.873 1.00 10.50 39 ASN B CA 1
ATOM 5869 C C . ASN B 1 51 ? -35.838 -26.208 34.648 1.00 9.44 39 ASN B C 1
ATOM 5870 O O . ASN B 1 51 ? -36.397 -26.001 33.555 1.00 10.15 39 ASN B O 1
ATOM 5881 N N . PHE B 1 52 ? -34.515 -26.230 34.779 1.00 8.86 40 PHE B N 1
ATOM 5882 C CA . PHE B 1 52 ? -33.633 -25.810 33.704 1.00 12.44 40 PHE B CA 1
ATOM 5883 C C . PHE B 1 52 ? -32.268 -26.485 33.753 1.00 11.37 40 PHE B C 1
ATOM 5884 O O . PHE B 1 52 ? -31.642 -26.593 34.809 1.00 8.42 40 PHE B O 1
ATOM 5901 N N . VAL B 1 53 ? -31.777 -26.868 32.578 1.00 9.63 41 VAL B N 1
ATOM 5902 C CA A VAL B 1 53 ? -30.411 -27.351 32.432 0.50 10.65 41 VAL B CA 1
ATOM 5903 C CA B VAL B 1 53 ? -30.424 -27.385 32.411 0.50 10.85 41 VAL B CA 1
ATOM 5904 C C . VAL B 1 53 ? -29.820 -26.739 31.174 1.00 9.70 41 VAL B C 1
ATOM 5905 O O . VAL B 1 53 ? -30.490 -26.636 30.147 1.00 7.89 41 VAL B O 1
ATOM 5930 N N . ARG B 1 54 ? -28.566 -26.312 31.282 1.00 10.88 42 ARG B N 1
ATOM 5931 C CA . ARG B 1 54 ? -27.772 -25.881 30.136 1.00 7.31 42 ARG B CA 1
ATOM 5932 C C . ARG B 1 54 ? -26.742 -26.969 29.859 1.00 9.17 42 ARG B C 1
ATOM 5933 O O . ARG B 1 54 ? -26.125 -27.506 30.788 1.00 7.88 42 ARG B O 1
ATOM 5954 N N . ILE B 1 55 ? -26.552 -27.277 28.576 1.00 8.78 43 ILE B N 1
ATOM 5955 C CA . ILE B 1 55 ? -25.626 -28.299 28.104 1.00 8.54 43 ILE B CA 1
ATOM 5956 C C . ILE B 1 55 ? -24.482 -27.655 27.321 1.00 9.60 43 ILE B C 1
ATOM 5957 O O . ILE B 1 55 ? -24.602 -27.469 26.103 1.00 9.27 43 ILE B O 1
ATOM 5973 N N . PRO B 1 56 ? -23.366 -27.301 27.969 1.00 8.81 44 PRO B N 1
ATOM 5974 C CA . PRO B 1 56 ? -22.214 -26.750 27.234 1.00 8.19 44 PRO B CA 1
ATOM 5975 C C . PRO B 1 56 ? -21.503 -27.862 26.486 1.00 9.95 44 PRO B C 1
ATOM 5976 O O . PRO B 1 56 ? -20.994 -28.800 27.098 1.00 10.12 44 PRO B O 1
ATOM 5987 N N . MET B 1 57 ? -21.484 -27.762 25.152 1.00 8.63 45 MET B N 1
ATOM 5988 C CA . MET B 1 57 ? -21.017 -28.843 24.300 1.00 8.01 45 MET B CA 1
ATOM 5989 C C . MET B 1 57 ? -19.728 -28.463 23.578 1.00 10.58 45 MET B C 1
ATOM 5990 O O . MET B 1 57 ? -19.566 -27.330 23.115 1.00 8.07 45 MET B O 1
ATOM 6004 N N . CYS B 1 58 ? -18.846 -29.453 23.432 1.00 6.33 46 CYS B N 1
ATOM 6005 C CA . CYS B 1 58 ? -17.597 -29.331 22.691 1.00 6.54 46 CYS B CA 1
ATOM 6006 C C . CYS B 1 58 ? -17.770 -29.920 21.290 1.00 8.29 46 CYS B C 1
ATOM 6007 O O . CYS B 1 58 ? -17.932 -31.134 21.136 1.00 8.05 46 CYS B O 1
ATOM 6015 N N . HIS B 1 59 ? -17.693 -29.068 20.260 1.00 7.87 47 HIS B N 1
ATOM 6016 C CA . HIS B 1 59 ? -18.043 -29.560 18.935 1.00 7.96 47 HIS B CA 1
ATOM 6017 C C . HIS B 1 59 ? -17.093 -30.649 18.465 1.00 9.63 47 HIS B C 1
ATOM 6018 O O . HIS B 1 59 ? -17.468 -31.446 17.597 1.00 8.95 47 HIS B O 1
ATOM 6032 N N . LEU B 1 60 ? -15.874 -30.708 19.003 1.00 10.45 48 LEU B N 1
ATOM 6033 C CA . LEU B 1 60 ? -14.946 -31.752 18.572 1.00 11.97 48 LEU B CA 1
ATOM 6034 C C . LEU B 1 60 ? -15.433 -33.154 18.925 1.00 11.89 48 LEU B C 1
ATOM 6035 O O . LEU B 1 60 ? -14.935 -34.123 18.348 1.00 13.45 48 LEU B O 1
ATOM 6051 N N . LEU B 1 61 ? -16.413 -33.287 19.819 1.00 9.21 49 LEU B N 1
ATOM 6052 C CA . LEU B 1 61 ? -17.013 -34.586 20.087 1.00 10.31 49 LEU B CA 1
ATOM 6053 C C . LEU B 1 61 ? -17.757 -35.149 18.878 1.00 10.96 49 LEU B C 1
ATOM 6054 O O . LEU B 1 61 ? -17.970 -36.373 18.803 1.00 13.07 49 LEU B O 1
ATOM 6070 N N . TRP B 1 62 ? -18.139 -34.302 17.920 1.00 11.47 50 TRP B N 1
ATOM 6071 C CA . TRP B 1 62 ? -18.770 -34.778 16.698 1.00 10.42 50 TRP B CA 1
ATOM 6072 C C . TRP B 1 62 ? -18.095 -34.248 15.441 1.00 14.01 50 TRP B C 1
ATOM 6073 O O . TRP B 1 62 ? -18.622 -34.440 14.335 1.00 14.20 50 TRP B O 1
ATOM 6094 N N . SER B 1 63 ? -16.922 -33.641 15.557 1.00 13.31 51 SER B N 1
ATOM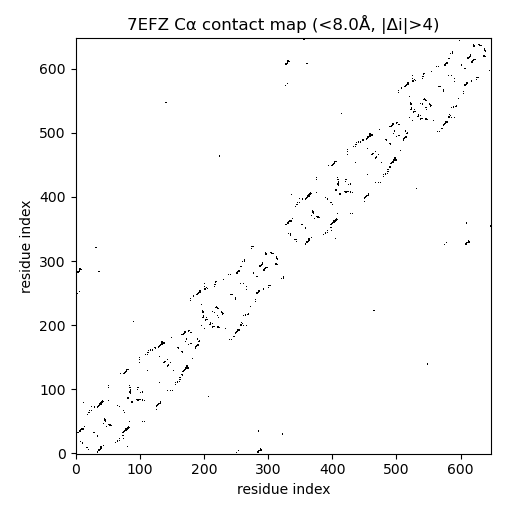 6095 C CA . SER B 1 63 ? -16.308 -33.002 14.405 1.00 13.11 51 SER B CA 1
ATOM 6096 C C . SER B 1 63 ? -14.814 -33.310 14.417 1.00 15.70 51 SER B C 1
ATOM 6097 O O . SER B 1 63 ? -14.357 -34.298 15.001 1.00 16.81 51 SER B O 1
ATOM 6105 N N . ASP B 1 64 ? -14.046 -32.479 13.722 1.00 13.50 52 ASP B N 1
ATOM 6106 C CA . ASP B 1 64 ? -12.636 -32.736 13.479 1.00 11.63 52 ASP B CA 1
ATOM 6107 C C . ASP B 1 64 ? -11.857 -31.443 13.655 1.00 16.39 52 ASP B C 1
ATOM 6108 O O . ASP B 1 64 ? -12.312 -30.371 13.246 1.00 17.92 52 ASP B O 1
ATOM 6117 N N . ARG B 1 65 ? -10.691 -31.556 14.295 1.00 18.70 53 ARG B N 1
ATOM 6118 C CA . ARG B 1 65 ? -9.829 -30.392 14.451 1.00 14.55 53 ARG B CA 1
ATOM 6119 C C . ARG B 1 65 ? -9.360 -29.857 13.103 1.00 16.51 53 ARG B C 1
ATOM 6120 O O . ARG B 1 65 ? -9.192 -28.649 12.936 1.00 23.10 53 ARG B O 1
ATOM 6141 N N . GLY B 1 66 ? -9.114 -30.746 12.143 1.00 17.27 54 GLY B N 1
ATOM 6142 C CA . GLY B 1 66 ? -8.596 -30.326 10.855 1.00 25.07 54 GLY B CA 1
ATOM 6143 C C . GLY B 1 66 ? -9.668 -29.810 9.918 1.00 34.17 54 GLY B C 1
ATOM 6144 O O . GLY B 1 66 ? -9.442 -28.862 9.157 1.00 36.00 54 GLY B O 1
ATOM 6148 N N . ASN B 1 67 ? -10.855 -30.405 9.990 1.00 16.87 55 ASN B N 1
ATOM 6149 C CA . ASN B 1 67 ? -11.950 -30.063 9.089 1.00 14.40 55 ASN B CA 1
ATOM 6150 C C . ASN B 1 67 ? -13.177 -29.683 9.903 1.00 12.20 55 ASN B C 1
ATOM 6151 O O . ASN B 1 67 ? -13.911 -30.569 10.378 1.00 11.05 55 ASN B O 1
ATOM 6162 N N . PRO B 1 68 ? -13.442 -28.386 10.071 1.00 12.72 56 PRO B N 1
ATOM 6163 C CA . PRO B 1 68 ? -14.531 -27.959 10.960 1.00 13.88 56 PRO B CA 1
ATOM 6164 C C . PRO B 1 68 ? -15.915 -28.198 10.404 1.00 13.18 56 PRO B C 1
ATOM 6165 O O . PRO B 1 68 ? -16.895 -27.901 11.095 1.00 12.44 56 PRO B O 1
ATOM 6176 N N . PHE B 1 69 ? -16.026 -28.715 9.186 1.00 11.55 57 PHE B N 1
ATOM 6177 C CA . PHE B 1 69 ? -17.323 -29.005 8.604 1.00 12.06 57 PHE B CA 1
ATOM 6178 C C . PHE B 1 69 ? -17.792 -30.426 8.862 1.00 13.63 57 PHE B C 1
ATOM 6179 O O . PHE B 1 69 ? -18.912 -30.777 8.458 1.00 14.35 57 PHE B O 1
ATOM 6196 N N . ILE B 1 70 ? -16.967 -31.266 9.480 1.00 12.41 58 ILE B N 1
ATOM 6197 C CA . ILE B 1 70 ? -17.370 -32.646 9.734 1.00 15.32 58 ILE B CA 1
ATOM 6198 C C . ILE B 1 70 ? -18.425 -32.673 10.831 1.00 13.90 58 ILE B C 1
ATOM 6199 O O . ILE B 1 70 ? -18.271 -32.024 11.879 1.00 13.60 58 ILE B O 1
ATOM 6215 N N . ILE B 1 71 ? -19.499 -33.441 10.603 1.00 13.06 59 ILE B N 1
ATOM 6216 C CA . ILE B 1 71 ? -20.517 -33.678 11.618 1.00 12.12 59 ILE B CA 1
ATOM 6217 C C . ILE B 1 71 ? -20.798 -35.169 11.671 1.00 16.57 59 ILE B C 1
ATOM 6218 O O . ILE B 1 71 ? -21.281 -35.747 10.687 1.00 13.47 59 ILE B O 1
ATOM 6234 N N . ARG B 1 72 ? -20.504 -35.794 12.804 1.00 15.23 60 ARG B N 1
ATOM 6235 C CA . ARG B 1 72 ? -20.787 -37.211 13.019 1.00 16.69 60 ARG B CA 1
ATOM 6236 C C . ARG B 1 72 ? -22.136 -37.281 13.731 1.00 19.57 60 ARG B C 1
ATOM 6237 O O . ARG B 1 72 ? -22.222 -37.144 14.956 1.00 16.72 60 ARG B O 1
ATOM 6258 N N . GLU B 1 73 ? -23.191 -37.489 12.929 1.00 18.15 61 GLU B N 1
ATOM 6259 C CA . GLU B 1 73 ? -24.567 -37.349 13.403 1.00 24.68 61 GLU B CA 1
ATOM 6260 C C . GLU B 1 73 ? -24.873 -38.261 14.585 1.00 19.98 61 GLU B C 1
ATOM 6261 O O . GLU B 1 73 ? -25.700 -37.910 15.442 1.00 17.22 61 GLU B O 1
ATOM 6265 N N . ASP B 1 74 ? -24.214 -39.417 14.661 1.00 21.65 62 ASP B N 1
ATOM 6266 C CA . ASP B 1 74 ? -24.544 -40.394 15.692 1.00 19.86 62 ASP B CA 1
ATOM 6267 C C . ASP B 1 74 ? -24.345 -39.828 17.091 1.00 16.71 62 ASP B C 1
ATOM 6268 O O . ASP B 1 74 ? -25.044 -40.232 18.029 1.00 17.01 62 ASP B O 1
ATOM 6277 N N . PHE B 1 75 ? -23.387 -38.909 17.259 1.00 17.54 63 PHE B N 1
ATOM 6278 C CA . PHE B 1 75 ? -23.164 -38.338 18.579 1.00 15.86 63 PHE B CA 1
ATOM 6279 C C . PHE B 1 75 ? -24.452 -37.798 19.180 1.00 15.32 63 PHE B C 1
ATOM 6280 O O . PHE B 1 75 ? -24.636 -37.837 20.398 1.00 12.88 63 PHE B O 1
ATOM 6297 N N . PHE B 1 76 ? -25.354 -37.294 18.338 1.00 13.06 64 PHE B N 1
ATOM 6298 C CA . PHE B 1 76 ? -26.511 -36.555 18.833 1.00 12.87 64 PHE B CA 1
ATOM 6299 C C . PHE B 1 76 ? -27.602 -37.463 19.356 1.00 13.82 64 PHE B C 1
ATOM 6300 O O . PHE B 1 76 ? -28.572 -36.960 19.940 1.00 16.20 64 PHE B O 1
ATOM 6317 N N . GLU B 1 77 ? -27.445 -38.778 19.217 1.00 14.77 65 GLU B N 1
ATOM 6318 C CA . GLU B 1 77 ? -28.308 -39.693 19.956 1.00 15.33 65 GLU B CA 1
ATOM 6319 C C . GLU B 1 77 ? -28.173 -39.468 21.451 1.00 16.22 65 GLU B C 1
ATOM 6320 O O . GLU B 1 77 ? -29.132 -39.672 22.204 1.00 16.38 65 GLU B O 1
ATOM 6332 N N . LYS B 1 78 ? -26.993 -39.038 21.896 1.00 10.82 66 LYS B N 1
ATOM 6333 C CA . LYS B 1 78 ? -26.783 -38.747 23.308 1.00 12.53 66 LYS B CA 1
ATOM 6334 C C . LYS B 1 78 ? -27.507 -37.474 23.721 1.00 16.80 66 LYS B C 1
ATOM 6335 O O . LYS B 1 78 ? -28.024 -37.380 24.843 1.00 15.73 66 LYS B O 1
ATOM 6354 N N . ILE B 1 79 ? -27.587 -36.501 22.814 1.00 13.27 67 ILE B N 1
ATOM 6355 C CA . ILE B 1 79 ? -28.321 -35.281 23.106 1.00 13.13 67 ILE B CA 1
ATOM 6356 C C . ILE B 1 79 ? -29.830 -35.521 22.971 1.00 11.81 67 ILE B C 1
ATOM 6357 O O . ILE B 1 79 ? -30.624 -34.913 23.701 1.00 13.66 67 ILE B O 1
ATOM 6373 N N . ASP B 1 80 ? -30.247 -36.387 22.038 1.00 12.77 68 ASP B N 1
ATOM 6374 C CA . ASP B 1 80 ? -31.654 -36.799 21.963 1.00 11.99 68 ASP B CA 1
ATOM 6375 C C . ASP B 1 80 ? -32.159 -37.323 23.307 1.00 15.76 68 ASP B C 1
ATOM 6376 O O . ASP B 1 80 ? -33.329 -37.116 23.670 1.00 13.34 68 ASP B O 1
ATOM 6385 N N . ARG B 1 81 ? -31.306 -38.043 24.042 1.00 14.23 69 ARG B N 1
ATOM 6386 C CA . ARG B 1 81 ? -31.737 -38.589 25.327 1.00 13.74 69 ARG B CA 1
ATOM 6387 C C . ARG B 1 81 ? -32.008 -37.471 26.326 1.00 12.61 69 ARG B C 1
ATOM 6388 O O . ARG B 1 81 ? -32.957 -37.552 27.122 1.00 11.45 69 ARG B O 1
ATOM 6409 N N . VAL B 1 82 ? -31.165 -36.434 26.309 1.00 9.99 70 VAL B N 1
ATOM 6410 C CA . VAL B 1 82 ? -31.335 -35.292 27.201 1.00 10.11 70 VAL B CA 1
ATOM 6411 C C . VAL B 1 82 ? -32.651 -34.586 26.917 1.00 10.01 70 VAL B C 1
ATOM 6412 O O . VAL B 1 82 ? -33.361 -34.191 27.841 1.00 11.73 70 VAL B O 1
ATOM 6425 N N . ILE B 1 83 ? -33.004 -34.429 25.634 1.00 11.10 71 ILE B N 1
ATOM 6426 C CA . ILE B 1 83 ? -34.276 -33.808 25.288 1.00 12.94 71 ILE B CA 1
ATOM 6427 C C . ILE B 1 83 ? -35.440 -34.660 25.794 1.00 10.60 71 ILE B C 1
ATOM 6428 O O . ILE B 1 83 ? -36.427 -34.134 26.326 1.00 11.35 71 ILE B O 1
ATOM 6444 N N . PHE B 1 84 ? -35.337 -35.983 25.653 1.00 11.09 72 PHE B N 1
ATOM 6445 C CA . PHE B 1 84 ? -36.342 -36.880 26.215 1.00 11.87 72 PHE B CA 1
ATOM 6446 C C . PHE B 1 84 ? -36.500 -36.663 27.713 1.00 11.69 72 PHE B C 1
ATOM 6447 O O . PHE B 1 84 ? -37.615 -36.475 28.217 1.00 12.12 72 PHE B O 1
ATOM 6464 N N . TRP B 1 85 ? -35.385 -36.692 28.445 1.00 11.13 73 TRP B N 1
ATOM 6465 C CA . TRP B 1 85 ? -35.444 -36.483 29.882 1.00 11.34 73 TRP B CA 1
ATOM 6466 C C . TRP B 1 85 ? -35.954 -35.086 30.219 1.00 10.70 73 TRP B C 1
ATOM 6467 O O . TRP B 1 85 ? -36.634 -34.914 31.223 1.00 12.16 73 TRP B O 1
ATOM 6488 N N . GLY B 1 86 ? -35.652 -34.076 29.394 1.00 10.70 74 GLY B N 1
ATOM 6489 C CA . GLY B 1 86 ? -36.255 -32.766 29.618 1.00 11.26 74 GLY B CA 1
ATOM 6490 C C . GLY B 1 86 ? -37.770 -32.814 29.593 1.00 13.64 74 GLY B C 1
ATOM 6491 O O . GLY B 1 86 ? -38.440 -32.209 30.431 1.00 13.67 74 GLY B O 1
ATOM 6495 N N . GLU B 1 87 ? -38.334 -33.537 28.627 1.00 11.67 75 GLU B N 1
ATOM 6496 C CA . GLU B 1 87 ? -39.777 -33.700 28.592 1.00 12.34 75 GLU B CA 1
ATOM 6497 C C . GLU B 1 87 ? -40.265 -34.513 29.789 1.00 12.83 75 GLU B C 1
ATOM 6498 O O . GLU B 1 87 ? -41.279 -34.168 30.416 1.00 13.49 75 GLU B O 1
ATOM 6510 N N . LYS B 1 88 ? -39.553 -35.596 30.116 1.00 12.76 76 LYS B N 1
ATOM 6511 C CA . LYS B 1 88 ? -40.036 -36.541 31.115 1.00 13.38 76 LYS B CA 1
ATOM 6512 C C . LYS B 1 88 ? -40.101 -35.905 32.494 1.00 13.20 76 LYS B C 1
ATOM 6513 O O . LYS B 1 88 ? -41.015 -36.211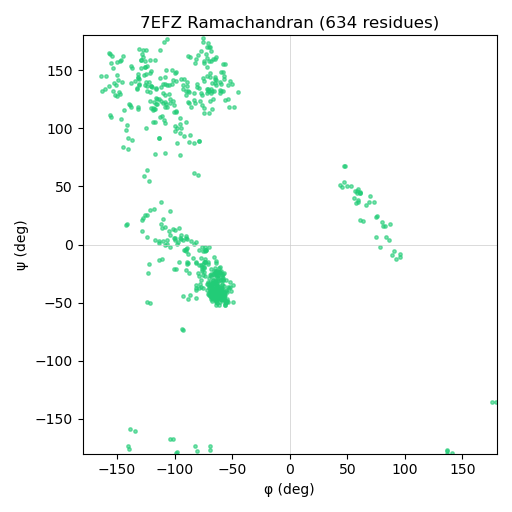 33.279 1.00 13.90 76 LYS B O 1
ATOM 6532 N N . TYR B 1 89 ? -39.153 -35.017 32.801 1.00 14.90 77 TYR B N 1
ATOM 6533 C CA . TYR B 1 89 ? -39.018 -34.432 34.133 1.00 15.88 77 TYR B CA 1
ATOM 6534 C C . TYR B 1 89 ? -39.378 -32.952 34.185 1.00 16.00 77 TYR B C 1
ATOM 6535 O O . TYR B 1 89 ? -39.272 -32.345 35.257 1.00 13.83 77 TYR B O 1
ATOM 6553 N N . GLY B 1 90 ? -39.832 -32.369 33.077 1.00 14.95 78 GLY B N 1
ATOM 6554 C CA . GLY B 1 90 ? -40.255 -30.977 33.078 1.00 13.97 78 GLY B CA 1
ATOM 6555 C C . GLY B 1 90 ? -39.103 -30.015 33.244 1.00 11.66 78 GLY B C 1
ATOM 6556 O O . GLY B 1 90 ? -39.229 -29.029 33.991 1.00 12.61 78 GLY B O 1
ATOM 6560 N N . ILE B 1 91 ? -37.980 -30.277 32.559 1.00 11.70 79 ILE B N 1
ATOM 6561 C CA . ILE B 1 91 ? -36.752 -29.491 32.632 1.00 9.83 79 ILE B CA 1
ATOM 6562 C C . ILE B 1 91 ? -36.468 -28.918 31.249 1.00 12.62 79 ILE B C 1
ATOM 6563 O O . ILE B 1 91 ? -36.355 -29.678 30.271 1.00 11.44 79 ILE B O 1
ATOM 6579 N N . HIS B 1 92 ? -36.367 -27.593 31.163 1.00 12.57 80 HIS B N 1
ATOM 6580 C CA . HIS B 1 92 ? -35.987 -26.951 29.905 1.00 10.46 80 HIS B CA 1
ATOM 6581 C C . HIS B 1 92 ? -34.545 -27.278 29.568 1.00 9.59 80 HIS B C 1
ATOM 6582 O O . HIS B 1 92 ? -33.680 -27.280 30.447 1.00 10.93 80 HIS B O 1
ATOM 6596 N N . ILE B 1 93 ? -34.284 -27.543 28.284 1.00 10.30 81 ILE B N 1
ATOM 6597 C CA . ILE B 1 93 ? -32.941 -27.860 27.803 1.00 9.88 81 ILE B CA 1
ATOM 6598 C C . ILE B 1 93 ? -32.422 -26.680 26.982 1.00 9.01 81 ILE B C 1
ATOM 6599 O O . ILE B 1 93 ? -33.021 -26.306 25.965 1.00 9.08 81 ILE B O 1
ATOM 6615 N N . CYS B 1 94 ? -31.288 -26.129 27.388 1.00 9.88 82 CYS B N 1
ATOM 6616 C CA . CYS B 1 94 ? -30.597 -25.099 26.618 1.00 6.76 82 CYS B CA 1
ATOM 6617 C C . CYS B 1 94 ? -29.295 -25.716 26.130 1.00 7.36 82 CYS B C 1
ATOM 6618 O O . CYS B 1 94 ? -28.393 -25.960 26.927 1.00 9.97 82 CYS B O 1
ATOM 6626 N N . ILE B 1 95 ? -29.184 -25.985 24.802 1.00 7.73 83 ILE B N 1
ATOM 6627 C CA . ILE B 1 95 ? -27.926 -26.529 24.280 1.00 8.36 83 ILE B CA 1
ATOM 6628 C C . ILE B 1 95 ? -27.030 -25.392 23.804 1.00 8.86 83 ILE B C 1
ATOM 6629 O O . ILE B 1 95 ? -27.475 -24.417 23.179 1.00 10.29 83 ILE B O 1
ATOM 6645 N N . SER B 1 96 ? -25.751 -25.517 24.135 1.00 7.54 84 SER B N 1
ATOM 6646 C CA . SER B 1 96 ? -24.762 -24.476 23.955 1.00 8.59 84 SER B CA 1
ATOM 6647 C C . SER B 1 96 ? -23.527 -25.044 23.283 1.00 9.13 84 SER B C 1
ATOM 6648 O O . SER B 1 96 ? -23.142 -26.191 23.539 1.00 8.79 84 SER B O 1
ATOM 6656 N N . LEU B 1 97 ? -22.903 -24.249 22.403 1.00 7.89 85 LEU B N 1
ATOM 6657 C CA . LEU B 1 97 ? -21.562 -24.568 21.931 1.00 9.81 85 LEU B CA 1
ATOM 6658 C C . LEU B 1 97 ? -20.532 -23.919 22.859 1.00 10.10 85 LEU B C 1
ATOM 6659 O O . LEU B 1 97 ? -20.303 -22.693 22.821 1.00 10.15 85 LEU B O 1
ATOM 6675 N N . HIS B 1 98 ? -19.905 -24.752 23.688 1.00 7.36 86 HIS B N 1
ATOM 6676 C CA . HIS B 1 98 ? -18.795 -24.293 24.520 1.00 7.08 86 HIS B CA 1
ATOM 6677 C C . HIS B 1 98 ? -17.503 -24.191 23.710 1.00 8.77 86 HIS B C 1
ATOM 6678 O O . HIS B 1 98 ? -16.684 -23.292 23.936 1.00 7.55 86 HIS B O 1
ATOM 6692 N N . ARG B 1 99 ? -17.296 -25.125 22.782 1.00 10.36 87 ARG B N 1
ATOM 6693 C CA . ARG B 1 99 ? -16.297 -25.003 21.734 1.00 8.21 87 ARG B CA 1
ATOM 6694 C C . ARG B 1 99 ? -17.037 -25.106 20.409 1.00 6.92 87 ARG B C 1
ATOM 6695 O O . ARG B 1 99 ? -17.894 -25.983 20.241 1.00 7.29 87 ARG B O 1
ATOM 6716 N N . ALA B 1 100 ? -16.755 -24.177 19.513 1.00 7.59 88 ALA B N 1
ATOM 6717 C CA . ALA B 1 100 ? -17.190 -24.198 18.134 1.00 9.76 88 ALA B CA 1
ATOM 6718 C C . ALA B 1 100 ? -15.971 -24.015 17.254 1.00 9.65 88 ALA B C 1
ATOM 6719 O O . ALA B 1 100 ? -14.889 -23.662 17.743 1.00 7.33 88 ALA B O 1
ATOM 6726 N N . PRO B 1 101 ? -16.102 -24.253 15.953 1.00 8.75 89 PRO B N 1
ATOM 6727 C CA . PRO B 1 101 ? -15.001 -23.913 15.038 1.00 11.96 89 PRO B CA 1
ATOM 6728 C C . PRO B 1 101 ? -14.479 -22.499 15.263 1.00 10.38 89 PRO B C 1
ATOM 6729 O O . PRO B 1 101 ? -15.203 -21.510 15.113 1.00 10.02 89 PRO B O 1
ATOM 6740 N N . GLY B 1 102 ? -13.211 -22.400 15.635 1.00 12.24 90 GLY B N 1
ATOM 6741 C CA . GLY B 1 102 ? -12.575 -21.115 15.830 1.00 14.17 90 GLY B CA 1
ATOM 6742 C C . GLY B 1 102 ? -12.781 -20.435 17.172 1.00 7.75 90 GLY B C 1
ATOM 6743 O O . GLY B 1 102 ? -12.335 -19.294 17.322 1.00 11.02 90 GLY B O 1
ATOM 6747 N N . TYR B 1 103 ? -13.419 -21.075 18.164 1.00 8.24 91 TYR B N 1
ATOM 6748 C CA . TYR B 1 103 ? -13.511 -20.421 19.465 1.00 9.50 91 TYR B CA 1
ATOM 6749 C C . TYR B 1 103 ? -13.880 -21.355 20.609 1.00 8.29 91 TYR B C 1
ATOM 6750 O O . TYR B 1 103 ? -14.878 -22.084 20.530 1.00 7.15 91 TYR B O 1
ATOM 6768 N N . SER B 1 104 ? -13.126 -21.253 21.704 1.00 8.98 92 SER B N 1
ATOM 6769 C CA . SER B 1 104 ? -13.545 -21.765 23.009 1.00 8.39 92 SER B CA 1
ATOM 6770 C C . SER B 1 104 ? -12.742 -21.055 24.079 1.00 7.80 92 SER B C 1
ATOM 6771 O O . SER B 1 104 ? -11.561 -20.771 23.881 1.00 8.46 92 SER B O 1
ATOM 6779 N N . VAL B 1 105 ? -13.375 -20.809 25.233 1.00 8.24 93 VAL B N 1
ATOM 6780 C CA . VAL B 1 105 ? -12.624 -20.359 26.392 1.00 6.69 93 VAL B CA 1
ATOM 6781 C C . VAL B 1 105 ? -11.831 -21.496 26.989 1.00 9.09 93 VAL B C 1
ATOM 6782 O O . VAL B 1 105 ? -10.930 -21.252 27.797 1.00 11.37 93 VAL B O 1
ATOM 6795 N N . ASN B 1 106 ? -12.146 -22.730 26.623 1.00 9.80 94 ASN B N 1
ATOM 6796 C CA . ASN B 1 106 ? -11.453 -23.899 27.172 1.00 12.72 94 ASN B CA 1
ATOM 6797 C C . ASN B 1 106 ? -10.084 -24.032 26.512 1.00 9.24 94 ASN B C 1
ATOM 6798 O O . ASN B 1 106 ? -9.992 -24.124 25.281 1.00 13.04 94 ASN B O 1
ATOM 6809 N N . LYS B 1 107 ? -9.017 -23.982 27.313 1.00 11.82 95 LYS B N 1
ATOM 6810 C CA . LYS B 1 107 ? -7.653 -24.060 26.798 1.00 15.14 95 LYS B CA 1
ATOM 6811 C C . LYS B 1 107 ? -7.186 -25.483 26.507 1.00 16.50 95 LYS B C 1
ATOM 6812 O O . LYS B 1 107 ? -6.033 -25.648 26.092 1.00 17.47 95 LYS B O 1
ATOM 6816 N N . GLU B 1 108 ? -8.034 -26.507 26.692 1.00 13.98 96 GLU B N 1
ATOM 6817 C CA . GLU B 1 108 ? -7.578 -27.890 26.531 1.00 13.68 96 GLU B CA 1
ATOM 6818 C C . GLU B 1 108 ? -7.133 -28.162 25.099 1.00 14.39 96 GLU B C 1
ATOM 6819 O O . GLU B 1 108 ? -6.280 -29.022 24.869 1.00 20.04 96 GLU B O 1
ATOM 6831 N N . VAL B 1 109 ? -7.708 -27.435 24.134 1.00 15.83 97 VAL B N 1
ATOM 6832 C CA . VAL B 1 109 ? -7.318 -27.459 22.727 1.00 19.95 97 VAL B CA 1
ATOM 6833 C C . VAL B 1 109 ? -7.204 -26.005 22.280 1.00 18.17 97 VAL B C 1
ATOM 6834 O O . VAL B 1 109 ? -8.092 -25.195 22.578 1.00 21.75 97 VAL B O 1
ATOM 6847 N N . GLU B 1 110 ? -6.127 -25.676 21.567 1.00 16.22 98 GLU B N 1
ATOM 6848 C CA . GLU B 1 110 ? -5.973 -24.348 20.982 1.00 21.73 98 GLU B CA 1
ATOM 6849 C C . GLU B 1 110 ? -6.611 -24.347 19.596 1.00 20.81 98 GLU B C 1
ATOM 6850 O O . GLU B 1 110 ? -6.251 -25.164 18.743 1.00 23.54 98 GLU B O 1
ATOM 6854 N N . GLU B 1 111 ? -7.571 -23.459 19.376 1.00 20.81 99 GLU B N 1
ATOM 6855 C CA . GLU B 1 111 ? -8.100 -23.287 18.027 1.00 15.17 99 GLU B CA 1
ATOM 6856 C C . GLU B 1 111 ? -7.054 -22.578 17.169 1.00 17.08 99 GLU B C 1
ATOM 6857 O O . GLU B 1 111 ? -6.516 -21.540 17.559 1.00 17.38 99 GLU B O 1
ATOM 6869 N N . LYS B 1 112 ? -6.781 -23.134 16.000 1.00 24.33 100 LYS B N 1
ATOM 6870 C CA . LYS B 1 112 ? -5.846 -22.505 15.081 1.00 29.56 100 LYS B CA 1
ATOM 6871 C C . LYS B 1 112 ? -6.491 -21.386 14.271 1.00 27.19 100 LYS B C 1
ATOM 6872 O O . LYS B 1 112 ? -5.771 -20.563 13.701 1.00 25.93 100 LYS B O 1
ATOM 6876 N N . THR B 1 113 ? -7.822 -21.324 14.226 1.00 13.97 101 THR B N 1
ATOM 6877 C CA . THR B 1 113 ? -8.537 -20.258 13.537 1.00 11.99 101 THR B CA 1
ATOM 6878 C C . THR B 1 113 ? -9.275 -19.395 14.555 1.00 14.14 101 THR B C 1
ATOM 6879 O O . THR B 1 113 ? -9.441 -19.764 15.715 1.00 12.85 101 THR B O 1
ATOM 6890 N N . ASN B 1 114 ? -9.743 -18.243 14.087 1.00 14.23 102 ASN B N 1
ATOM 6891 C CA . ASN B 1 114 ? -10.450 -17.278 14.927 1.00 13.20 102 ASN B CA 1
ATOM 6892 C C . ASN B 1 114 ? -11.851 -17.094 14.375 1.00 10.13 102 ASN B C 1
ATOM 6893 O O . ASN B 1 114 ? -12.030 -16.447 13.340 1.00 11.42 102 ASN B O 1
ATOM 6904 N N . LEU B 1 115 ? -12.840 -17.678 15.067 1.00 8.52 103 LEU B N 1
ATOM 6905 C CA . LEU B 1 115 ? -14.224 -17.599 14.634 1.00 9.52 103 LEU B CA 1
ATOM 6906 C C . LEU B 1 115 ? -14.647 -16.171 14.308 1.00 10.79 103 LEU B C 1
ATOM 6907 O O . LEU B 1 115 ? -15.447 -15.946 13.400 1.00 10.91 103 LEU B O 1
ATOM 6923 N N . TRP B 1 116 ? -14.126 -15.201 15.051 1.00 9.55 104 TRP B N 1
ATOM 6924 C CA . TRP B 1 116 ? -14.646 -13.846 14.980 1.00 9.48 104 TRP B CA 1
ATOM 6925 C C . TRP B 1 116 ? -14.176 -13.108 13.742 1.00 14.60 104 TRP B C 1
ATOM 6926 O O . TRP B 1 116 ? -14.810 -12.123 13.348 1.00 16.27 104 TRP B O 1
ATOM 6947 N N . LYS B 1 117 ? -13.107 -13.598 13.095 1.00 13.84 105 LYS B N 1
ATOM 6948 C CA . LYS B 1 117 ? -12.520 -12.960 11.928 1.00 11.46 105 LYS B CA 1
ATOM 6949 C C . LYS B 1 117 ? -12.460 -13.825 10.679 1.00 17.90 105 LYS B C 1
ATOM 6950 O O . LYS B 1 117 ? -12.303 -13.273 9.588 1.00 18.11 105 LYS B O 1
ATOM 6969 N N . ASP B 1 118 ? -12.607 -15.149 10.796 1.00 14.92 106 ASP B N 1
ATOM 6970 C CA A ASP B 1 118 ? -12.264 -16.076 9.723 0.50 12.63 106 ASP B CA 1
ATOM 6971 C CA B ASP B 1 118 ? -12.266 -16.088 9.731 0.50 12.36 106 ASP B CA 1
ATOM 6972 C C . ASP B 1 118 ? -13.537 -16.565 9.039 1.00 16.79 106 ASP B C 1
ATOM 6973 O O . ASP B 1 118 ? -14.382 -17.214 9.667 1.00 14.27 106 ASP B O 1
ATOM 6990 N N . GLU B 1 119 ? -13.667 -16.227 7.748 1.00 16.11 107 GLU B N 1
ATOM 6991 C CA . GLU B 1 119 ? -14.867 -16.566 6.981 1.00 14.74 107 GLU B CA 1
ATOM 6992 C C . GLU B 1 119 ? -15.159 -18.061 7.030 1.00 13.09 107 GLU B C 1
ATOM 6993 O O . GLU B 1 119 ? -16.316 -18.474 7.137 1.00 14.60 107 GLU B O 1
ATOM 6997 N N . THR B 1 120 ? -14.118 -18.891 6.968 1.00 16.01 108 THR B N 1
ATOM 6998 C CA . THR B 1 120 ? -14.338 -20.334 6.910 1.00 18.06 108 THR B CA 1
ATOM 6999 C C . THR B 1 120 ? -14.879 -20.854 8.232 1.00 11.13 108 THR B C 1
ATOM 7000 O O . THR B 1 120 ? -15.813 -21.670 8.254 1.00 14.57 108 THR B O 1
ATOM 7011 N N . ALA B 1 121 ? -14.293 -20.397 9.352 1.00 10.90 109 ALA B N 1
ATOM 7012 C CA . ALA B 1 121 ? -14.797 -20.805 10.664 1.00 13.96 109 ALA B CA 1
ATOM 7013 C C . ALA B 1 121 ? -16.260 -20.414 10.824 1.00 10.89 109 ALA B C 1
ATOM 7014 O O . ALA B 1 121 ? -17.070 -21.178 11.367 1.00 8.97 109 ALA B O 1
ATOM 7021 N N . GLN B 1 122 ? -16.617 -19.222 10.338 1.00 11.01 110 GLN B N 1
ATOM 7022 C CA . GLN B 1 122 ? -17.995 -18.756 10.469 1.00 11.90 110 GLN B CA 1
ATOM 7023 C C . GLN B 1 122 ? -18.937 -19.583 9.619 1.00 12.08 110 GLN B C 1
ATOM 7024 O O . GLN B 1 122 ? -20.046 -19.902 10.060 1.00 13.36 110 GLN B O 1
ATOM 7038 N N . GLU B 1 123 ? -18.515 -19.951 8.399 1.00 12.52 111 GLU B N 1
ATOM 7039 C CA . GLU B 1 123 ? -19.303 -20.883 7.604 1.00 14.98 111 GLU B CA 1
ATOM 7040 C C . GLU B 1 123 ? -19.526 -22.193 8.342 1.00 12.64 111 GLU B C 1
ATOM 7041 O O . GLU B 1 123 ? -20.636 -22.733 8.353 1.00 13.63 111 GLU B O 1
ATOM 7053 N N . ALA B 1 124 ? -18.463 -22.739 8.948 1.00 10.98 112 ALA B N 1
ATOM 7054 C CA . ALA B 1 124 ? -18.604 -23.998 9.678 1.00 10.51 112 ALA B CA 1
ATOM 7055 C C . ALA B 1 124 ? -19.507 -23.832 10.899 1.00 11.32 112 ALA B C 1
ATOM 7056 O O . ALA B 1 124 ? -20.317 -24.716 11.212 1.00 10.56 112 ALA B O 1
ATOM 7063 N N . PHE B 1 125 ? -19.363 -22.719 11.620 1.00 9.28 113 PHE B N 1
ATOM 7064 C CA . PHE B 1 125 ? -20.242 -22.418 12.752 1.00 10.56 113 PHE B CA 1
ATOM 7065 C C . PHE B 1 125 ? -21.703 -22.472 12.344 1.00 9.98 113 PHE B C 1
ATOM 7066 O O . PHE B 1 125 ? -22.519 -23.150 12.983 1.00 11.80 113 PHE B O 1
ATOM 7083 N N . ILE B 1 126 ? -22.040 -21.789 11.249 1.00 12.53 114 ILE B N 1
ATOM 7084 C CA . ILE B 1 126 ? -23.430 -21.764 10.781 1.00 10.11 114 ILE B CA 1
ATOM 7085 C C . ILE B 1 126 ? -23.832 -23.142 10.278 1.00 15.67 114 ILE B C 1
ATOM 7086 O O . ILE B 1 126 ? -24.985 -23.570 10.443 1.00 13.36 114 ILE B O 1
ATOM 7102 N N . HIS B 1 127 ? -22.884 -23.863 9.682 1.00 11.40 115 HIS B N 1
ATOM 7103 C CA . HIS B 1 127 ? -23.105 -25.253 9.261 1.00 11.66 115 HIS B CA 1
ATOM 7104 C C . HIS B 1 127 ? -23.536 -26.132 10.431 1.00 12.62 115 HIS B C 1
ATOM 7105 O O . HIS B 1 127 ? -24.514 -26.892 10.330 1.00 12.68 115 HIS B O 1
ATOM 7119 N N . HIS B 1 128 ? -22.837 -26.032 11.567 1.00 12.25 116 HIS B N 1
ATOM 7120 C CA . HIS B 1 128 ? -23.199 -26.830 12.726 1.00 9.88 116 HIS B CA 1
ATOM 7121 C C . HIS B 1 128 ? -24.550 -26.416 13.289 1.00 11.07 116 HIS B C 1
ATOM 7122 O O . HIS B 1 128 ? -25.390 -27.265 13.617 1.00 11.27 116 HIS B O 1
ATOM 7136 N N . TRP B 1 129 ? -24.780 -25.111 13.422 1.00 10.15 117 TRP B N 1
ATOM 7137 C CA . TRP B 1 129 ? -26.061 -24.696 13.991 1.00 11.55 117 TRP B CA 1
ATOM 7138 C C . TRP B 1 129 ? -27.218 -25.042 13.070 1.00 12.29 117 TRP B C 1
ATOM 7139 O O . TRP B 1 129 ? -28.329 -25.291 13.555 1.00 10.69 117 TRP B O 1
ATOM 7160 N N . SER B 1 130 ? -26.985 -25.051 11.757 1.00 11.22 118 SER B N 1
ATOM 7161 C CA . SER B 1 130 ? -28.035 -25.429 10.812 1.00 11.22 118 SER B CA 1
ATOM 7162 C C . SER B 1 130 ? -28.412 -26.895 10.977 1.00 12.17 118 SER B C 1
ATOM 7163 O O . SER B 1 130 ? -29.599 -27.232 11.001 1.00 11.97 118 SER B O 1
ATOM 7171 N N . PHE B 1 131 ? -27.413 -27.774 11.130 1.00 13.19 119 PHE B N 1
ATOM 7172 C CA . PHE B 1 131 ? -27.678 -29.182 11.394 1.00 14.50 119 PHE B CA 1
ATOM 7173 C C . PHE B 1 131 ? -28.474 -29.364 12.681 1.00 13.94 119 PHE B C 1
ATOM 7174 O O . PHE B 1 131 ? -29.453 -30.110 12.715 1.00 13.72 119 PHE B O 1
ATOM 7191 N N . ILE B 1 132 ? -28.056 -28.695 13.757 1.00 10.62 120 ILE B N 1
ATOM 7192 C CA . ILE B 1 132 ? -28.748 -28.841 15.032 1.00 15.59 120 ILE B CA 1
ATOM 7193 C C . ILE B 1 132 ? -30.175 -28.320 14.920 1.00 11.65 120 ILE B C 1
ATOM 7194 O O . ILE B 1 132 ? -31.122 -28.942 15.423 1.00 13.22 120 ILE B O 1
ATOM 7210 N N . ALA B 1 133 ? -30.351 -27.172 14.258 1.00 13.51 121 ALA B N 1
ATOM 7211 C CA . ALA B 1 133 ? -31.690 -26.616 14.093 1.00 13.20 121 ALA B CA 1
ATOM 7212 C C . ALA B 1 133 ? -32.598 -27.573 13.337 1.00 11.44 121 ALA B C 1
ATOM 7213 O O . ALA B 1 133 ? -33.783 -27.706 13.661 1.00 14.31 121 ALA B O 1
ATOM 7220 N N . ARG B 1 134 ? -32.078 -28.194 12.281 1.00 12.93 122 ARG B N 1
ATOM 7221 C CA . ARG B 1 134 ? -32.905 -29.127 11.519 1.00 12.74 122 ARG B CA 1
ATOM 7222 C C . ARG B 1 134 ? -33.249 -30.350 12.356 1.00 13.69 122 ARG B C 1
ATOM 7223 O O . ARG B 1 134 ? -34.383 -30.839 12.324 1.00 19.16 122 ARG B O 1
ATOM 7244 N N . ARG B 1 135 ? -32.278 -30.861 13.112 1.00 15.92 123 ARG B N 1
ATOM 7245 C CA . ARG B 1 135 ? -32.519 -32.078 13.874 1.00 15.08 123 ARG B CA 1
ATOM 7246 C C . ARG B 1 135 ? -33.646 -31.897 14.885 1.00 19.82 123 ARG B C 1
ATOM 7247 O O . ARG B 1 135 ? -34.461 -32.810 15.081 1.00 17.08 123 ARG B O 1
ATOM 7268 N N . TYR B 1 136 ? -33.716 -30.730 15.531 1.00 15.64 124 TYR B N 1
ATOM 7269 C CA . TYR B 1 136 ? -34.655 -30.508 16.630 1.00 14.36 124 TYR B CA 1
ATOM 7270 C C . TYR B 1 136 ? -35.807 -29.581 16.259 1.00 14.62 124 TYR B C 1
ATOM 7271 O O . TYR B 1 136 ? -36.534 -29.127 17.147 1.00 17.49 124 TYR B O 1
ATOM 7289 N N . LYS B 1 137 ? -36.018 -29.324 14.976 1.00 13.67 125 LYS B N 1
ATOM 7290 C CA . LYS B 1 137 ? -37.222 -28.613 14.550 1.00 13.05 125 LYS B CA 1
ATOM 7291 C C . LYS B 1 137 ? -38.432 -29.414 15.019 1.00 19.97 125 LYS B C 1
ATOM 7292 O O . LYS B 1 137 ? -38.473 -30.635 14.872 1.00 23.74 125 LYS B O 1
ATOM 7311 N N . GLY B 1 138 ? -39.393 -28.743 15.636 1.00 26.53 126 GLY B N 1
ATOM 7312 C CA . GLY B 1 138 ? -40.538 -29.444 16.182 1.00 31.89 126 GLY B CA 1
ATOM 7313 C C . GLY B 1 138 ? -40.443 -29.776 17.656 1.00 35.24 126 GLY B C 1
ATOM 7314 O O . GLY B 1 138 ? -41.438 -30.223 18.242 1.00 33.78 126 GLY B O 1
ATOM 7318 N N . ILE B 1 139 ? -39.278 -29.604 18.270 1.00 19.22 127 ILE B N 1
ATOM 7319 C CA . ILE B 1 139 ? -39.197 -29.493 19.719 1.00 18.34 127 ILE B CA 1
ATOM 7320 C C . ILE B 1 139 ? -39.442 -28.020 20.048 1.00 19.94 127 ILE B C 1
ATOM 7321 O O . ILE B 1 139 ? -38.676 -27.148 19.613 1.00 18.31 127 ILE B O 1
ATOM 7337 N N . SER B 1 140 ? -40.501 -27.737 20.805 1.00 19.53 128 SER B N 1
ATOM 7338 C CA . SER B 1 140 ? -40.897 -26.355 21.060 1.00 18.83 128 SER B CA 1
ATOM 7339 C C . SER B 1 140 ? -39.857 -25.623 21.904 1.00 13.52 128 SER B C 1
ATOM 7340 O O . SER B 1 140 ? -39.040 -26.231 22.611 1.00 14.59 128 SER B O 1
ATOM 7348 N N . SER B 1 141 ? -39.916 -24.290 21.833 1.00 13.65 129 SER B N 1
ATOM 7349 C CA . SER B 1 141 ? -39.002 -23.448 22.599 1.00 11.30 129 SER B CA 1
ATOM 7350 C C . SER B 1 141 ? -39.270 -23.515 24.090 1.00 11.25 129 SER B C 1
ATOM 7351 O O . SER B 1 141 ? -38.374 -23.215 24.876 1.00 15.44 129 SER B O 1
ATOM 7359 N N . THR B 1 142 ? -40.481 -23.920 24.505 1.00 14.58 130 THR B N 1
ATOM 7360 C CA A THR B 1 142 ? -40.683 -24.149 25.930 0.50 15.33 130 THR B CA 1
ATOM 7361 C CA B THR B 1 142 ? -40.717 -24.179 25.920 0.50 15.61 130 THR B CA 1
ATOM 7362 C C . THR B 1 142 ? -39.739 -25.219 26.454 1.00 13.71 130 THR B C 1
ATOM 7363 O O . THR B 1 142 ? -39.296 -25.136 27.605 1.00 13.61 130 THR B O 1
ATOM 7384 N N . HIS B 1 143 ? -39.402 -26.210 25.622 1.00 14.68 131 HIS B N 1
ATOM 7385 C CA . HIS B 1 143 ? -38.542 -27.317 26.024 1.00 16.31 131 HIS B CA 1
ATOM 7386 C C . HIS B 1 143 ? -37.097 -27.199 25.571 1.00 12.20 131 HIS B C 1
ATOM 7387 O O . HIS B 1 143 ? -36.227 -27.827 26.190 1.00 12.28 131 HIS B O 1
ATOM 7401 N N . LEU B 1 144 ? -36.799 -26.410 24.538 1.00 10.68 132 LEU B N 1
ATOM 7402 C CA . LEU B 1 144 ? -35.452 -26.390 23.985 1.00 9.32 132 LEU B CA 1
ATOM 7403 C C . LEU B 1 144 ? -35.075 -25.015 23.452 1.00 11.13 132 LEU B C 1
ATOM 7404 O O . LEU B 1 144 ? -35.806 -24.438 22.652 1.00 9.60 132 LEU B O 1
ATOM 7420 N N . SER B 1 145 ? -33.904 -24.518 23.868 1.00 11.12 133 SER B N 1
ATOM 7421 C CA . SER B 1 145 ? -33.340 -23.273 23.363 1.00 9.92 133 SER B CA 1
ATOM 7422 C C . SER B 1 145 ? -31.903 -23.547 22.931 1.00 12.66 133 SER B C 1
ATOM 7423 O O . SER B 1 145 ? -31.278 -24.518 23.364 1.00 9.93 133 SER B O 1
ATOM 7431 N N . PHE B 1 146 ? -31.401 -22.667 22.065 1.00 10.08 134 PHE B N 1
ATOM 7432 C CA . PHE B 1 146 ? -30.061 -22.729 21.511 1.00 12.09 134 PHE B CA 1
ATOM 7433 C C . PHE B 1 146 ? -29.253 -21.538 22.018 1.00 10.14 134 PHE B C 1
ATOM 7434 O O . PHE B 1 146 ? -29.645 -20.383 21.799 1.00 10.00 134 PHE B O 1
ATOM 7451 N N . ASN B 1 147 ? -28.098 -21.813 22.618 1.00 12.96 135 ASN B N 1
ATOM 7452 C CA . ASN B 1 147 ? -27.170 -20.780 23.105 1.00 11.42 135 ASN B CA 1
ATOM 7453 C C . ASN B 1 147 ? -25.956 -20.815 22.175 1.00 8.80 135 ASN B C 1
ATOM 7454 O O . ASN B 1 147 ? -25.161 -21.766 22.208 1.00 8.13 135 ASN B O 1
ATOM 7465 N N . LEU B 1 148 ? -25.831 -19.804 21.316 1.00 9.33 136 LEU B N 1
ATOM 7466 C CA . LEU B 1 148 ? -25.041 -19.980 20.099 1.00 8.15 136 LEU B CA 1
ATOM 7467 C C . LEU B 1 148 ? -23.569 -20.215 20.393 1.00 6.94 136 LEU B C 1
ATOM 7468 O O . LEU B 1 148 ? -22.937 -21.071 19.763 1.00 9.77 136 LEU B O 1
ATOM 7484 N N . ILE B 1 149 ? -22.985 -19.440 21.305 1.00 7.48 137 ILE B N 1
ATOM 7485 C CA . ILE B 1 149 ? -21.557 -19.583 21.595 1.00 8.68 137 ILE B CA 1
ATOM 7486 C C . ILE B 1 149 ? -21.291 -19.118 23.019 1.00 8.31 137 ILE B C 1
ATOM 7487 O O . ILE B 1 149 ? -21.759 -18.058 23.446 1.00 10.66 137 ILE B O 1
ATOM 7503 N N . ASN B 1 150 ? -20.553 -19.927 23.765 1.00 7.04 138 ASN B N 1
ATOM 7504 C CA . ASN B 1 150 ? -20.255 -19.612 25.157 1.00 8.00 138 ASN B CA 1
ATOM 7505 C C . ASN B 1 150 ? -19.181 -18.543 25.307 1.00 10.06 138 ASN B C 1
ATOM 7506 O O . ASN B 1 150 ? -18.078 -18.670 24.757 1.00 7.24 138 ASN B O 1
ATOM 7517 N N . GLU B 1 151 ? -19.486 -17.517 26.092 1.00 9.55 139 GLU B N 1
ATOM 7518 C CA . GLU B 1 151 ? -18.532 -16.531 26.604 1.00 8.10 139 GLU B CA 1
ATOM 7519 C C . GLU B 1 151 ? -17.576 -15.963 25.552 1.00 6.29 139 GLU B C 1
ATOM 7520 O O . GLU B 1 151 ? -16.346 -16.165 25.618 1.00 8.24 139 GLU B O 1
ATOM 7532 N N . PRO B 1 152 ? -18.084 -15.200 24.594 1.00 8.01 140 PRO B N 1
ATOM 7533 C CA . PRO B 1 152 ? -17.195 -14.393 23.750 1.00 7.04 140 PRO B CA 1
ATOM 7534 C C . PRO B 1 152 ? -16.335 -13.483 24.607 1.00 9.39 140 PRO B C 1
ATOM 7535 O O . PRO B 1 152 ? -16.721 -13.114 25.725 1.00 8.51 140 PRO B O 1
ATOM 7546 N N . PRO B 1 153 ? -15.190 -13.077 24.097 1.00 11.02 141 PRO B N 1
ATOM 7547 C CA . PRO B 1 153 ? -14.255 -12.303 24.919 1.00 12.63 141 PRO B CA 1
ATOM 7548 C C . PRO B 1 153 ? -14.607 -10.834 24.977 1.00 11.54 141 PRO B C 1
ATOM 7549 O O . PRO B 1 153 ? -15.665 -10.402 24.494 1.00 10.59 141 PRO B O 1
ATOM 7560 N N . PHE B 1 154 ? -13.745 -10.030 25.592 1.00 10.74 142 PHE B N 1
ATOM 7561 C CA . PHE B 1 154 ? -13.953 -8.601 25.499 1.00 11.06 142 PHE B CA 1
ATOM 7562 C C . PHE B 1 154 ? -13.684 -8.162 24.063 1.00 10.48 142 PHE B C 1
ATOM 7563 O O . PHE B 1 154 ? -12.867 -8.770 23.360 1.00 10.75 142 PHE B O 1
ATOM 7580 N N . PRO B 1 155 ? -14.393 -7.135 23.588 1.00 11.22 143 PRO B N 1
ATOM 7581 C CA . PRO B 1 155 ? -14.363 -6.786 22.159 1.00 16.92 143 PRO B CA 1
ATOM 7582 C C . PRO B 1 155 ? -13.131 -5.997 21.744 1.00 13.22 143 PRO B C 1
ATOM 7583 O O . PRO B 1 155 ? -13.217 -4.873 21.264 1.00 12.81 143 PRO B O 1
ATOM 7594 N N . ASP B 1 156 ? -11.970 -6.587 21.942 1.00 12.23 144 ASP B N 1
ATOM 7595 C CA . ASP B 1 156 ? -10.735 -6.053 21.365 1.00 15.85 144 ASP B CA 1
ATOM 7596 C C . ASP B 1 156 ? -10.800 -6.273 19.860 1.00 15.87 144 ASP B C 1
ATOM 7597 O O . ASP B 1 156 ? -10.773 -7.431 19.426 1.00 12.72 144 ASP B O 1
ATOM 7606 N N . PRO B 1 157 ? -10.887 -5.227 19.032 1.00 11.90 145 PRO B N 1
ATOM 7607 C CA . PRO B 1 157 ? -11.116 -5.444 17.592 1.00 11.81 145 PRO B CA 1
ATOM 7608 C C . PRO B 1 157 ? -9.961 -6.140 16.883 1.00 13.89 145 PRO B C 1
ATOM 7609 O O . PRO B 1 157 ? -10.114 -6.530 15.711 1.00 12.64 145 PRO B O 1
ATOM 7620 N N . GLN B 1 158 ? -8.804 -6.284 17.530 1.00 13.80 146 GLN B N 1
ATOM 7621 C CA . GLN B 1 158 ? -7.749 -7.112 16.958 1.00 12.68 146 GLN B CA 1
ATOM 7622 C C . GLN B 1 158 ? -8.066 -8.591 17.060 1.00 13.27 146 GLN B C 1
ATOM 7623 O O . GLN B 1 158 ? -7.399 -9.399 16.410 1.00 20.09 146 GLN B O 1
ATOM 7637 N N . ILE B 1 159 ? -9.078 -8.960 17.836 1.00 11.22 147 ILE B N 1
ATOM 7638 C CA . ILE B 1 159 ? -9.517 -10.340 17.985 1.00 12.46 147 ILE B CA 1
ATOM 7639 C C . ILE B 1 159 ? -10.990 -10.481 17.639 1.00 11.66 147 ILE B C 1
ATOM 7640 O O . ILE B 1 159 ? -11.374 -11.341 16.834 1.00 13.71 147 ILE B O 1
ATOM 7656 N N . MET B 1 160 ? -11.823 -9.620 18.205 1.00 11.05 148 MET B N 1
ATOM 7657 C CA . MET B 1 160 ? -13.256 -9.630 17.951 1.00 9.45 148 MET B CA 1
ATOM 7658 C C . MET B 1 160 ? -13.801 -8.232 18.213 1.00 9.75 148 MET B C 1
ATOM 7659 O O . MET B 1 160 ? -13.858 -7.795 19.370 1.00 10.67 148 MET B O 1
ATOM 7673 N N . SER B 1 161 ? -14.194 -7.520 17.159 1.00 10.15 149 SER B N 1
ATOM 7674 C CA . SER B 1 161 ? -14.864 -6.241 17.366 1.00 10.94 149 SER B CA 1
ATOM 7675 C C . SER B 1 161 ? -16.308 -6.501 17.777 1.00 10.37 149 SER B C 1
ATOM 7676 O O . SER B 1 161 ? -16.830 -7.605 17.621 1.00 10.97 149 SER B O 1
ATOM 7684 N N . VAL B 1 162 ? -16.972 -5.459 18.278 1.00 11.37 150 VAL B N 1
ATOM 7685 C CA . VAL B 1 162 ? -18.401 -5.596 18.574 1.00 11.36 150 VAL B CA 1
ATOM 7686 C C . VAL B 1 162 ? -19.154 -5.954 17.295 1.00 11.61 150 VAL B C 1
ATOM 7687 O O . VAL B 1 162 ? -20.085 -6.777 17.311 1.00 11.97 150 VAL B O 1
ATOM 7700 N N . GLU B 1 163 ? -18.751 -5.353 16.176 1.00 15.08 151 GLU B N 1
ATOM 7701 C CA . GLU B 1 163 ? -19.418 -5.603 14.908 1.00 14.09 151 GLU B CA 1
ATOM 7702 C C . GLU B 1 163 ? -19.133 -7.011 14.398 1.00 12.87 151 GLU B C 1
ATOM 7703 O O . GLU B 1 163 ? -20.025 -7.659 13.844 1.00 13.17 151 GLU B O 1
ATOM 7715 N N . ASP B 1 164 ? -17.909 -7.518 14.596 1.00 12.34 152 ASP B N 1
ATOM 7716 C CA . ASP B 1 164 ? -17.616 -8.909 14.256 1.00 14.61 152 ASP B CA 1
ATOM 7717 C C . ASP B 1 164 ? -18.602 -9.839 14.946 1.00 14.52 152 ASP B C 1
ATOM 7718 O O . ASP B 1 164 ? -19.169 -10.762 14.341 1.00 11.21 152 ASP B O 1
ATOM 7727 N N . HIS B 1 165 ? -18.777 -9.626 16.244 1.00 11.39 153 HIS B N 1
ATOM 7728 C CA . HIS B 1 165 ? -19.667 -10.476 17.012 1.00 9.81 153 HIS B CA 1
ATOM 7729 C C . HIS B 1 165 ? -21.101 -10.349 16.533 1.00 9.71 153 HIS B C 1
ATOM 7730 O O . HIS B 1 165 ? -21.783 -11.352 16.263 1.00 10.03 153 HIS B O 1
ATOM 7744 N N . ASN B 1 166 ? -21.599 -9.117 16.449 1.00 10.78 154 ASN B N 1
ATOM 7745 C CA . ASN B 1 166 ? -23.010 -8.929 16.153 1.00 12.42 154 ASN B CA 1
ATOM 7746 C C . ASN B 1 166 ? -23.369 -9.407 14.759 1.00 15.35 154 ASN B C 1
ATOM 7747 O O . ASN B 1 166 ? -24.435 -10.002 14.570 1.00 14.48 154 ASN B O 1
ATOM 7758 N N . SER B 1 167 ? -22.509 -9.163 13.767 1.00 12.09 155 SER B N 1
ATOM 7759 C CA . SER B 1 167 ? -22.866 -9.588 12.415 1.00 14.65 155 SER B CA 1
ATOM 7760 C C . SER B 1 167 ? -22.872 -11.105 12.312 1.00 13.83 155 SER B C 1
ATOM 7761 O O . SER B 1 167 ? -23.736 -11.679 11.634 1.00 12.56 155 SER B O 1
ATOM 7769 N N . LEU B 1 168 ? -21.967 -11.788 13.026 1.00 11.39 156 LEU B N 1
ATOM 7770 C CA . LEU B 1 168 ? -21.986 -13.246 13.014 1.00 11.89 156 LEU B CA 1
ATOM 7771 C C . LEU B 1 168 ? -23.232 -13.784 13.710 1.00 12.06 156 LEU B C 1
ATOM 7772 O O . LEU B 1 168 ? -23.896 -14.689 13.205 1.00 11.11 156 LEU B O 1
ATOM 7788 N N . ILE B 1 169 ? -23.553 -13.236 14.883 1.00 9.77 157 ILE B N 1
ATOM 7789 C CA . ILE B 1 169 ? -24.722 -13.716 15.613 1.00 9.36 157 ILE B CA 1
ATOM 7790 C C . ILE B 1 169 ? -25.984 -13.499 14.790 1.00 11.94 157 ILE B C 1
ATOM 7791 O O . ILE B 1 169 ? -26.841 -14.381 14.707 1.00 11.42 157 ILE B O 1
ATOM 7807 N N . LYS B 1 170 ? -26.094 -12.340 14.128 1.00 10.87 158 LYS B N 1
ATOM 7808 C CA . LYS B 1 170 ? -27.282 -12.078 13.323 1.00 11.74 158 LYS B CA 1
ATOM 7809 C C . LYS B 1 170 ? -27.368 -13.031 12.143 1.00 12.97 158 LYS B C 1
ATOM 7810 O O . LYS B 1 170 ? -28.447 -13.552 11.843 1.00 15.81 158 LYS B O 1
ATOM 7829 N N . ARG B 1 171 ? -26.234 -13.272 11.463 1.00 12.36 159 ARG B N 1
ATOM 7830 C CA . ARG B 1 171 ? -26.238 -14.196 10.334 1.00 17.87 159 ARG B CA 1
ATOM 7831 C C . ARG B 1 171 ? -26.664 -15.586 10.777 1.00 13.18 159 ARG B C 1
ATOM 7832 O O . ARG B 1 171 ? -27.386 -16.293 10.051 1.00 12.81 159 ARG B O 1
ATOM 7853 N N . THR B 1 172 ? -26.167 -16.011 11.934 1.00 11.28 160 THR B N 1
ATOM 7854 C CA . THR B 1 172 ? -26.447 -17.352 12.422 1.00 10.81 160 THR B CA 1
ATOM 7855 C C . THR B 1 172 ? -27.911 -17.489 12.811 1.00 10.74 160 THR B C 1
ATOM 7856 O O . THR B 1 172 ? -28.573 -18.458 12.421 1.00 11.87 160 THR B O 1
ATOM 7867 N N . ILE B 1 173 ? -28.437 -16.518 13.561 1.00 12.44 161 ILE B N 1
ATOM 7868 C CA . ILE B 1 173 ? -29.858 -16.517 13.887 1.00 13.30 161 ILE B CA 1
ATOM 7869 C C . ILE B 1 173 ? -30.698 -16.546 12.614 1.00 13.94 161 ILE B C 1
ATOM 7870 O O . ILE B 1 173 ? -31.696 -17.261 12.531 1.00 11.85 161 ILE B O 1
ATOM 7886 N N . THR B 1 174 ? -30.314 -15.756 11.611 1.00 14.31 162 THR B N 1
ATOM 7887 C CA . THR B 1 174 ? -31.069 -15.743 10.360 1.00 15.84 162 THR B CA 1
ATOM 7888 C C . THR B 1 174 ? -31.154 -17.141 9.745 1.00 15.29 162 THR B C 1
ATOM 7889 O O . THR B 1 174 ? -32.216 -17.554 9.279 1.00 14.20 162 THR B O 1
ATOM 7900 N N . GLU B 1 175 ? -30.053 -17.891 9.751 1.00 13.64 163 GLU B N 1
ATOM 7901 C CA . GLU B 1 175 ? -30.091 -19.203 9.109 1.00 13.73 163 GLU B CA 1
ATOM 7902 C C . GLU B 1 175 ? -30.845 -20.212 9.967 1.00 15.09 163 GLU B C 1
ATOM 7903 O O . GLU B 1 175 ? -31.578 -21.053 9.430 1.00 19.18 163 GLU B O 1
ATOM 7915 N N . ILE B 1 176 ? -30.693 -20.128 11.289 1.00 13.09 164 ILE B N 1
ATOM 7916 C CA . ILE B 1 176 ? -31.458 -20.993 12.183 1.00 13.58 164 ILE B CA 1
ATOM 7917 C C . ILE B 1 176 ? -32.950 -20.752 12.001 1.00 17.41 164 ILE B C 1
ATOM 7918 O O . ILE B 1 176 ? -33.745 -21.693 11.968 1.00 14.41 164 ILE B O 1
ATOM 7934 N N . ARG B 1 177 ? -33.353 -19.484 11.906 1.00 13.58 165 ARG B N 1
ATOM 7935 C CA . ARG B 1 177 ? -34.778 -19.151 11.830 1.00 13.11 165 ARG B CA 1
ATOM 7936 C C . ARG B 1 177 ? -35.392 -19.422 10.463 1.00 19.88 165 ARG B C 1
ATOM 7937 O O . ARG B 1 177 ? -36.609 -19.626 10.369 1.00 15.67 165 ARG B O 1
ATOM 7958 N N . LYS B 1 178 ? -34.594 -19.458 9.394 1.00 14.60 166 LYS B N 1
ATOM 7959 C CA . LYS B 1 178 ? -35.131 -19.957 8.134 1.00 17.01 166 LYS B CA 1
ATOM 7960 C C . LYS B 1 178 ? -35.515 -21.425 8.246 1.00 16.25 166 LYS B C 1
ATOM 7961 O O . LYS B 1 178 ? -36.473 -21.866 7.599 1.00 18.02 166 LYS B O 1
ATOM 7980 N N . ILE B 1 179 ? -34.798 -22.184 9.075 1.00 15.88 167 ILE B N 1
ATOM 7981 C CA . ILE B 1 179 ? -35.105 -23.589 9.306 1.00 15.51 167 ILE B CA 1
ATOM 7982 C C . ILE B 1 179 ? -36.230 -23.730 10.326 1.00 18.35 167 ILE B C 1
ATOM 7983 O O . ILE B 1 179 ? -37.197 -24.479 10.114 1.00 17.64 167 ILE B O 1
ATOM 7999 N N . ASP B 1 180 ? -36.137 -22.978 11.423 1.00 16.13 168 ASP B N 1
ATOM 8000 C CA . ASP B 1 180 ? -37.096 -23.053 12.529 1.00 15.37 168 ASP B CA 1
ATOM 8001 C C . ASP B 1 180 ? -37.437 -21.648 13.009 1.00 13.75 168 ASP B C 1
ATOM 8002 O O . ASP B 1 180 ? -36.780 -21.105 13.911 1.00 14.74 168 ASP B O 1
ATOM 8011 N N . PRO B 1 181 ? -38.470 -21.026 12.439 1.00 14.40 169 PRO B N 1
ATOM 8012 C CA . PRO B 1 181 ? -38.733 -19.607 12.738 1.00 15.07 169 PRO B CA 1
ATOM 8013 C C . PRO B 1 181 ? -39.039 -19.323 14.197 1.00 19.15 169 PRO B C 1
ATOM 8014 O O . PRO B 1 181 ? -38.903 -18.168 14.628 1.00 19.79 169 PRO B O 1
ATOM 8025 N N . GLU B 1 182 ? -39.442 -20.321 14.974 1.00 15.84 170 GLU B N 1
ATOM 8026 C CA . GLU B 1 182 ? -39.895 -20.090 16.338 1.00 19.32 170 GLU B CA 1
ATOM 8027 C C . GLU B 1 182 ? -38.814 -20.358 17.382 1.00 14.54 170 GLU B C 1
ATOM 8028 O O . GLU B 1 182 ? -39.067 -20.168 18.570 1.00 16.83 170 GLU B O 1
ATOM 8035 N N . ARG B 1 183 ? -37.609 -20.752 16.968 1.00 12.72 171 ARG B N 1
ATOM 8036 C CA . ARG B 1 183 ? -36.608 -21.228 17.923 1.00 13.01 171 ARG B CA 1
ATOM 8037 C C . ARG B 1 183 ? -36.082 -20.104 18.813 1.00 11.99 171 ARG B C 1
ATOM 8038 O O . ARG B 1 183 ? -35.518 -19.118 18.329 1.00 12.17 171 ARG B O 1
ATOM 8059 N N . LEU B 1 184 ? -36.209 -20.301 20.123 1.00 12.52 172 LEU B N 1
ATOM 8060 C CA . LEU B 1 184 ? -35.648 -19.389 21.112 1.00 14.22 172 LEU B CA 1
ATOM 8061 C C . LEU B 1 184 ? -34.133 -19.472 21.123 1.00 13.12 172 LEU B C 1
ATOM 8062 O O . LEU B 1 184 ? -33.556 -20.561 21.208 1.00 10.33 172 LEU B O 1
ATOM 8078 N N . ILE B 1 185 ? -33.479 -18.309 21.101 1.00 11.32 173 ILE B N 1
ATOM 8079 C CA . ILE B 1 185 ? -32.022 -18.243 21.048 1.00 9.12 173 ILE B CA 1
ATOM 8080 C C . ILE B 1 185 ? -31.499 -17.420 22.214 1.00 9.02 173 ILE B C 1
ATOM 8081 O O . ILE B 1 185 ? -32.044 -16.361 22.550 1.00 11.68 173 ILE B O 1
ATOM 8097 N N . ILE B 1 186 ? -30.435 -17.932 22.825 1.00 8.47 174 ILE B N 1
ATOM 8098 C CA . ILE B 1 186 ? -29.786 -17.337 23.982 1.00 8.32 174 ILE B CA 1
ATOM 8099 C C . ILE B 1 186 ? -28.429 -16.812 23.541 1.00 9.74 174 ILE B C 1
ATOM 8100 O O . ILE B 1 186 ? -27.625 -17.563 22.962 1.00 9.62 174 ILE B O 1
ATOM 8116 N N . ILE B 1 187 ? -28.138 -15.562 23.887 1.00 7.88 175 ILE B N 1
ATOM 8117 C CA . ILE B 1 187 ? -26.935 -14.878 23.432 1.00 7.58 175 ILE B CA 1
ATOM 8118 C C . ILE B 1 187 ? -26.134 -14.481 24.663 1.00 7.77 175 ILE B C 1
ATOM 8119 O O . ILE B 1 187 ? -26.621 -13.705 25.494 1.00 7.83 175 ILE B O 1
ATOM 8135 N N . ASP B 1 188 ? -24.917 -15.019 24.787 1.00 9.63 176 ASP B N 1
ATOM 8136 C CA . ASP B 1 188 ? -24.063 -14.669 25.916 1.00 10.88 176 ASP B CA 1
ATOM 8137 C C . ASP B 1 188 ? -23.540 -13.244 25.773 1.00 8.48 176 ASP B C 1
ATOM 8138 O O . ASP B 1 188 ? -23.208 -12.807 24.676 1.00 8.34 176 ASP B O 1
ATOM 8147 N N . GLY B 1 189 ? -23.401 -12.542 26.898 1.00 7.36 177 GLY B N 1
ATOM 8148 C CA . GLY B 1 189 ? -22.764 -11.232 26.876 1.00 7.57 177 GLY B CA 1
ATOM 8149 C C . GLY B 1 189 ? -21.307 -11.290 26.468 1.00 7.36 177 GLY B C 1
ATOM 8150 O O . GLY B 1 189 ? -20.640 -12.327 26.526 1.00 7.52 177 GLY B O 1
ATOM 8154 N N . LEU B 1 190 ? -20.809 -10.132 26.055 1.00 8.27 178 LEU B N 1
ATOM 8155 C CA . LEU B 1 190 ? -19.399 -10.011 25.746 1.00 7.32 178 LEU B CA 1
ATOM 8156 C C . LEU B 1 190 ? -18.607 -9.970 27.052 1.00 11.70 178 LEU B C 1
ATOM 8157 O O . LEU B 1 190 ? -19.165 -9.952 28.162 1.00 10.09 178 LEU B O 1
ATOM 8173 N N . GLY B 1 191 ? -17.289 -9.978 26.926 1.00 10.25 179 GLY B N 1
ATOM 8174 C CA . GLY B 1 191 ? -16.469 -9.996 28.137 1.00 13.97 179 GLY B CA 1
ATOM 8175 C C . GLY B 1 191 ? -16.717 -11.225 28.987 1.00 11.54 179 GLY B C 1
ATOM 8176 O O . GLY B 1 191 ? -16.831 -11.118 30.229 1.00 9.67 179 GLY B O 1
ATOM 8180 N N . TYR B 1 192 ? -16.795 -12.393 28.343 1.00 9.61 180 TYR B N 1
ATOM 8181 C CA . TYR B 1 192 ? -17.041 -13.687 28.974 1.00 7.07 180 TYR B CA 1
ATOM 8182 C C . TYR B 1 192 ? -18.376 -13.680 29.718 1.00 8.44 180 TYR B C 1
ATOM 8183 O O . TYR B 1 192 ? -18.513 -14.173 30.833 1.00 10.18 180 TYR B O 1
ATOM 8201 N N . GLY B 1 193 ? -19.403 -13.189 29.031 1.00 7.04 181 GLY B N 1
ATOM 8202 C CA . GLY B 1 193 ? -20.740 -13.234 29.568 1.00 7.93 181 GLY B CA 1
ATOM 8203 C C . GLY B 1 193 ? -21.068 -12.161 30.569 1.00 8.98 181 GLY B C 1
ATOM 8204 O O . GLY B 1 193 ? -22.016 -12.328 31.342 1.00 9.02 181 GLY B O 1
ATOM 8208 N N . ASN B 1 194 ? -20.308 -11.049 30.595 1.00 10.31 182 ASN B N 1
ATOM 8209 C CA . ASN B 1 194 ? -20.515 -10.014 31.589 1.00 8.45 182 ASN B CA 1
ATOM 8210 C C . ASN B 1 194 ? -21.015 -8.671 31.061 1.00 8.95 182 ASN B C 1
ATOM 8211 O O . ASN B 1 194 ? -21.429 -7.837 31.875 1.00 11.26 182 ASN B O 1
ATOM 8222 N N . ILE B 1 195 ? -20.976 -8.427 29.753 1.00 8.35 183 ILE B N 1
ATOM 8223 C CA . ILE B 1 195 ? -21.332 -7.151 29.161 1.00 9.93 183 ILE B CA 1
ATOM 8224 C C . ILE B 1 195 ? -22.564 -7.340 28.290 1.00 10.18 183 ILE B C 1
ATOM 8225 O O . ILE B 1 195 ? -22.532 -8.112 27.326 1.00 9.19 183 ILE B O 1
ATOM 8241 N N . PRO B 1 196 ? -23.672 -6.629 28.558 1.00 9.47 184 PRO B N 1
ATOM 8242 C CA . PRO B 1 196 ? -24.827 -6.710 27.658 1.00 12.48 184 PRO B CA 1
ATOM 8243 C C . PRO B 1 196 ? -24.456 -6.298 26.248 1.00 12.64 184 PRO B C 1
ATOM 8244 O O . PRO B 1 196 ? -23.603 -5.434 26.028 1.00 12.85 184 PRO B O 1
ATOM 8255 N N . VAL B 1 197 ? -25.131 -6.905 25.279 1.00 13.48 185 VAL B N 1
ATOM 8256 C CA . VAL B 1 197 ? -24.915 -6.607 23.868 1.00 13.96 185 VAL B CA 1
ATOM 8257 C C . VAL B 1 197 ? -26.004 -5.633 23.427 1.00 15.70 185 VAL B C 1
ATOM 8258 O O . VAL B 1 197 ? -27.190 -5.974 23.387 1.00 14.02 185 VAL B O 1
ATOM 8271 N N . ASP B 1 198 ? -25.597 -4.409 23.072 1.00 20.78 186 ASP B N 1
ATOM 8272 C CA . ASP B 1 198 ? -26.562 -3.325 22.910 1.00 24.03 186 ASP B CA 1
ATOM 8273 C C . ASP B 1 198 ? -27.350 -3.387 21.606 1.00 26.86 186 ASP B C 1
ATOM 8274 O O . ASP B 1 198 ? -28.495 -2.922 21.569 1.00 38.43 186 ASP B O 1
ATOM 8283 N N . ASP B 1 199 ? -26.770 -3.916 20.531 1.00 22.83 187 ASP B N 1
ATOM 8284 C CA . ASP B 1 199 ? -27.371 -3.813 19.201 1.00 24.68 187 ASP B CA 1
ATOM 8285 C C . ASP B 1 199 ? -27.845 -5.172 18.675 1.00 33.34 187 ASP B C 1
ATOM 8286 O O . ASP B 1 199 ? -27.732 -5.476 17.485 1.00 31.14 187 ASP B O 1
ATOM 8295 N N . LEU B 1 200 ? -28.368 -6.008 19.573 1.00 31.11 188 LEU B N 1
ATOM 8296 C CA . LEU B 1 200 ? -28.941 -7.304 19.210 1.00 35.31 188 LEU B CA 1
ATOM 8297 C C . LEU B 1 200 ? -30.378 -7.375 19.725 1.00 29.90 188 LEU B C 1
ATOM 8298 O O . LEU B 1 200 ? -30.714 -8.191 20.598 1.00 43.40 188 LEU B O 1
ATOM 8314 N N . THR B 1 201 ? -31.233 -6.518 19.209 1.00 27.84 189 THR B N 1
ATOM 8315 C CA . THR B 1 201 ? -32.631 -6.487 19.623 1.00 35.85 189 THR B CA 1
ATOM 8316 C C . THR B 1 201 ? -33.418 -7.327 18.622 1.00 26.86 189 THR B C 1
ATOM 8317 O O . THR B 1 201 ? -34.085 -6.827 17.712 1.00 29.44 189 THR B O 1
ATOM 8328 N N . ILE B 1 202 ? -33.302 -8.641 18.793 1.00 28.07 190 ILE B N 1
ATOM 8329 C CA . ILE B 1 202 ? -33.895 -9.621 17.890 1.00 28.17 190 ILE B CA 1
ATOM 8330 C C . ILE B 1 202 ? -35.038 -10.296 18.631 1.00 21.29 190 ILE B C 1
ATOM 8331 O O . ILE B 1 202 ? -34.927 -10.574 19.830 1.00 18.53 190 ILE B O 1
ATOM 8347 N N . GLU B 1 203 ? -36.159 -10.500 17.931 1.00 19.46 191 GLU B N 1
ATOM 8348 C CA . GLU B 1 203 ? -37.327 -11.111 18.562 1.00 20.09 191 GLU B CA 1
ATOM 8349 C C . GLU B 1 203 ? -36.964 -12.482 19.143 1.00 19.29 191 GLU B C 1
ATOM 8350 O O . GLU B 1 203 ? -36.136 -13.215 18.596 1.00 19.70 191 GLU B O 1
ATOM 8354 N N . ASN B 1 204 ? -37.587 -12.813 20.272 1.00 18.28 192 ASN B N 1
ATOM 8355 C CA . ASN B 1 204 ? -37.500 -14.152 20.860 1.00 16.95 192 ASN B CA 1
ATOM 8356 C C . ASN B 1 204 ? -36.050 -14.532 21.161 1.00 14.21 192 ASN B C 1
ATOM 8357 O O . ASN B 1 204 ? -35.591 -15.632 20.843 1.00 15.18 192 ASN B O 1
ATOM 8368 N N . THR B 1 205 ? -35.325 -13.599 21.764 1.00 14.20 193 THR B N 1
ATOM 8369 C CA . THR B 1 205 ? -33.976 -13.864 22.238 1.00 15.85 193 THR B CA 1
ATOM 8370 C C . THR B 1 205 ? -33.882 -13.508 23.711 1.00 13.43 193 THR B C 1
ATOM 8371 O O . THR B 1 205 ? -34.667 -12.703 24.248 1.00 13.63 193 THR B O 1
ATOM 8382 N N . VAL B 1 206 ? -32.887 -14.130 24.347 1.00 11.83 194 VAL B N 1
ATOM 8383 C CA . VAL B 1 206 ? -32.525 -13.909 25.733 1.00 11.28 194 VAL B CA 1
ATOM 8384 C C . VAL B 1 206 ? -31.026 -13.679 25.776 1.00 11.35 194 VAL B C 1
ATOM 8385 O O . VAL B 1 206 ? -30.277 -14.388 25.100 1.00 10.79 194 VAL B O 1
ATOM 8398 N N . GLN B 1 207 ? -30.585 -12.697 26.554 1.00 11.18 195 GLN B N 1
ATOM 8399 C CA . GLN B 1 207 ? -29.157 -12.501 26.747 1.00 9.37 195 GLN B CA 1
ATOM 8400 C C . GLN B 1 207 ? -28.757 -13.080 28.092 1.00 12.64 195 GLN B C 1
ATOM 8401 O O . GLN B 1 207 ? -29.501 -12.991 29.078 1.00 9.35 195 GLN B O 1
ATOM 8415 N N . SER B 1 208 ? -27.579 -13.693 28.124 1.00 9.82 196 SER B N 1
ATOM 8416 C CA . SER B 1 208 ? -27.142 -14.476 29.271 1.00 8.26 196 SER B CA 1
ATOM 8417 C C . SER B 1 208 ? -25.930 -13.822 29.909 1.00 7.50 196 SER B C 1
ATOM 8418 O O . SER B 1 208 ? -24.918 -13.596 29.235 1.00 9.54 196 SER B O 1
ATOM 8426 N N . CYS B 1 209 ? -26.023 -13.548 31.203 1.00 7.76 197 CYS B N 1
ATOM 8427 C CA . CYS B 1 209 ? -24.924 -12.965 31.955 1.00 10.41 197 CYS B CA 1
ATOM 8428 C C . CYS B 1 209 ? -24.264 -14.049 32.807 1.00 9.70 197 CYS B C 1
ATOM 8429 O O . CYS B 1 209 ? -24.520 -15.242 32.626 1.00 8.69 197 CYS B O 1
ATOM 8437 N N . ARG B 1 210 ? -23.406 -13.637 33.743 1.00 8.11 198 ARG B N 1
ATOM 8438 C CA . ARG B 1 210 ? -22.619 -14.578 34.527 1.00 8.30 198 ARG B CA 1
ATOM 8439 C C . ARG B 1 210 ? -22.598 -14.184 35.994 1.00 7.51 198 ARG B C 1
ATOM 8440 O O . ARG B 1 210 ? -22.685 -12.999 36.345 1.00 7.94 198 ARG B O 1
ATOM 8461 N N . GLY B 1 211 ? -22.449 -15.192 36.842 1.00 9.24 199 GLY B N 1
ATOM 8462 C CA . GLY B 1 211 ? -22.423 -15.030 38.286 1.00 9.67 199 GLY B CA 1
ATOM 8463 C C . GLY B 1 211 ? -21.161 -15.546 38.945 1.00 10.26 199 GLY B C 1
ATOM 8464 O O . GLY B 1 211 ? -21.215 -16.373 39.870 1.00 8.45 199 GLY B O 1
ATOM 8468 N N . TYR B 1 212 ? -20.013 -15.058 38.475 1.00 9.24 200 TYR B N 1
ATOM 8469 C CA . TYR B 1 212 ? -18.714 -15.406 39.034 1.00 7.03 200 TYR B CA 1
ATOM 8470 C C . TYR B 1 212 ? -18.016 -14.229 39.699 1.00 8.08 200 TYR B C 1
ATOM 8471 O O . TYR B 1 212 ? -16.859 -14.359 40.103 1.00 8.43 200 TYR B O 1
ATOM 8489 N N . ILE B 1 213 ? -18.660 -13.069 39.767 1.00 10.54 201 ILE B N 1
ATOM 8490 C CA . ILE B 1 213 ? -18.074 -11.906 40.413 1.00 7.90 201 ILE B CA 1
ATOM 8491 C C . ILE B 1 213 ? -18.322 -12.025 41.910 1.00 9.84 201 ILE B C 1
ATOM 8492 O O . ILE B 1 213 ? -19.488 -12.130 42.324 1.00 11.37 201 ILE B O 1
ATOM 8508 N N . PRO B 1 214 ? -17.287 -11.974 42.772 1.00 7.96 202 PRO B N 1
ATOM 8509 C CA . PRO B 1 214 ? -15.870 -11.737 42.474 1.00 8.07 202 PRO B CA 1
ATOM 8510 C C . PRO B 1 214 ? -15.024 -13.007 42.415 1.00 8.04 202 PRO B C 1
ATOM 8511 O O . PRO B 1 214 ? -15.267 -13.960 43.166 1.00 8.13 202 PRO B O 1
ATOM 8522 N N . PHE B 1 215 ? -13.998 -12.979 41.557 1.00 8.06 203 PHE B N 1
ATOM 8523 C CA . PHE B 1 215 ? -13.142 -14.148 41.339 1.00 9.67 203 PHE B CA 1
ATOM 8524 C C . PHE B 1 215 ? -12.380 -14.611 42.586 1.00 8.67 203 PHE B C 1
ATOM 8525 O O . PHE B 1 215 ? -12.065 -15.797 42.698 1.00 11.06 203 PHE B O 1
ATOM 8542 N N . SER B 1 216 ? -12.061 -13.722 43.522 1.00 9.06 204 SER B N 1
ATOM 8543 C CA . SER B 1 216 ? -11.377 -14.211 44.726 1.00 9.64 204 SER B CA 1
ATOM 8544 C C . SER B 1 216 ? -12.269 -15.131 45.554 1.00 11.27 204 SER B C 1
ATOM 8545 O O . SER B 1 216 ? -11.748 -15.933 46.328 1.00 11.90 204 SER B O 1
ATOM 8553 N N . VAL B 1 217 ? -13.590 -15.022 45.414 1.00 9.30 205 VAL B N 1
ATOM 8554 C CA . VAL B 1 217 ? -14.526 -15.960 46.035 1.00 12.16 205 VAL B CA 1
ATOM 8555 C C . VAL B 1 217 ? -14.795 -17.160 45.134 1.00 9.36 205 VAL B C 1
ATOM 8556 O O . VAL B 1 217 ? -14.796 -18.306 45.587 1.00 9.32 205 VAL B O 1
ATOM 8569 N N . THR B 1 218 ? -15.066 -16.911 43.853 1.00 8.91 206 THR B N 1
ATOM 8570 C CA . THR B 1 218 ? -15.598 -17.964 42.991 1.00 8.19 206 THR B CA 1
ATOM 8571 C C . THR B 1 218 ? -14.526 -18.819 42.339 1.00 8.36 206 THR B C 1
ATOM 8572 O O . THR B 1 218 ? -14.813 -19.968 41.967 1.00 8.44 206 THR B O 1
ATOM 8583 N N . HIS B 1 219 ? -13.308 -18.282 42.172 1.00 8.63 207 HIS B N 1
ATOM 8584 C CA . HIS B 1 219 ? -12.248 -18.972 41.444 1.00 8.92 207 HIS B CA 1
ATOM 8585 C C . HIS B 1 219 ? -10.955 -19.047 42.246 1.00 11.32 207 HIS B C 1
ATOM 8586 O O . HIS B 1 219 ? -9.879 -19.253 41.668 1.00 12.70 207 HIS B O 1
ATOM 8600 N N . TYR B 1 220 ? -11.035 -18.906 43.567 1.00 10.95 208 TYR B N 1
ATOM 8601 C CA . TYR B 1 220 ? -9.868 -19.091 44.423 1.00 10.57 208 TYR B CA 1
ATOM 8602 C C . TYR B 1 220 ? -9.223 -20.446 44.155 1.00 14.39 208 TYR B C 1
ATOM 8603 O O . TYR B 1 220 ? -9.888 -21.490 44.169 1.00 12.72 208 TYR B O 1
ATOM 8621 N N . LYS B 1 221 ? -7.920 -20.413 43.851 1.00 11.64 209 LYS B N 1
ATOM 8622 C CA . LYS B 1 221 ? -7.104 -21.588 43.569 1.00 12.36 209 LYS B CA 1
ATOM 8623 C C . LYS B 1 221 ? -7.592 -22.389 42.364 1.00 12.08 209 LYS B C 1
ATOM 8624 O O . LYS B 1 221 ? -7.213 -23.552 42.200 1.00 13.31 209 LYS B O 1
ATOM 8643 N N . ALA B 1 222 ? -8.359 -21.771 41.475 1.00 11.28 210 ALA B N 1
ATOM 8644 C CA . ALA B 1 222 ? -8.749 -22.437 40.230 1.00 12.77 210 ALA B CA 1
ATOM 8645 C C . ALA B 1 222 ? -7.523 -22.645 39.340 1.00 16.21 210 ALA B C 1
ATOM 8646 O O . ALA B 1 222 ? -6.718 -21.732 39.153 1.00 13.51 210 ALA B O 1
ATOM 8653 N N . GLU B 1 223 ? -7.371 -23.857 38.812 1.00 13.49 211 GLU B N 1
ATOM 8654 C CA . GLU B 1 223 ? -6.164 -24.216 38.067 1.00 17.95 211 GLU B CA 1
ATOM 8655 C C . GLU B 1 223 ? -6.163 -23.669 36.646 1.00 17.98 211 GLU B C 1
ATOM 8656 O O . GLU B 1 223 ? -5.085 -23.482 36.056 1.00 19.96 211 GLU B O 1
ATOM 8668 N N . TRP B 1 224 ? -7.339 -23.456 36.071 1.00 14.50 212 TRP B N 1
ATOM 8669 C CA . TRP B 1 224 ? -7.505 -23.099 34.666 1.00 16.80 212 TRP B CA 1
ATOM 8670 C C . TRP B 1 224 ? -7.566 -21.595 34.435 1.00 16.41 212 TRP B C 1
ATOM 8671 O O . TRP B 1 224 ? -7.817 -21.162 33.306 1.00 18.88 212 TRP B O 1
ATOM 8692 N N . VAL B 1 225 ? -7.382 -20.789 35.479 1.00 16.21 213 VAL B N 1
ATOM 8693 C CA . VAL B 1 225 ? -7.163 -19.358 35.336 1.00 19.82 213 VAL B CA 1
ATOM 8694 C C . VAL B 1 225 ? -5.910 -19.021 36.137 1.00 16.06 213 VAL B C 1
ATOM 8695 O O . VAL B 1 225 ? -5.436 -19.814 36.959 1.00 15.34 213 VAL B O 1
ATOM 8708 N N . ASP B 1 226 ? -5.348 -17.844 35.864 1.00 17.14 214 ASP B N 1
ATOM 8709 C CA . ASP B 1 226 ? -4.164 -17.375 36.585 1.00 18.17 214 ASP B CA 1
ATOM 8710 C C . ASP B 1 226 ? -4.601 -16.829 37.941 1.00 15.64 214 ASP B C 1
ATOM 8711 O O . ASP B 1 226 ? -4.852 -15.635 38.107 1.00 17.85 214 ASP B O 1
ATOM 8720 N N . SER B 1 227 ? -4.654 -17.718 38.940 1.00 15.85 215 SER B N 1
ATOM 8721 C CA . SER B 1 227 ? -5.228 -17.413 40.245 1.00 15.83 215 SER B CA 1
ATOM 8722 C C . SER B 1 227 ? -4.186 -17.294 41.351 1.00 16.62 215 SER B C 1
ATOM 8723 O O . SER B 1 227 ? -4.543 -17.025 42.507 1.00 14.86 215 SER B O 1
ATOM 8731 N N . LYS B 1 228 ? -2.911 -17.483 41.031 1.00 14.25 216 LYS B N 1
ATOM 8732 C CA . LYS B 1 228 ? -1.905 -17.648 42.070 1.00 17.57 216 LYS B CA 1
ATOM 8733 C C . LYS B 1 228 ? -1.845 -16.455 43.012 1.00 17.56 216 LYS B C 1
ATOM 8734 O O . LYS B 1 228 ? -1.485 -16.614 44.183 1.00 21.16 216 LYS B O 1
ATOM 8753 N N . ASP B 1 229 ? -2.196 -15.261 42.541 1.00 17.87 217 ASP B N 1
ATOM 8754 C CA . ASP B 1 229 ? -2.100 -14.054 43.348 1.00 18.12 217 ASP B CA 1
ATOM 8755 C C . ASP B 1 229 ? -3.439 -13.568 43.878 1.00 16.35 217 ASP B C 1
ATOM 8756 O O . ASP B 1 229 ? -3.498 -12.477 44.462 1.00 13.93 217 ASP B O 1
ATOM 8765 N N . PHE B 1 230 ? -4.510 -14.351 43.714 1.00 17.96 218 PHE B N 1
ATOM 8766 C CA . PHE B 1 230 ? -5.793 -13.957 44.272 1.00 14.72 218 PHE B CA 1
ATOM 8767 C C . PHE B 1 230 ? -5.666 -13.832 45.791 1.00 16.67 218 PHE B C 1
ATOM 8768 O O . PHE B 1 230 ? -4.991 -14.651 46.434 1.00 18.56 218 PHE B O 1
ATOM 8785 N N . PRO B 1 231 ? -6.289 -12.828 46.396 1.00 13.35 219 PRO B N 1
ATOM 8786 C CA . PRO B 1 231 ? -6.308 -12.740 47.855 1.00 15.35 219 PRO B CA 1
ATOM 8787 C C . PRO B 1 231 ? -7.215 -13.796 48.456 1.00 18.60 219 PRO B C 1
ATOM 8788 O O . PRO B 1 231 ? -8.094 -14.356 47.793 1.00 13.71 219 PRO B O 1
ATOM 8799 N N . VAL B 1 232 ? -6.991 -14.052 49.735 1.00 17.73 220 VAL B N 1
ATOM 8800 C CA . VAL B 1 232 ? -7.809 -14.991 50.507 1.00 15.53 220 VAL B CA 1
ATOM 8801 C C . VAL B 1 232 ? -9.270 -14.577 50.372 1.00 15.55 220 VAL B C 1
ATOM 8802 O O . VAL B 1 232 ? -9.584 -13.383 50.448 1.00 15.38 220 VAL B O 1
ATOM 8815 N N . PRO B 1 233 ? -10.196 -15.519 50.181 1.00 14.55 221 PRO B N 1
ATOM 8816 C CA . PRO B 1 233 ? -11.595 -15.125 49.959 1.00 16.06 221 PRO B CA 1
ATOM 8817 C C . PRO B 1 233 ? -12.194 -14.432 51.171 1.00 15.13 221 PRO B C 1
ATOM 8818 O O . PRO B 1 233 ? -12.016 -14.862 52.315 1.00 14.94 221 PRO B O 1
ATOM 8829 N N . GLU B 1 234 ? -12.938 -13.360 50.900 1.00 12.30 222 GLU B N 1
ATOM 8830 C CA . GLU B 1 234 ? -13.818 -12.795 51.908 1.00 15.75 222 GLU B CA 1
ATOM 8831 C C . GLU B 1 234 ? -15.031 -12.213 51.198 1.00 12.14 222 GLU B C 1
ATOM 8832 O O . GLU B 1 234 ? -14.999 -11.931 50.000 1.00 14.56 222 GLU B O 1
ATOM 8844 N N . TRP B 1 235 ? -16.120 -12.074 51.953 1.00 15.74 223 TRP B N 1
ATOM 8845 C CA . TRP B 1 235 ? -17.337 -11.496 51.422 1.00 12.22 223 TRP B CA 1
ATOM 8846 C C . TRP B 1 235 ? -18.051 -10.862 52.611 1.00 13.82 223 TRP B C 1
ATOM 8847 O O . TRP B 1 235 ? -18.238 -11.537 53.635 1.00 15.31 223 TRP B O 1
ATOM 8868 N N . PRO B 1 236 ? -18.464 -9.592 52.521 1.00 16.30 224 PRO B N 1
ATOM 8869 C CA . PRO B 1 236 ? -18.283 -8.669 51.393 1.00 12.86 224 PRO B CA 1
ATOM 8870 C C . PRO B 1 236 ? -16.831 -8.260 51.238 1.00 15.63 224 PRO B C 1
ATOM 8871 O O . PRO B 1 236 ? -15.955 -8.774 51.943 1.00 14.99 224 PRO B O 1
ATOM 8882 N N . ASN B 1 237 ? -16.588 -7.319 50.328 1.00 14.49 225 ASN B N 1
ATOM 8883 C CA . ASN B 1 237 ? -15.246 -6.866 49.995 1.00 13.90 225 ASN B CA 1
ATOM 8884 C C . ASN B 1 237 ? -14.442 -7.968 49.322 1.00 16.07 225 ASN B C 1
ATOM 8885 O O . ASN B 1 237 ? -13.224 -8.065 49.506 1.00 17.17 225 ASN B O 1
ATOM 8896 N N . GLY B 1 238 ? -15.112 -8.799 48.530 1.00 14.01 226 GLY B N 1
ATOM 8897 C CA . GLY B 1 238 ? -14.405 -9.719 47.662 1.00 10.68 226 GLY B CA 1
ATOM 8898 C C . GLY B 1 238 ? -13.695 -9.003 46.525 1.00 12.02 226 GLY B C 1
ATOM 8899 O O . GLY B 1 238 ? -14.029 -7.897 46.131 1.00 14.97 226 GLY B O 1
ATOM 8903 N N . TRP B 1 239 ? -12.692 -9.664 45.973 1.00 11.26 227 TRP B N 1
ATOM 8904 C CA . TRP B 1 239 ? -11.773 -9.029 45.029 1.00 11.26 227 TRP B CA 1
ATOM 8905 C C . TRP B 1 239 ? -11.975 -9.613 43.639 1.00 9.75 227 TRP B C 1
ATOM 8906 O O . TRP B 1 239 ? -12.072 -10.819 43.475 1.00 10.01 227 TRP B O 1
ATOM 8927 N N . HIS B 1 240 ? -12.011 -8.742 42.631 1.00 10.77 228 HIS B N 1
ATOM 8928 C CA . HIS B 1 240 ? -12.243 -9.166 41.249 1.00 11.89 228 HIS B CA 1
ATOM 8929 C C . HIS B 1 240 ? -11.357 -8.329 40.329 1.00 12.11 228 HIS B C 1
ATOM 8930 O O . HIS B 1 240 ? -11.655 -7.164 40.070 1.00 13.33 228 HIS B O 1
ATOM 8944 N N . PHE B 1 241 ? -10.264 -8.915 39.852 1.00 12.86 229 PHE B N 1
ATOM 8945 C CA . PHE B 1 241 ? -9.355 -8.210 38.928 1.00 12.64 229 PHE B CA 1
ATOM 8946 C C . PHE B 1 241 ? -9.061 -6.781 39.413 1.00 21.43 229 PHE B C 1
ATOM 8947 O O . PHE B 1 241 ? -9.181 -5.804 38.669 1.00 18.15 229 PHE B O 1
ATOM 8964 N N . GLY B 1 242 ? -8.690 -6.664 40.696 1.00 14.89 230 GLY B N 1
ATOM 8965 C CA . GLY B 1 242 ? -8.240 -5.417 41.290 1.00 17.57 230 GLY B CA 1
ATOM 8966 C C . GLY B 1 242 ? -9.296 -4.558 41.961 1.00 13.60 230 GLY B C 1
ATOM 8967 O O . GLY B 1 242 ? -8.937 -3.589 42.642 1.00 15.96 230 GLY B O 1
ATOM 8971 N N . GLU B 1 243 ? -10.580 -4.852 41.762 1.00 12.87 231 GLU B N 1
ATOM 8972 C CA . GLU B 1 243 ? -11.672 -4.086 42.336 1.00 11.65 231 GLU B CA 1
ATOM 8973 C C . GLU B 1 243 ? -12.328 -4.884 43.450 1.00 12.37 231 GLU B C 1
ATOM 8974 O O . GLU B 1 243 ? -12.351 -6.117 43.423 1.00 10.95 231 GLU B O 1
ATOM 8986 N N . TYR B 1 244 ? -12.872 -4.167 44.428 1.00 12.64 232 TYR B N 1
ATOM 8987 C CA . TYR B 1 244 ? -13.552 -4.804 45.545 1.00 11.96 232 TYR B CA 1
ATOM 8988 C C . TYR B 1 244 ? -15.059 -4.720 45.371 1.00 11.76 232 TYR B C 1
ATOM 8989 O O . TYR B 1 244 ? -15.601 -3.690 44.941 1.00 15.99 232 TYR B O 1
ATOM 9007 N N . TRP B 1 245 ? -15.724 -5.819 45.689 1.00 11.88 233 TRP B N 1
ATOM 9008 C CA . TRP B 1 245 ? -17.148 -5.966 45.426 1.00 10.65 233 TRP B CA 1
ATOM 9009 C C . TRP B 1 245 ? -17.933 -6.225 46.697 1.00 13.89 233 TRP B C 1
ATOM 9010 O O . TRP B 1 245 ? -17.452 -6.857 47.648 1.00 14.11 233 TRP B O 1
ATOM 9031 N N . ASN B 1 246 ? -19.162 -5.715 46.693 1.00 14.44 234 ASN B N 1
ATOM 9032 C CA . ASN B 1 246 ? -20.135 -5.983 47.730 1.00 14.24 234 ASN B CA 1
ATOM 9033 C C . ASN B 1 246 ? -21.501 -6.145 47.062 1.00 12.83 234 ASN B C 1
ATOM 9034 O O . ASN B 1 246 ? -21.632 -6.154 45.834 1.00 10.90 234 ASN B O 1
ATOM 9045 N N . ARG B 1 247 ? -22.530 -6.256 47.891 1.00 13.57 235 ARG B N 1
ATOM 9046 C CA . ARG B 1 247 ? -23.872 -6.496 47.377 1.00 12.65 235 ARG B CA 1
ATOM 9047 C C . ARG B 1 247 ? -24.379 -5.318 46.553 1.00 12.39 235 ARG B C 1
ATOM 9048 O O . ARG B 1 247 ? -25.129 -5.496 45.583 1.00 13.24 235 ARG B O 1
ATOM 9069 N N . GLU B 1 248 ? -24.024 -4.109 46.956 1.00 12.92 236 GLU B N 1
ATOM 9070 C CA . GLU B 1 248 ? -24.499 -2.933 46.240 1.00 14.01 236 GLU B CA 1
ATOM 9071 C C . GLU B 1 248 ? -23.878 -2.860 44.851 1.00 14.55 236 GLU B C 1
ATOM 9072 O O . GLU B 1 248 ? -24.561 -2.524 43.877 1.00 13.62 236 GLU B O 1
ATOM 9084 N N . LYS B 1 249 ? -22.592 -3.202 44.742 1.00 12.10 237 LYS B N 1
ATOM 9085 C CA . LYS B 1 249 ? -21.940 -3.230 43.435 1.00 11.49 237 LYS B CA 1
ATOM 9086 C C . LYS B 1 249 ? -22.514 -4.334 42.550 1.00 10.65 237 LYS B C 1
ATOM 9087 O O . LYS B 1 249 ? -22.666 -4.139 41.341 1.00 11.29 237 LYS B O 1
ATOM 9091 N N . LEU B 1 250 ? -22.811 -5.510 43.120 1.00 10.29 238 LEU B N 1
ATOM 9092 C CA . LEU B 1 250 ? -23.500 -6.537 42.335 1.00 9.68 238 LEU B CA 1
ATOM 9093 C C . LEU B 1 250 ? -24.843 -6.010 41.822 1.00 10.04 238 LEU B C 1
ATOM 9094 O O . LEU B 1 250 ? -25.198 -6.215 40.656 1.00 10.95 238 LEU B O 1
ATOM 9110 N N . LEU B 1 251 ? -25.621 -5.373 42.702 1.00 11.09 239 LEU B N 1
ATOM 9111 C CA . LEU B 1 251 ? -26.906 -4.813 42.285 1.00 11.37 239 LEU B CA 1
ATOM 9112 C C . LEU B 1 251 ? -26.739 -3.851 41.112 1.00 12.93 239 LEU B C 1
ATOM 9113 O O . LEU B 1 251 ? -27.455 -3.944 40.112 1.00 12.05 239 LEU B O 1
ATOM 9129 N N . GLU B 1 252 ? -25.792 -2.912 41.225 1.00 12.65 240 GLU B N 1
ATOM 9130 C CA . GLU B 1 252 ? -25.558 -1.951 40.149 1.00 12.71 240 GLU B CA 1
ATOM 9131 C C . GLU B 1 252 ? -25.238 -2.671 38.847 1.00 12.77 240 GLU B C 1
ATOM 9132 O O . GLU B 1 252 ? -25.757 -2.317 37.772 1.00 15.01 240 GLU B O 1
ATOM 9144 N N . HIS B 1 253 ? -24.402 -3.699 38.931 1.00 11.52 241 HIS B N 1
ATOM 9145 C CA . HIS B 1 253 ? -24.001 -4.455 37.751 1.00 14.56 241 HIS B CA 1
ATOM 9146 C C . HIS B 1 253 ? -25.196 -5.114 37.066 1.00 12.44 241 HIS B C 1
ATOM 9147 O O . HIS B 1 253 ? -25.366 -4.986 35.852 1.00 12.58 241 HIS B O 1
ATOM 9161 N N . TYR B 1 254 ? -26.013 -5.870 37.820 1.00 9.64 242 TYR B N 1
ATOM 9162 C CA . TYR B 1 254 ? -27.141 -6.567 37.189 1.00 10.41 242 TYR B CA 1
ATOM 9163 C C . TYR B 1 254 ? -28.293 -5.629 36.830 1.00 13.19 242 TYR B C 1
ATOM 9164 O O . TYR B 1 254 ? -29.094 -5.963 35.935 1.00 12.29 242 TYR B O 1
ATOM 9182 N N . LEU B 1 255 ? -28.372 -4.455 37.454 1.00 12.64 243 LEU B N 1
ATOM 9183 C CA . LEU B 1 255 ? -29.324 -3.446 36.999 1.00 11.81 243 LEU B CA 1
ATOM 9184 C C . LEU B 1 255 ? -29.017 -3.000 35.575 1.00 14.34 243 LEU B C 1
ATOM 9185 O O . LEU B 1 255 ? -29.940 -2.783 34.775 1.00 17.07 243 LEU B O 1
ATOM 9201 N N . THR B 1 256 ? -27.735 -2.866 35.226 1.00 16.80 244 THR B N 1
ATOM 9202 C CA A THR B 1 256 ? -27.419 -2.522 33.845 0.50 19.17 244 THR B CA 1
ATOM 9203 C CA B THR B 1 256 ? -27.392 -2.534 33.845 0.50 18.50 244 THR B CA 1
ATOM 9204 C C . THR B 1 256 ? -27.878 -3.621 32.901 1.00 17.85 244 THR B C 1
ATOM 9205 O O . THR B 1 256 ? -28.289 -3.334 31.770 1.00 20.45 244 THR B O 1
ATOM 9226 N N . TRP B 1 257 ? -27.848 -4.871 33.356 1.00 12.54 245 TRP B N 1
ATOM 9227 C CA . TRP B 1 257 ? -28.262 -5.986 32.516 1.00 11.68 245 TRP B CA 1
ATOM 9228 C C . TRP B 1 257 ? -29.755 -5.943 32.229 1.00 14.71 245 TRP B C 1
ATOM 9229 O O . TRP B 1 257 ? -30.175 -6.099 31.079 1.00 14.04 245 TRP B O 1
ATOM 9250 N N . ILE B 1 258 ? -30.587 -5.755 33.259 1.00 13.27 246 ILE B N 1
ATOM 9251 C CA . ILE B 1 258 ? -32.023 -5.848 33.027 1.00 11.43 246 ILE B CA 1
ATOM 9252 C C . ILE B 1 258 ? -32.579 -4.639 32.283 1.00 12.38 246 ILE B C 1
ATOM 9253 O O . ILE B 1 258 ? -33.767 -4.635 31.935 1.00 15.44 246 ILE B O 1
ATOM 9269 N N . LYS B 1 259 ? -31.763 -3.605 32.040 1.00 13.44 247 LYS B N 1
ATOM 9270 C CA . LYS B 1 259 ? -32.171 -2.538 31.127 1.00 13.60 247 LYS B CA 1
ATOM 9271 C C . LYS B 1 259 ? -32.515 -3.072 29.740 1.00 15.91 247 LYS B C 1
ATOM 927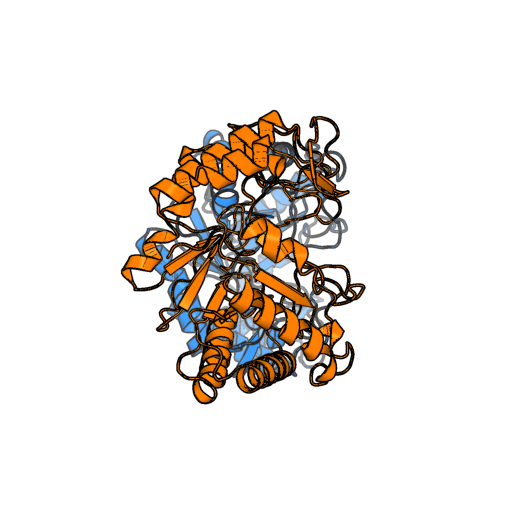2 O O . LYS B 1 259 ? -33.265 -2.425 29.003 1.00 14.54 247 LYS B O 1
ATOM 9282 N N . LEU B 1 260 ? -31.969 -4.233 29.365 1.00 14.64 248 LEU B N 1
ATOM 9283 C CA . LEU B 1 260 ? -32.292 -4.838 28.080 1.00 12.76 248 LEU B CA 1
ATOM 9284 C C . LEU B 1 260 ? -33.770 -5.149 27.953 1.00 13.32 248 LEU B C 1
ATOM 9285 O O . LEU B 1 260 ? -34.281 -5.245 26.835 1.00 13.81 248 LEU B O 1
ATOM 9301 N N . ARG B 1 261 ? -34.463 -5.320 29.084 1.00 13.35 249 ARG B N 1
ATOM 9302 C CA . ARG B 1 261 ? -35.892 -5.600 29.025 1.00 14.03 249 ARG B CA 1
ATOM 9303 C C . ARG B 1 261 ? -36.665 -4.438 28.422 1.00 16.11 249 ARG B C 1
ATOM 9304 O O . ARG B 1 261 ? -37.762 -4.636 27.892 1.00 18.48 249 ARG B O 1
ATOM 9325 N N . GLN B 1 262 ? -36.138 -3.218 28.535 1.00 15.71 250 GLN B N 1
ATOM 9326 C CA . GLN B 1 262 ? -36.796 -2.063 27.946 1.00 17.04 250 GLN B CA 1
ATOM 9327 C C . GLN B 1 262 ? -36.931 -2.208 26.440 1.00 17.40 250 GLN B C 1
ATOM 9328 O O . GLN B 1 262 ? -37.806 -1.563 25.837 1.00 18.62 250 GLN B O 1
ATOM 9342 N N . LYS B 1 263 ? -36.074 -3.016 25.828 1.00 16.49 251 LYS B N 1
ATOM 9343 C CA . LYS B 1 263 ? -36.109 -3.307 24.405 1.00 19.73 251 LYS B CA 1
ATOM 9344 C C . LYS B 1 263 ? -36.778 -4.641 24.087 1.00 16.48 251 LYS B C 1
ATOM 9345 O O . LYS B 1 263 ? -36.775 -5.055 22.927 1.00 21.19 251 LYS B O 1
ATOM 9364 N N . GLY B 1 264 ? -37.347 -5.324 25.073 1.00 17.50 252 GLY B N 1
ATOM 9365 C CA . GLY B 1 264 ? -37.963 -6.616 24.824 1.00 16.35 252 GLY B CA 1
ATOM 9366 C C . GLY B 1 264 ? -37.034 -7.813 24.895 1.00 18.49 252 GLY B C 1
ATOM 9367 O O . GLY B 1 264 ? -37.374 -8.889 24.393 1.00 24.88 252 GLY B O 1
ATOM 9371 N N . ILE B 1 265 ? -35.870 -7.669 25.502 1.00 18.49 253 ILE B N 1
ATOM 9372 C CA . ILE B 1 265 ? -34.891 -8.737 25.583 1.00 17.19 253 ILE B CA 1
ATOM 9373 C C . ILE B 1 265 ? -34.833 -9.205 27.033 1.00 15.27 253 ILE B C 1
ATOM 9374 O O . ILE B 1 265 ? -34.539 -8.416 27.936 1.00 16.74 253 ILE B O 1
ATOM 9390 N N . GLU B 1 266 ? -35.102 -10.478 27.253 1.00 17.62 254 GLU B N 1
ATOM 9391 C CA . GLU B 1 266 ? -35.014 -11.005 28.600 1.00 15.83 254 GLU B CA 1
ATOM 9392 C C . GLU B 1 266 ? -33.567 -11.331 28.943 1.00 16.15 254 GLU B C 1
ATOM 9393 O O . GLU B 1 266 ? -32.706 -11.492 28.066 1.00 12.42 254 GLU B O 1
ATOM 9405 N N . VAL B 1 267 ? -33.308 -11.414 30.235 1.00 12.85 255 VAL B N 1
ATOM 9406 C CA . VAL B 1 267 ? -31.968 -11.654 30.766 1.00 10.82 255 VAL B CA 1
ATOM 9407 C C . VAL B 1 267 ? -31.989 -12.850 31.706 1.00 12.76 255 VAL B C 1
ATOM 9408 O O . VAL B 1 267 ? -32.940 -13.057 32.461 1.00 15.11 255 VAL B O 1
ATOM 9421 N N . PHE B 1 268 ? -30.894 -13.606 31.700 1.00 9.56 256 PHE B N 1
ATOM 9422 C CA . PHE B 1 268 ? -30.765 -14.857 32.442 1.00 9.96 256 PHE B CA 1
ATOM 9423 C C . PHE B 1 268 ? -29.295 -15.024 32.816 1.00 9.47 256 PHE B C 1
ATOM 9424 O O . PHE B 1 268 ? -28.418 -14.654 32.054 1.00 12.20 256 PHE B O 1
ATOM 9441 N N . CYS B 1 269 ? -29.020 -15.606 33.986 1.00 7.91 257 CYS B N 1
ATOM 9442 C CA . CYS B 1 269 ? -27.640 -15.828 34.405 1.00 7.84 257 CYS B CA 1
ATOM 9443 C C . CYS B 1 269 ? -27.294 -17.277 34.076 1.00 8.81 257 CYS B C 1
ATOM 9444 O O . CYS B 1 269 ? -27.621 -18.194 34.832 1.00 9.15 257 CYS B O 1
ATOM 9452 N N . GLY B 1 270 ? -26.590 -17.471 32.959 1.00 9.75 258 GLY B N 1
ATOM 9453 C CA . GLY B 1 270 ? -26.394 -18.791 32.411 1.00 7.05 258 GLY B CA 1
ATOM 9454 C C . GLY B 1 270 ? -25.402 -19.652 33.166 1.00 9.95 258 GLY B C 1
ATOM 9455 O O . GLY B 1 270 ? -25.450 -20.887 33.052 1.00 8.86 258 GLY B O 1
ATOM 9459 N N . GLU B 1 271 ? -24.486 -19.031 33.899 1.00 8.76 259 GLU B N 1
ATOM 9460 C CA . GLU B 1 271 ? -23.561 -19.762 34.759 1.00 8.29 259 GLU B CA 1
ATOM 9461 C C . GLU B 1 271 ? -23.283 -18.930 36.002 1.00 7.33 259 GLU B C 1
ATOM 9462 O O . GLU B 1 271 ? -23.053 -17.718 35.905 1.00 9.08 259 GLU B O 1
ATOM 9474 N N . MET B 1 272 ? -23.225 -19.595 37.143 1.00 7.77 260 MET B N 1
ATOM 9475 C CA . MET B 1 272 ? -22.856 -18.930 38.382 1.00 8.35 260 MET B CA 1
ATOM 9476 C C . MET B 1 272 ? -22.268 -19.963 39.327 1.00 8.12 260 MET B C 1
ATOM 9477 O O . MET B 1 272 ? -22.477 -21.160 39.164 1.00 8.98 260 MET B O 1
ATOM 9491 N N . GLY B 1 273 ? -21.552 -19.476 40.354 1.00 7.53 261 GLY B N 1
ATOM 9492 C CA . GLY B 1 273 ? -21.152 -20.341 41.436 1.00 8.23 261 GLY B CA 1
ATOM 9493 C C . GLY B 1 273 ? -19.724 -20.138 41.881 1.00 10.95 261 GLY B C 1
ATOM 9494 O O . GLY B 1 273 ? -19.012 -19.246 41.398 1.00 8.74 261 GLY B O 1
ATOM 9498 N N . ALA B 1 274 ? -19.304 -20.969 42.830 1.00 7.22 262 ALA B N 1
ATOM 9499 C CA . ALA B 1 274 ? -17.974 -20.876 43.396 1.00 8.19 262 ALA B CA 1
ATOM 9500 C C . ALA B 1 274 ? -17.298 -22.237 43.428 1.00 8.04 262 ALA B C 1
ATOM 9501 O O . ALA B 1 274 ? -17.938 -23.266 43.692 1.00 9.28 262 ALA B O 1
ATOM 9508 N N . TYR B 1 275 ? -15.988 -22.214 43.197 1.00 11.17 263 TYR B N 1
ATOM 9509 C CA . TYR B 1 275 ? -15.130 -23.390 43.223 1.00 9.12 263 TYR B CA 1
ATOM 9510 C C . TYR B 1 275 ? -14.952 -23.891 44.665 1.00 8.27 263 TYR B C 1
ATOM 9511 O O . TYR B 1 275 ? -15.415 -23.285 45.633 1.00 8.95 263 TYR B O 1
ATOM 9529 N N . ASN B 1 276 ? -14.296 -25.046 44.801 1.00 12.47 264 ASN B N 1
ATOM 9530 C CA . ASN B 1 276 ? -14.404 -25.835 46.017 1.00 8.30 264 ASN B CA 1
ATOM 9531 C C . ASN B 1 276 ? -13.237 -25.655 46.981 1.00 10.84 264 ASN B C 1
ATOM 9532 O O . ASN B 1 276 ? -13.123 -26.436 47.924 1.00 13.52 264 ASN B O 1
ATOM 9543 N N . LYS B 1 277 ? -12.390 -24.645 46.781 1.00 9.16 265 LYS B N 1
ATOM 9544 C CA . LYS B 1 277 ? -11.317 -24.314 47.710 1.00 9.85 265 LYS B CA 1
ATOM 9545 C C . LYS B 1 277 ? -11.637 -23.082 48.552 1.00 12.05 265 LYS B C 1
ATOM 9546 O O . LYS B 1 277 ? -10.827 -22.692 49.397 1.00 13.97 265 LYS B O 1
ATOM 9565 N N . THR B 1 278 ? -12.766 -22.464 48.322 1.00 12.74 266 THR B N 1
ATOM 9566 C CA . THR B 1 278 ? -13.199 -21.310 49.096 1.00 11.75 266 THR B CA 1
ATOM 9567 C C . THR B 1 278 ? -13.955 -21.779 50.329 1.00 13.73 266 THR B C 1
ATOM 9568 O O . THR B 1 278 ? -14.861 -22.618 50.202 1.00 12.76 266 THR B O 1
ATOM 9579 N N . PRO B 1 279 ? -13.637 -21.266 51.519 1.00 10.62 267 PRO B N 1
ATOM 9580 C CA . PRO B 1 279 ? -14.363 -21.684 52.724 1.00 12.72 267 PRO B CA 1
ATOM 9581 C C . PRO B 1 279 ? -15.871 -21.565 52.549 1.00 13.72 267 PRO B C 1
ATOM 9582 O O . PRO B 1 279 ? -16.376 -20.600 51.966 1.00 12.30 267 PRO B O 1
ATOM 9593 N N . HIS B 1 280 ? -16.573 -22.562 53.088 1.00 12.44 268 HIS B N 1
ATOM 9594 C CA . HIS B 1 280 ? -18.004 -22.721 52.810 1.00 11.48 268 HIS B CA 1
ATOM 9595 C C . HIS B 1 280 ? -18.798 -21.510 53.274 1.00 14.07 268 HIS B C 1
ATOM 9596 O O . HIS B 1 280 ? -19.759 -21.101 52.616 1.00 10.41 268 HIS B O 1
ATOM 9610 N N . ASP B 1 281 ? -18.433 -20.946 54.425 1.00 15.96 269 ASP B N 1
ATOM 9611 C CA . ASP B 1 281 ? -19.208 -19.831 54.960 1.00 16.08 269 ASP B CA 1
ATOM 9612 C C . ASP B 1 281 ? -19.115 -18.634 54.028 1.00 13.28 269 ASP B C 1
ATOM 9613 O O . ASP B 1 281 ? -20.103 -17.926 53.807 1.00 13.97 269 ASP B O 1
ATOM 9622 N N . VAL B 1 282 ? -17.941 -18.410 53.447 1.00 12.57 270 VAL B N 1
ATOM 9623 C CA . VAL B 1 282 ? -17.793 -17.329 52.475 1.00 11.99 270 VAL B CA 1
ATOM 9624 C C . VAL B 1 282 ? -18.649 -17.596 51.239 1.00 10.13 270 VAL B C 1
ATOM 9625 O O . VAL B 1 282 ? -19.346 -16.705 50.728 1.00 11.15 270 VAL B O 1
ATOM 9638 N N . VAL B 1 283 ? -18.606 -18.830 50.724 1.00 9.71 271 VAL B N 1
ATOM 9639 C CA . VAL B 1 283 ? -19.419 -19.164 49.562 1.00 8.98 271 VAL B CA 1
ATOM 9640 C C . VAL B 1 283 ? -20.887 -18.873 49.841 1.00 11.09 271 VAL B C 1
ATOM 9641 O O . VAL B 1 283 ? -21.574 -18.228 49.049 1.00 8.92 271 VAL B O 1
ATOM 9654 N N . LEU B 1 284 ? -21.386 -19.335 50.984 1.00 14.55 272 LEU B N 1
ATOM 9655 C CA . LEU B 1 284 ? -22.823 -19.210 51.231 1.00 10.47 272 LEU B CA 1
ATOM 9656 C C . LEU B 1 284 ? -23.235 -17.757 51.449 1.00 14.08 272 LEU B C 1
ATOM 9657 O O . LEU B 1 284 ? -24.347 -17.359 51.080 1.00 14.29 272 LEU B O 1
ATOM 9673 N N . LYS B 1 285 ? -22.393 -16.960 52.101 1.00 10.58 273 LYS B N 1
ATOM 9674 C CA . LYS B 1 285 ? -22.721 -15.552 52.268 1.00 11.09 273 LYS B CA 1
ATOM 9675 C C . LYS B 1 285 ? -22.787 -14.852 50.920 1.00 14.24 273 LYS B C 1
ATOM 9676 O O . LYS B 1 285 ? -23.714 -14.084 50.643 1.00 10.84 273 LYS B O 1
ATOM 9686 N N . TRP B 1 286 ? -21.782 -15.096 50.071 1.00 10.43 274 TRP B N 1
ATOM 9687 C CA . TRP B 1 286 ? -21.747 -14.467 48.756 1.00 11.88 274 TRP B CA 1
ATOM 9688 C C . TRP B 1 286 ? -22.928 -14.933 47.912 1.00 10.34 274 TRP B C 1
ATOM 9689 O O . TRP B 1 286 ? -23.627 -14.124 47.283 1.00 9.41 274 TRP B O 1
ATOM 9710 N N . LEU B 1 287 ? -23.163 -16.246 47.884 1.00 12.52 275 LEU B N 1
ATOM 9711 C CA . LEU B 1 287 ? -24.229 -16.795 47.068 1.00 13.95 275 LEU B CA 1
ATOM 9712 C C . LEU B 1 287 ? -25.591 -16.304 47.534 1.00 9.32 275 LEU B C 1
ATOM 9713 O O . LEU B 1 287 ? -26.468 -16.030 46.701 1.00 11.07 275 LEU B O 1
ATOM 9729 N N . GLU B 1 288 ? -25.794 -16.173 48.847 1.00 9.63 276 GLU B N 1
ATOM 9730 C CA . GLU B 1 288 ? -27.067 -15.625 49.315 1.00 10.23 276 GLU B CA 1
ATOM 9731 C C . GLU B 1 288 ? -27.262 -14.190 48.814 1.00 12.91 276 GLU B C 1
ATOM 9732 O O . GLU B 1 288 ? -28.352 -13.836 48.348 1.00 10.71 276 GLU B O 1
ATOM 9744 N N . ASP B 1 289 ? -26.205 -13.362 48.856 1.00 13.40 277 ASP B N 1
ATOM 9745 C CA . ASP B 1 289 ? -26.349 -12.002 48.336 1.00 14.38 277 ASP B CA 1
ATOM 9746 C C . ASP B 1 289 ? -26.655 -12.022 46.841 1.00 10.43 277 ASP B C 1
ATOM 9747 O O . ASP B 1 289 ? -27.535 -11.296 46.377 1.00 12.73 277 ASP B O 1
ATOM 9756 N N . LEU B 1 290 ? -25.966 -12.863 46.074 1.00 9.71 278 LEU B N 1
ATOM 9757 C CA . LEU B 1 290 ? -26.231 -12.909 44.638 1.00 9.33 278 LEU B CA 1
ATOM 9758 C C . LEU B 1 290 ? -27.675 -13.326 44.369 1.00 10.36 278 LEU B C 1
ATOM 9759 O O . LEU B 1 290 ? -28.348 -12.754 43.506 1.00 10.91 278 LEU B O 1
ATOM 9775 N N . LEU B 1 291 ? -28.160 -14.333 45.095 1.00 9.72 279 LEU B N 1
ATOM 9776 C CA . LEU B 1 291 ? -29.519 -14.804 44.899 1.00 9.93 279 LEU B CA 1
ATOM 9777 C C . LEU B 1 291 ? -30.538 -13.766 45.342 1.00 10.28 279 LEU B C 1
ATOM 9778 O O . LEU B 1 291 ? -31.621 -13.685 44.760 1.00 10.76 279 LEU B O 1
ATOM 9794 N N . GLU B 1 292 ? -30.228 -13.000 46.385 1.00 12.63 280 GLU B N 1
ATOM 9795 C CA . GLU B 1 292 ? -31.109 -11.897 46.774 1.00 15.81 280 GLU B CA 1
ATOM 9796 C C . GLU B 1 292 ? -31.255 -10.889 45.639 1.00 11.74 280 GLU B C 1
ATOM 9797 O O . GLU B 1 292 ? -32.356 -10.369 45.387 1.00 12.98 280 GLU B O 1
ATOM 9809 N N . ILE B 1 293 ? -30.148 -10.588 44.967 1.00 12.52 281 ILE B N 1
ATOM 9810 C CA . ILE B 1 293 ? -30.180 -9.668 43.836 1.00 11.36 281 ILE B CA 1
ATOM 9811 C C . ILE B 1 293 ? -31.001 -10.261 42.704 1.00 11.45 281 ILE B C 1
ATOM 9812 O O . ILE B 1 293 ? -31.854 -9.584 42.116 1.00 12.00 281 ILE B O 1
ATOM 9828 N N . PHE B 1 294 ? -30.750 -11.528 42.374 1.00 10.34 282 PHE B N 1
ATOM 9829 C CA . PHE B 1 294 ? -31.469 -12.171 41.288 1.00 11.22 282 PHE B CA 1
ATOM 9830 C C . PHE B 1 294 ? -32.958 -12.264 41.592 1.00 11.43 282 PHE B C 1
ATOM 9831 O O . PHE B 1 294 ? -33.787 -12.142 40.689 1.00 12.90 282 PHE B O 1
ATOM 9848 N N . LYS B 1 295 ? -33.326 -12.471 42.861 1.00 11.08 283 LYS B N 1
ATOM 9849 C CA . LYS B 1 295 ? -34.748 -12.468 43.174 1.00 12.31 283 LYS B CA 1
ATOM 9850 C C . LYS B 1 295 ? -35.319 -11.066 43.045 1.00 13.00 283 LYS B C 1
ATOM 9851 O O . LYS B 1 295 ? -36.421 -10.881 42.510 1.00 16.92 283 LYS B O 1
ATOM 9870 N N . THR B 1 296 ? -34.581 -10.065 43.518 1.00 15.40 284 THR B N 1
ATOM 9871 C CA . THR B 1 296 ? -35.044 -8.681 43.415 1.00 16.79 284 THR B CA 1
ATOM 9872 C C . THR B 1 296 ? -35.292 -8.294 41.968 1.00 13.63 284 THR B C 1
ATOM 9873 O O . THR B 1 296 ? -36.272 -7.602 41.658 1.00 17.07 284 THR B O 1
ATOM 9884 N N . LEU B 1 297 ? -34.417 -8.724 41.068 1.00 13.22 285 LEU B N 1
ATOM 9885 C CA . LEU B 1 297 ? -34.477 -8.334 39.668 1.00 13.57 285 LEU B CA 1
ATOM 9886 C C . LEU B 1 297 ? -35.094 -9.395 38.773 1.00 13.47 285 LEU B C 1
ATOM 9887 O O . LEU B 1 297 ? -35.111 -9.216 37.550 1.00 12.32 285 LEU B O 1
ATOM 9903 N N . ASN B 1 298 ? -35.610 -10.478 39.350 1.00 12.38 286 ASN B N 1
ATOM 9904 C CA . ASN B 1 298 ? -36.247 -11.580 38.617 1.00 12.00 286 ASN B CA 1
ATOM 9905 C C . ASN B 1 298 ? -35.335 -12.123 37.515 1.00 12.19 286 ASN B C 1
ATOM 9906 O O . ASN B 1 298 ? -35.741 -12.294 36.361 1.00 13.99 286 ASN B O 1
ATOM 9917 N N . ILE B 1 299 ? -34.103 -12.413 37.885 1.00 12.00 287 ILE B N 1
ATOM 9918 C CA . ILE B 1 299 ? -33.120 -12.983 36.974 1.00 9.87 287 ILE B CA 1
ATOM 9919 C C . ILE B 1 299 ? -32.989 -14.461 37.297 1.00 9.36 287 ILE B C 1
ATOM 9920 O O . ILE B 1 299 ? -32.653 -14.827 38.429 1.00 9.21 287 ILE B O 1
ATOM 9936 N N . GLY B 1 300 ? -33.251 -15.308 36.306 1.00 9.18 288 GLY B N 1
ATOM 9937 C CA . GLY B 1 300 ? -33.028 -16.725 36.454 1.00 8.74 288 GLY B CA 1
ATOM 9938 C C . GLY B 1 300 ? -31.559 -17.074 36.507 1.00 10.54 288 GLY B C 1
ATOM 9939 O O . GLY B 1 300 ? -30.683 -16.250 36.255 1.00 10.06 288 GLY B O 1
ATOM 9943 N N . PHE B 1 301 ? -31.273 -18.330 36.843 1.00 8.45 289 PHE B N 1
ATOM 9944 C CA . PHE B 1 301 ? -29.884 -18.708 37.087 1.00 9.95 289 PHE B CA 1
ATOM 9945 C C . PHE B 1 301 ? -29.650 -20.191 36.863 1.00 10.34 289 PHE B C 1
ATOM 9946 O O . PHE B 1 301 ? -30.563 -21.013 36.975 1.00 8.20 289 PHE B O 1
ATOM 9963 N N . ALA B 1 302 ? -28.387 -20.522 36.585 1.00 7.83 290 ALA B N 1
ATOM 9964 C CA . ALA B 1 302 ? -27.927 -21.906 36.500 1.00 9.82 290 ALA B CA 1
ATOM 9965 C C . ALA B 1 302 ? -26.569 -22.024 37.166 1.00 10.31 290 ALA B C 1
ATOM 9966 O O . ALA B 1 302 ? -25.605 -21.363 36.758 1.00 10.15 290 ALA B O 1
ATOM 9973 N N . LEU B 1 303 ? -26.502 -22.856 38.195 1.00 8.15 291 LEU B N 1
ATOM 9974 C CA . LEU B 1 303 ? -25.248 -23.180 38.850 1.00 6.65 291 LEU B CA 1
ATOM 9975 C C . LEU B 1 303 ? -24.358 -23.907 37.848 1.00 6.27 291 LEU B C 1
ATOM 9976 O O . LEU B 1 303 ? -24.842 -24.686 37.020 1.00 7.45 291 LEU B O 1
ATOM 9992 N N . TRP B 1 304 ? -23.051 -23.617 37.880 1.00 8.64 292 TRP B N 1
ATOM 9993 C CA . TRP B 1 304 ? -22.178 -24.183 36.857 1.00 7.13 292 TRP B CA 1
ATOM 9994 C C . TRP B 1 304 ? -22.087 -25.711 36.919 1.00 7.54 292 TRP B C 1
ATOM 9995 O O . TRP B 1 304 ? -21.895 -26.347 35.879 1.00 7.56 292 TRP B O 1
ATOM 10016 N N . ASN B 1 305 ? -22.182 -26.319 38.098 1.00 8.85 293 ASN B N 1
ATOM 10017 C CA . ASN B 1 305 ? -22.265 -27.768 38.191 1.00 6.19 293 ASN B CA 1
ATOM 10018 C C . ASN B 1 305 ? -23.508 -28.171 38.995 1.00 6.43 293 ASN B C 1
ATOM 10019 O O . ASN B 1 305 ? -23.967 -27.425 39.861 1.00 7.84 293 ASN B O 1
ATOM 10030 N N . PHE B 1 306 ? -24.013 -29.365 38.705 1.00 7.06 294 PHE B N 1
ATOM 10031 C CA . PHE B 1 306 ? -24.960 -30.093 39.562 1.00 6.66 294 PHE B CA 1
ATOM 10032 C C . PHE B 1 306 ? -24.121 -30.995 40.463 1.00 6.84 294 PHE B C 1
ATOM 10033 O O . PHE B 1 306 ? -23.944 -30.712 41.649 1.00 8.66 294 PHE B O 1
ATOM 10050 N N . ARG B 1 307 ? -23.571 -32.068 39.890 1.00 7.76 295 ARG B N 1
ATOM 10051 C CA . ARG B 1 307 ? -22.447 -32.788 40.476 1.00 10.16 295 ARG B CA 1
ATOM 10052 C C . ARG B 1 307 ? -21.149 -32.159 39.999 1.00 7.32 295 ARG B C 1
ATOM 10053 O O . ARG B 1 307 ? -20.974 -31.901 38.793 1.00 8.62 295 ARG B O 1
ATOM 10074 N N . GLY B 1 308 ? -20.237 -31.903 40.942 1.00 7.30 296 GLY B N 1
ATOM 10075 C CA . GLY B 1 308 ? -18.931 -31.392 40.606 1.00 9.82 296 GLY B CA 1
ATOM 10076 C C . GLY B 1 308 ? -18.488 -30.289 41.539 1.00 7.09 296 GLY B C 1
ATOM 10077 O O . GLY B 1 308 ? -19.211 -29.863 42.455 1.00 7.01 296 GLY B O 1
ATOM 10081 N N . PRO B 1 309 ? -17.286 -29.769 41.282 1.00 7.76 297 PRO B N 1
ATOM 10082 C CA . PRO B 1 309 ? -16.684 -28.792 42.211 1.00 8.00 297 PRO B CA 1
ATOM 10083 C C . PRO B 1 309 ? -17.500 -27.537 42.435 1.00 10.73 297 PRO B C 1
ATOM 10084 O O . PRO B 1 309 ? -17.434 -26.970 43.538 1.00 10.02 297 PRO B O 1
ATOM 10095 N N . PHE B 1 310 ? -18.219 -27.044 41.425 1.00 9.62 298 PHE B N 1
ATOM 10096 C CA . PHE B 1 310 ? -19.076 -25.873 41.579 1.00 11.24 298 PHE B CA 1
ATOM 10097 C C . PHE B 1 310 ? -20.490 -26.257 41.996 1.00 11.03 298 PHE B C 1
ATOM 10098 O O . PHE B 1 310 ? -21.366 -25.393 42.038 1.00 12.27 298 PHE B O 1
ATOM 10115 N N . GLY B 1 311 ? -20.732 -27.541 42.270 1.00 8.83 299 GLY B N 1
ATOM 10116 C CA . GLY B 1 311 ? -22.076 -28.064 42.389 1.00 6.54 299 GLY B CA 1
ATOM 10117 C C . GLY B 1 311 ? -22.561 -28.180 43.823 1.00 7.55 299 GLY B C 1
ATOM 10118 O O . GLY B 1 311 ? -21.869 -27.874 44.788 1.00 8.50 299 GLY B O 1
ATOM 10122 N N . ILE B 1 312 ? -23.798 -28.688 43.929 1.00 6.96 300 ILE B N 1
ATOM 10123 C CA . ILE B 1 312 ? -24.389 -29.059 45.192 1.00 7.80 300 ILE B CA 1
ATOM 10124 C C . ILE B 1 312 ? -24.095 -30.498 45.577 1.00 9.56 300 ILE B C 1
ATOM 10125 O O . ILE B 1 312 ? -24.311 -30.874 46.740 1.00 8.33 300 ILE B O 1
ATOM 10141 N N . LEU B 1 313 ? -23.623 -31.317 44.632 1.00 8.19 301 LEU B N 1
ATOM 10142 C CA . LEU B 1 313 ? -23.331 -32.729 44.865 1.00 8.55 301 LEU B CA 1
ATOM 10143 C C . LEU B 1 313 ? -21.888 -33.037 44.486 1.00 7.83 301 LEU B C 1
ATOM 10144 O O . LEU B 1 313 ? -21.381 -32.541 43.464 1.00 9.15 301 LEU B O 1
ATOM 10160 N N . ASP B 1 314 ? -21.246 -33.865 45.292 1.00 8.25 302 ASP B N 1
ATOM 10161 C CA . ASP B 1 314 ? -19.905 -34.376 44.983 1.00 12.27 302 ASP B CA 1
ATOM 10162 C C . ASP B 1 314 ? -18.906 -33.245 44.736 1.00 11.21 302 ASP B C 1
ATOM 10163 O O . ASP B 1 314 ? -18.043 -33.332 43.852 1.00 8.17 302 ASP B O 1
ATOM 10172 N N . SER B 1 315 ? -18.989 -32.176 45.526 1.00 10.53 303 SER B N 1
ATOM 10173 C CA . SER B 1 315 ? -18.177 -30.983 45.259 1.00 7.84 303 SER B CA 1
ATOM 10174 C C . SER B 1 315 ? -16.818 -31.017 45.953 1.00 8.25 303 SER B C 1
ATOM 10175 O O . SER B 1 315 ? -15.998 -30.113 45.724 1.00 8.26 303 SER B O 1
ATOM 10183 N N . GLU B 1 316 ? -16.559 -32.027 46.784 1.00 8.72 304 GLU B N 1
ATOM 10184 C CA . GLU B 1 316 ? -15.233 -32.274 47.360 1.00 10.12 304 GLU B CA 1
ATOM 10185 C C . GLU B 1 316 ? -14.734 -31.086 48.190 1.00 9.96 304 GLU B C 1
ATOM 10186 O O . GLU B 1 316 ? -13.539 -30.780 48.216 1.00 13.53 304 GLU B O 1
ATOM 10198 N N . ARG B 1 317 ? -15.647 -30.426 48.896 1.00 11.44 305 ARG B N 1
ATOM 10199 C CA . ARG B 1 317 ? -15.273 -29.370 49.832 1.00 9.53 305 ARG B CA 1
ATOM 10200 C C . ARG B 1 317 ? -14.811 -29.998 51.135 1.00 11.41 305 ARG B C 1
ATOM 10201 O O . ARG B 1 317 ? -15.436 -30.935 51.637 1.00 14.39 305 ARG B O 1
ATOM 10222 N N . LYS B 1 318 ? -13.703 -29.472 51.674 1.00 10.66 306 LYS B N 1
ATOM 10223 C CA . LYS B 1 318 ? -13.127 -30.040 52.885 1.00 11.44 306 LYS B CA 1
ATOM 10224 C C . LYS B 1 318 ? -13.918 -29.684 54.141 1.00 13.95 306 LYS B C 1
ATOM 10225 O O . LYS B 1 318 ? -13.756 -30.363 55.163 1.00 13.22 306 LYS B O 1
ATOM 10229 N N . ASP B 1 319 ? -14.787 -28.675 54.091 1.00 11.37 307 ASP B N 1
ATOM 10230 C CA . ASP B 1 319 ? -15.352 -28.093 55.307 1.00 13.28 307 ASP B CA 1
ATOM 10231 C C . ASP B 1 319 ? -16.871 -28.174 55.321 1.00 12.96 307 ASP B C 1
ATOM 10232 O O . ASP B 1 319 ? -17.527 -27.330 55.935 1.00 13.00 307 ASP B O 1
ATOM 10241 N N . VAL B 1 320 ? -17.427 -29.199 54.663 1.00 11.65 308 VAL B N 1
ATOM 10242 C CA . VAL B 1 320 ? -18.863 -29.424 54.537 1.00 10.97 308 VAL B CA 1
ATOM 10243 C C . VAL B 1 320 ? -19.234 -30.781 55.130 1.00 11.44 308 VAL B C 1
ATOM 10244 O O . VAL B 1 320 ? -18.563 -31.783 54.881 1.00 11.54 308 VAL B O 1
ATOM 10257 N N . GLU B 1 321 ? -20.330 -30.814 55.896 1.00 12.07 309 GLU B N 1
ATOM 10258 C CA . GLU B 1 321 ? -20.873 -32.065 56.445 1.00 15.13 309 GLU B CA 1
ATOM 10259 C C . GLU B 1 321 ? -21.894 -32.568 55.420 1.00 17.04 309 GLU B C 1
ATOM 10260 O O . GLU B 1 321 ? -23.063 -32.174 55.432 1.00 17.46 309 GLU B O 1
ATOM 10264 N N . TYR B 1 322 ? -21.427 -33.439 54.521 1.00 15.39 310 TYR B N 1
ATOM 10265 C CA . TYR B 1 322 ? -22.248 -33.886 53.404 1.00 16.51 310 TYR B CA 1
ATOM 10266 C C . TYR B 1 322 ? -23.308 -34.875 53.856 1.00 14.37 310 TYR B C 1
ATOM 10267 O O . TYR B 1 322 ? -23.070 -35.737 54.718 1.00 12.76 310 TYR B O 1
ATOM 10285 N N . GLU B 1 323 ? -24.491 -34.734 53.262 1.00 13.19 311 GLU B N 1
ATOM 10286 C CA . GLU B 1 323 ? -25.603 -35.655 53.446 1.00 13.05 311 GLU B CA 1
ATOM 10287 C C . GLU B 1 323 ? -25.513 -36.776 52.416 1.00 16.05 311 GLU B C 1
ATOM 10288 O O . GLU B 1 323 ? -25.145 -36.552 51.256 1.00 15.96 311 GLU B O 1
ATOM 10300 N N . GLU B 1 324 ? -25.821 -37.993 52.853 1.00 17.11 312 GLU B N 1
ATOM 10301 C CA . GLU B 1 324 ? -25.907 -39.123 51.939 1.00 13.86 312 GLU B CA 1
ATOM 10302 C C . GLU B 1 324 ? -26.981 -38.863 50.892 1.00 17.41 312 GLU B C 1
ATOM 10303 O O . GLU B 1 324 ? -28.108 -38.500 51.223 1.00 22.22 312 GLU B O 1
ATOM 10315 N N . TRP B 1 325 ? -26.636 -39.055 49.620 1.00 11.75 313 TRP B N 1
ATOM 10316 C CA . TRP B 1 325 ? -27.614 -38.881 48.560 1.00 11.51 313 TRP B CA 1
ATOM 10317 C C . TRP B 1 325 ? -27.420 -39.974 47.507 1.00 12.75 313 TRP B C 1
ATOM 10318 O O . TRP B 1 325 ? -26.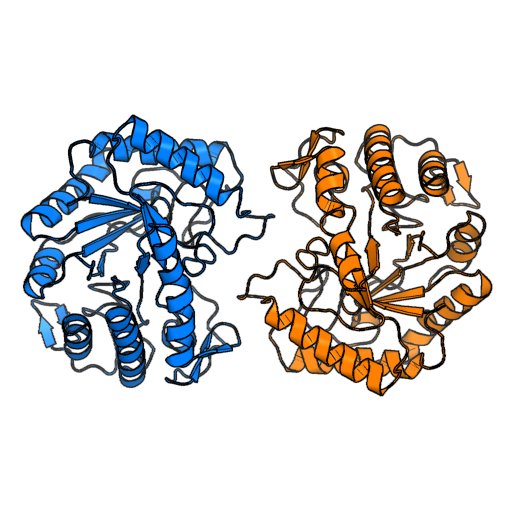797 -39.747 46.464 1.00 13.24 313 TRP B O 1
ATOM 10339 N N . TYR B 1 326 ? -27.986 -41.148 47.797 1.00 13.70 314 TYR B N 1
ATOM 10340 C CA . TYR B 1 326 ? -28.012 -42.293 46.889 1.00 12.74 314 TYR B CA 1
ATOM 10341 C C . TYR B 1 326 ? -26.629 -42.537 46.280 1.00 14.69 314 TYR B C 1
ATOM 10342 O O . TYR B 1 326 ? -26.459 -42.641 45.066 1.00 16.39 314 TYR B O 1
ATOM 10360 N N . GLY B 1 327 ? -25.637 -42.666 47.152 1.00 14.99 315 GLY B N 1
ATOM 10361 C CA . GLY B 1 327 ? -24.276 -42.918 46.726 1.00 15.83 315 GLY B CA 1
ATOM 10362 C C . GLY B 1 327 ? -23.466 -41.673 46.445 1.00 14.72 315 GLY B C 1
ATOM 10363 O O . GLY B 1 327 ? -22.248 -41.782 46.237 1.00 18.99 315 GLY B O 1
ATOM 10367 N N . HIS B 1 328 ? -24.091 -40.506 46.432 1.00 12.63 316 HIS B N 1
ATOM 10368 C CA . HIS B 1 328 ? -23.428 -39.223 46.241 1.00 10.42 316 HIS B CA 1
ATOM 10369 C C . HIS B 1 328 ? -23.384 -38.466 47.564 1.00 12.72 316 HIS B C 1
ATOM 10370 O O . HIS B 1 328 ? -23.911 -38.923 48.581 1.00 13.88 316 HIS B O 1
ATOM 10384 N N . LYS B 1 329 ? -22.739 -37.306 47.540 1.00 11.29 317 LYS B N 1
ATOM 10385 C CA . LYS B 1 329 ? -22.535 -36.458 48.709 1.00 10.74 317 LYS B CA 1
ATOM 10386 C C . LYS B 1 329 ? -23.201 -35.111 48.464 1.00 11.42 317 LYS B C 1
ATOM 10387 O O . LYS B 1 329 ? -22.797 -34.370 47.560 1.00 11.62 317 LYS B O 1
ATOM 10406 N N . LEU B 1 330 ? -24.201 -34.788 49.286 1.00 10.77 318 LEU B N 1
ATOM 10407 C CA . LEU B 1 330 ? -25.040 -33.609 49.095 1.00 10.73 318 LEU B CA 1
ATOM 10408 C C . LEU B 1 330 ? -24.693 -32.482 50.057 1.00 11.85 318 LEU B C 1
ATOM 10409 O O . LEU B 1 330 ? -24.661 -32.673 51.275 1.00 11.46 318 LEU B O 1
ATOM 10425 N N . ASP B 1 331 ? -24.417 -31.301 49.501 1.00 8.99 319 ASP B N 1
ATOM 10426 C CA . ASP B 1 331 ? -24.278 -30.059 50.256 1.00 9.06 319 ASP B CA 1
ATOM 10427 C C . ASP B 1 331 ? -25.675 -29.495 50.480 1.00 14.36 319 ASP B C 1
ATOM 10428 O O . ASP B 1 331 ? -26.176 -28.672 49.707 1.00 11.09 319 ASP B O 1
ATOM 10437 N N . ARG B 1 332 ? -26.304 -29.947 51.565 1.00 13.86 320 ARG B N 1
ATOM 10438 C CA . ARG B 1 332 ? -27.700 -29.601 51.812 1.00 15.59 320 ARG B CA 1
ATOM 10439 C C . ARG B 1 332 ? -27.877 -28.106 52.022 1.00 15.06 320 ARG B C 1
ATOM 10440 O O . ARG B 1 332 ? -28.859 -27.520 51.553 1.00 12.29 320 ARG B O 1
ATOM 10461 N N . LYS B 1 333 ? -26.943 -27.461 52.735 1.00 13.37 321 LYS B N 1
ATOM 10462 C CA . LYS B 1 333 ? -27.070 -26.027 52.957 1.00 14.14 321 LYS B CA 1
ATOM 10463 C C . LYS B 1 333 ? -27.066 -25.263 51.642 1.00 12.65 321 LYS B C 1
ATOM 10464 O O . LYS B 1 333 ? -27.873 -24.352 51.440 1.00 13.00 321 LYS B O 1
ATOM 10483 N N . MET B 1 334 ? -26.136 -25.595 50.737 1.00 9.86 322 MET B N 1
ATOM 10484 C CA . MET B 1 334 ? -26.131 -24.916 49.450 1.00 12.26 322 MET B CA 1
ATOM 10485 C C . MET B 1 334 ? -27.411 -25.202 48.669 1.00 8.58 322 MET B C 1
ATOM 10486 O O . MET B 1 334 ? -27.975 -24.292 48.042 1.00 10.92 322 MET B O 1
ATOM 10500 N N . LEU B 1 335 ? -27.862 -26.457 48.659 1.00 11.18 323 LEU B N 1
ATOM 10501 C CA . LEU B 1 335 ? -29.117 -26.788 47.980 1.00 10.22 323 LEU B CA 1
ATOM 10502 C C . LEU B 1 335 ? -30.275 -25.950 48.508 1.00 11.38 323 LEU B C 1
ATOM 10503 O O . LEU B 1 335 ? -31.044 -25.362 47.733 1.00 11.66 323 LEU B O 1
ATOM 10519 N N . GLU B 1 336 ? -30.455 -25.933 49.824 1.00 11.95 324 GLU B N 1
ATOM 10520 C CA . GLU B 1 336 ? -31.626 -25.252 50.372 1.00 14.44 324 GLU B CA 1
ATOM 10521 C C . GLU B 1 336 ? -31.546 -23.755 50.135 1.00 13.44 324 GLU B C 1
ATOM 10522 O O . GLU B 1 336 ? -32.578 -23.098 49.957 1.00 16.15 324 GLU B O 1
ATOM 10534 N N . LEU B 1 337 ? -30.325 -23.200 50.098 1.00 14.62 325 LEU B N 1
ATOM 10535 C CA . LEU B 1 337 ? -30.171 -21.807 49.719 1.00 12.86 325 LEU B CA 1
ATOM 10536 C C . LEU B 1 337 ? -30.710 -21.574 48.315 1.00 11.75 325 LEU B C 1
ATOM 10537 O O . LEU B 1 337 ? -31.472 -20.624 48.073 1.00 15.91 325 LEU B O 1
ATOM 10553 N N . LEU B 1 338 ? -30.343 -22.447 47.373 1.00 9.02 326 LEU B N 1
ATOM 10554 C CA . LEU B 1 338 ? -30.825 -22.290 45.998 1.00 10.60 326 LEU B CA 1
ATOM 10555 C C . LEU B 1 338 ? -32.338 -22.463 45.922 1.00 12.26 326 LEU B C 1
ATOM 10556 O O . LEU B 1 338 ? -33.014 -21.735 45.185 1.00 16.02 326 LEU B O 1
ATOM 10572 N N . ARG B 1 339 ? -32.880 -23.441 46.650 1.00 11.93 327 ARG B N 1
ATOM 10573 C CA . ARG B 1 339 ? -34.313 -23.722 46.572 1.00 17.57 327 ARG B CA 1
ATOM 10574 C C . ARG B 1 339 ? -35.146 -22.581 47.133 1.00 17.55 327 ARG B C 1
ATOM 10575 O O . ARG B 1 339 ? -36.312 -22.421 46.747 1.00 17.80 327 ARG B O 1
ATOM 10596 N N . LYS B 1 340 ? -34.565 -21.798 48.045 1.00 16.58 328 LYS B N 1
ATOM 10597 C CA . LYS B 1 340 ? -35.262 -20.716 48.731 1.00 20.62 328 LYS B CA 1
ATOM 10598 C C . LYS B 1 340 ? -35.387 -19.468 47.870 1.00 18.80 328 LYS B C 1
ATOM 10599 O O . LYS B 1 340 ? -36.247 -18.622 48.146 1.00 21.56 328 LYS B O 1
ATOM 10618 N N . TYR B 1 341 ? -34.582 -19.366 46.817 1.00 16.60 329 TYR B N 1
ATOM 10619 C CA . TYR B 1 341 ? -34.479 -18.175 45.983 1.00 15.94 329 TYR B CA 1
ATOM 10620 C C . TYR B 1 341 ? -34.792 -18.463 44.518 1.00 18.62 329 TYR B C 1
ATOM 10621 O O . TYR B 1 341 ? -34.598 -17.576 43.679 1.00 21.29 329 TYR B O 1
#

Sequence (648 aa):
PRWRGFNLLEAFSIKSTGNFKEEDFLWMAQWDFNFVRIPMCHLLWSDDRGNPFIIREDFFEKIDRVIFWGEKYGIHICISLHRAPGYSVNKEVEEKTNLWKDDETAQEAFIHHWSFIARRYKGISSSTHLSFNLINEPPFFPDPQIMSVEEDHNSLIKRTITEIRKIDPERLIIIDGLGYGNIPVDDLTIENTVQSCRGYIPFSVTHYKAEWVDSKDFPVPEWPNGWHFGEYWNREKLLEHYLTWIKLRQKGIEVFCGEMGAYNKTPHDVVLKWLEDLLEIFKTLNIGFALWNFRGPFGILDSERKDVEYEEWYGHKLDRKMLELLRKYPRWRGFNLLEAFSIKSTGNFKEEDFLWMAQQWDFNFVVRIPMCHLLWSDRGNPFIIREDFFEKIDRVIFWGEKYGIHICISLHRAPGYSVNKEVEEKTNLWKDDETAQEAFIHHWSFIARRYKGISSTTHLSFNLINEPPFPDPQIMSVEDHNSLIKRTITEIRKIDPERLIIIDGLGYGNIPVDDLTIENTVQSCRGYIPFSVTHYKAEWVDSKDFPVPEWPNGWHFGEYWNREKLLEHYLTTWIKLRQKGIEVFCGEMGAYNKTPHDVVLKWLEDLLEIFKTLNIGFALWNFRGPFGILDSERKDVEYEEWYGHKLDRKMLELLRKY

InterPro domains:
  IPR001547 Glycoside hydrolase, family 5 [PF00150] (26-294)
  IPR017853 Glycoside hydrolase superfamily [SSF51445] (4-325)
  IPR050386 Glycosyl Hydrolase 5 (Cellulase A) [PTHR31297] (25-313)

Nearest PDB structures (foldseek):
  7ec9-assembly2_B  TM=1.001E+00  e=5.210E-72  Thermotoga maritima MSB8
  3w0k-assembly1_A  TM=9.523E-01  e=2.971E-40  Caldanaerobius polysaccharolyticus
  3w0k-assembly2_B  TM=9.419E-01  e=3.565E-39  Caldanaerobius polysaccharolyticus
  8b3y-assembly1_A  TM=7.480E-01  e=7.357E-18  Thermogutta terrifontis
  8anx-assembly1_AAA  TM=7.570E-01  e=1.650E-17  Thermogutta terrifontis

B-factor: mean 16.92, std 8.76, range [5.23, 72.97]

Radius of gyration: 28.36 Å; Cα contacts (8 Å, |Δi|>4): 1286; chains: 2; bounding box: 68×69×62 Å